Protein AF-0000000069589428 (afdb_homodimer)

Nearest PDB structures (foldseek):
  1oiz-assembly2_B  TM=8.205E-01  e=1.313E-15  Homo sapiens
  1r5l-assembly1_A  TM=7.969E-01  e=1.313E-15  Homo sapiens
  5mug-assembly1_A  TM=8.039E-01  e=2.266E-14  Homo sapiens
  6zpd-assembly1_A  TM=8.035E-01  e=5.269E-14  Homo sapiens
  3w67-assembly1_B  TM=7.743E-01  e=3.278E-14  Mus musculus

Radius of gyration: 30.2 Å; Cα contacts (8 Å, |Δi|>4): 946; chains: 2; bounding box: 52×87×64 Å

InterPro domains:
  IPR001251 CRAL-TRIO lipid binding domain [PF00650] (117-257)
  IPR001251 CRAL-TRIO lipid binding domain [PS50191] (99-263)
  IPR001251 CRAL-TRIO lipid binding domain [SM00516] (102-260)
  IPR001251 CRAL-TRIO lipid binding domain [cd00170] (104-258)
  IPR011074 CRAL/TRIO, N-terminal domain [SM01100] (57-82)
  IPR036273 CRAL/TRIO, N-terminal domain superfamily [SSF46938] (23-84)
  IPR036865 CRAL-TRIO lipid binding domain superfamily [G3DSA:3.40.525.10] (104-251)
  IPR036865 CRAL-TRIO lipid binding domain superfamily [SSF52087] (102-266)

Structure (mmCIF, N/CA/C/O backbone):
data_AF-0000000069589428-model_v1
#
loop_
_entity.id
_entity.type
_entity.pdbx_description
1 polymer Clavesin-1
#
loop_
_atom_site.group_PDB
_atom_site.id
_atom_site.type_symbol
_atom_site.label_atom_id
_atom_site.label_alt_id
_atom_site.label_comp_id
_atom_site.label_asym_id
_atom_site.label_entity_id
_atom_site.label_seq_id
_atom_site.pdbx_PDB_ins_code
_atom_site.Cartn_x
_atom_site.Cartn_y
_atom_site.Cartn_z
_atom_site.occupancy
_atom_site.B_iso_or_equiv
_atom_site.auth_seq_id
_atom_site.auth_comp_id
_atom_site.auth_asym_id
_atom_site.auth_atom_id
_atom_site.pdbx_PDB_model_num
ATOM 1 N N . MET A 1 1 ? -28.391 35.312 7.645 1 21.5 1 MET A N 1
ATOM 2 C CA . MET A 1 1 ? -27.281 36 8.312 1 21.5 1 MET A CA 1
ATOM 3 C C . MET A 1 1 ? -25.969 35.25 8.086 1 21.5 1 MET A C 1
ATOM 5 O O . MET A 1 1 ? -25.781 34.125 8.578 1 21.5 1 MET A O 1
ATOM 9 N N . ASN A 1 2 ? -25.344 35.219 6.906 1 23.61 2 ASN A N 1
ATOM 10 C CA . ASN A 1 2 ? -24.234 34.688 6.109 1 23.61 2 ASN A CA 1
ATOM 11 C C . ASN A 1 2 ? -22.891 35 6.758 1 23.61 2 ASN A C 1
ATOM 13 O O . ASN A 1 2 ? -22.359 36.094 6.629 1 23.61 2 ASN A O 1
ATOM 17 N N . HIS A 1 3 ? -22.719 34.531 8.039 1 28.75 3 HIS A N 1
ATOM 18 C CA . HIS A 1 3 ? -21.547 34.812 8.867 1 28.75 3 HIS A CA 1
ATOM 19 C C . HIS A 1 3 ? -20.266 34.5 8.109 1 28.75 3 HIS A C 1
ATOM 21 O O . HIS A 1 3 ? -20.062 33.375 7.629 1 28.75 3 HIS A O 1
ATOM 27 N N . SER A 1 4 ? -19.766 35.406 7.422 1 29.2 4 SER A N 1
ATOM 28 C CA . SER A 1 4 ? -18.484 35.375 6.707 1 29.2 4 SER A CA 1
ATOM 29 C C . SER A 1 4 ? -17.422 34.625 7.512 1 29.2 4 SER A C 1
ATOM 31 O O . SER A 1 4 ? -17.469 34.625 8.742 1 29.2 4 SER A O 1
ATOM 33 N N . LEU A 1 5 ? -16.812 33.688 6.941 1 34.03 5 LEU A N 1
ATOM 34 C CA . LEU A 1 5 ? -15.727 32.938 7.566 1 34.03 5 LEU A CA 1
ATOM 35 C C . LEU A 1 5 ? -14.797 33.844 8.352 1 34.03 5 LEU A C 1
ATOM 37 O O . LEU A 1 5 ? -14.023 33.375 9.195 1 34.03 5 LEU A O 1
ATOM 41 N N . ALA A 1 6 ? -14.547 35.125 7.93 1 36.09 6 ALA A N 1
ATOM 42 C CA . ALA A 1 6 ? -13.742 36.094 8.641 1 36.09 6 ALA A CA 1
ATOM 43 C C . ALA A 1 6 ? -14.242 36.281 10.07 1 36.09 6 ALA A C 1
ATOM 45 O O . ALA A 1 6 ? -13.445 36.438 11 1 36.09 6 ALA A O 1
ATOM 46 N N . ASP A 1 7 ? -15.492 36.656 10.203 1 34.94 7 ASP A N 1
ATOM 47 C CA . ASP A 1 7 ? -16.125 36.906 11.5 1 34.94 7 ASP A CA 1
ATOM 48 C C . ASP A 1 7 ? -16.219 35.625 12.305 1 34.94 7 ASP A C 1
ATOM 50 O O . ASP A 1 7 ? -16.438 35.656 13.516 1 34.94 7 ASP A O 1
ATOM 54 N N . PHE A 1 8 ? -16.562 34.562 11.477 1 33.06 8 PHE A N 1
ATOM 55 C CA . PHE A 1 8 ? -16.594 33.25 12.102 1 33.06 8 PHE A CA 1
ATOM 56 C C . PHE A 1 8 ? -15.18 32.75 12.359 1 33.06 8 PHE A C 1
ATOM 58 O O . PHE A 1 8 ? -14.961 31.531 12.531 1 33.06 8 PHE A O 1
ATOM 65 N N . LEU A 1 9 ? -14.172 33.312 11.633 1 39.53 9 LEU A N 1
ATOM 66 C CA . LEU A 1 9 ? -13.07 32.531 12.195 1 39.53 9 LEU A CA 1
ATOM 67 C C . LEU A 1 9 ? -13.32 32.219 13.664 1 39.53 9 LEU A C 1
ATOM 69 O O . LEU A 1 9 ? -13.062 33.031 14.539 1 39.53 9 LEU A O 1
ATOM 73 N N . PRO A 1 10 ? -14.383 31.703 13.883 1 42.72 10 PRO A N 1
ATOM 74 C CA . PRO A 1 10 ? -14.648 31.094 15.188 1 42.72 10 PRO A CA 1
ATOM 75 C C . PRO A 1 10 ? -13.398 30.5 15.828 1 42.72 10 PRO A C 1
ATOM 77 O O . PRO A 1 10 ? -13.492 29.828 16.859 1 42.72 10 PRO A O 1
ATOM 80 N N . PHE A 1 11 ? -12.445 30.141 14.977 1 46.22 11 PHE A N 1
ATOM 81 C CA . PHE A 1 11 ? -11.43 29.422 15.742 1 46.22 11 PHE A CA 1
ATOM 82 C C . PHE A 1 11 ? -10.992 30.234 16.953 1 46.22 11 PHE A C 1
ATOM 84 O O . PHE A 1 11 ? -9.891 30.031 17.484 1 46.22 11 PHE A O 1
ATOM 91 N N . ASP A 1 12 ? -11.461 31.469 16.922 1 50.97 12 ASP A N 1
ATOM 92 C CA . ASP A 1 12 ? -11.234 32.094 18.219 1 50.97 12 ASP A CA 1
ATOM 93 C C . ASP A 1 12 ? -11.656 31.188 19.359 1 50.97 12 ASP A C 1
ATOM 95 O O . ASP A 1 12 ? -12.703 31.391 19.969 1 50.97 12 ASP A O 1
ATOM 99 N N . ALA A 1 13 ? -11.336 29.969 19.031 1 53.78 13 ALA A N 1
ATOM 100 C CA . ALA A 1 13 ? -11.5 29.094 20.188 1 53.78 13 ALA A CA 1
ATOM 101 C C . ALA A 1 13 ? -11.039 29.766 21.469 1 53.78 13 ALA A C 1
ATOM 103 O O . ALA A 1 13 ? -10.125 30.594 21.453 1 53.78 13 ALA A O 1
ATOM 104 N N . THR A 1 14 ? -12.039 30.188 22.234 1 51.62 14 THR A N 1
ATOM 105 C CA . THR A 1 14 ? -11.789 30.859 23.5 1 51.62 14 THR A CA 1
ATOM 106 C C . THR A 1 14 ? -10.992 29.953 24.438 1 51.62 14 THR A C 1
ATOM 108 O O . THR A 1 14 ? -11.133 28.734 24.406 1 51.62 14 THR A O 1
ATOM 111 N N . SER A 1 15 ? -9.742 30.484 24.656 1 49.91 15 SER A N 1
ATOM 112 C CA . SER A 1 15 ? -9.047 29.797 25.734 1 49.91 15 SER A CA 1
ATOM 113 C C . SER A 1 15 ? -9.898 29.766 27 1 49.91 15 SER A C 1
ATOM 115 O O . SER A 1 15 ? -10.555 30.766 27.344 1 49.91 15 SER A O 1
ATOM 117 N N . ILE A 1 16 ? -10.328 28.719 27.391 1 42.62 16 ILE A N 1
ATOM 118 C CA . ILE A 1 16 ? -10.953 28.75 28.703 1 42.62 16 ILE A CA 1
ATOM 119 C C . ILE A 1 16 ? -10.07 29.5 29.688 1 42.62 16 ILE A C 1
ATOM 121 O O . ILE A 1 16 ? -10.562 30.219 30.562 1 42.62 16 ILE A O 1
ATOM 125 N N . ASP A 1 17 ? -8.727 29.094 29.984 1 46.75 17 ASP A N 1
ATOM 126 C CA . ASP A 1 17 ? -7.824 29.719 30.938 1 46.75 17 ASP A CA 1
ATOM 127 C C . ASP A 1 17 ? -6.613 30.328 30.234 1 46.75 17 ASP A C 1
ATOM 129 O O . ASP A 1 17 ? -6.02 29.703 29.359 1 46.75 17 ASP A O 1
ATOM 133 N N . ASN A 1 18 ? -6.371 31.734 29.922 1 55.69 18 ASN A N 1
ATOM 134 C CA . ASN A 1 18 ? -5.438 32.562 29.188 1 55.69 18 ASN A CA 1
ATOM 135 C C . ASN A 1 18 ? -4 32.375 29.656 1 55.69 18 ASN A C 1
ATOM 137 O O . ASN A 1 18 ? -3.084 33.031 29.188 1 55.69 18 ASN A O 1
ATOM 141 N N . PRO A 1 19 ? -3.627 31.922 30.859 1 59.72 19 PRO A N 1
ATOM 142 C CA . PRO A 1 19 ? -2.213 31.906 31.234 1 59.72 19 PRO A CA 1
ATOM 143 C C . PRO A 1 19 ? -1.349 31.109 30.266 1 59.72 19 PRO A C 1
ATOM 145 O O . PRO A 1 19 ? -0.15 31.375 30.125 1 59.72 19 PRO A O 1
ATOM 148 N N . SER A 1 20 ? -1.823 30.406 29.266 1 76.06 20 SER A N 1
ATOM 149 C CA . SER A 1 20 ? -1.05 29.438 28.5 1 76.06 20 SER A CA 1
ATOM 150 C C . SER A 1 20 ? -0.445 30.078 27.25 1 76.06 20 SER A C 1
ATOM 152 O O . SER A 1 20 ? 0.557 29.578 26.719 1 76.06 20 SER A O 1
ATOM 154 N N . VAL A 1 21 ? -0.85 31.25 26.906 1 83 21 VAL A N 1
ATOM 155 C CA . VAL A 1 21 ? -0.284 31.891 25.734 1 83 21 VAL A CA 1
ATOM 156 C C . VAL A 1 21 ? 1.119 32.406 26.047 1 83 21 VAL A C 1
ATOM 158 O O . VAL A 1 21 ? 2.031 32.281 25.219 1 83 21 VAL A O 1
ATOM 161 N N . ILE A 1 22 ? 1.233 32.844 27.234 1 86.62 22 ILE A N 1
ATOM 162 C CA . ILE A 1 22 ? 2.531 33.375 27.672 1 86.62 22 ILE A CA 1
ATOM 163 C C . ILE A 1 22 ? 3.541 32.219 27.734 1 86.62 22 ILE A C 1
ATOM 165 O O . ILE A 1 22 ? 4.684 32.375 27.297 1 86.62 22 ILE A O 1
ATOM 169 N N . ALA A 1 23 ? 3.072 31.156 28.297 1 90.88 23 ALA A N 1
ATOM 170 C CA . ALA A 1 23 ? 3.945 29.984 28.391 1 90.88 23 ALA A CA 1
ATOM 171 C C . ALA A 1 23 ? 4.355 29.5 27 1 90.88 23 ALA A C 1
ATOM 173 O O . ALA A 1 23 ? 5.5 29.094 26.797 1 90.88 23 ALA A O 1
ATOM 174 N N . ASN A 1 24 ? 3.471 29.562 26.062 1 93.69 24 ASN A N 1
ATOM 175 C CA . ASN A 1 24 ? 3.764 29.141 24.703 1 93.69 24 ASN A CA 1
ATOM 176 C C . ASN A 1 24 ? 4.742 30.078 24.016 1 93.69 24 ASN A C 1
ATOM 178 O O . ASN A 1 24 ? 5.621 29.656 23.266 1 93.69 24 ASN A O 1
ATOM 182 N N . LYS A 1 25 ? 4.562 31.328 24.266 1 93.12 25 LYS A N 1
ATOM 183 C CA . LYS A 1 25 ? 5.5 32.312 23.719 1 93.12 25 LYS A CA 1
ATOM 184 C C . LYS A 1 25 ? 6.91 32.094 24.25 1 93.12 25 LYS A C 1
ATOM 186 O O . LYS A 1 25 ? 7.887 32.188 23.516 1 93.12 25 LYS A O 1
ATOM 191 N N . ARG A 1 26 ? 6.949 31.75 25.547 1 94.19 26 ARG A N 1
ATOM 192 C CA . ARG A 1 26 ? 8.25 31.453 26.141 1 94.19 26 ARG A CA 1
ATOM 193 C C . ARG A 1 26 ? 8.867 30.219 25.516 1 94.19 26 ARG A C 1
ATOM 195 O O . ARG A 1 26 ? 10.078 30.172 25.266 1 94.19 26 ARG A O 1
ATOM 202 N N . GLU A 1 27 ? 8.031 29.266 25.312 1 95.56 27 GLU A N 1
ATOM 203 C CA . GLU A 1 27 ? 8.508 28.016 24.734 1 95.56 27 GLU A CA 1
ATOM 204 C C . GLU A 1 27 ? 9.133 28.25 23.359 1 95.56 27 GLU A C 1
ATOM 206 O O . GLU A 1 27 ? 10.102 27.578 22.984 1 95.56 27 GLU A O 1
ATOM 211 N N . ILE A 1 28 ? 8.664 29.266 22.609 1 97.06 28 ILE A N 1
ATOM 212 C CA . ILE A 1 28 ? 9.164 29.453 21.25 1 97.06 28 ILE A CA 1
ATOM 213 C C . ILE A 1 28 ? 10.109 30.656 21.219 1 97.06 28 ILE A C 1
ATOM 215 O O . ILE A 1 28 ? 10.523 31.109 20.141 1 97.06 28 ILE A O 1
ATOM 219 N N . ASN A 1 29 ? 10.352 31.266 22.391 1 97.44 29 ASN A N 1
ATOM 220 C CA . ASN A 1 29 ? 11.305 32.344 22.547 1 97.44 29 ASN A CA 1
ATOM 221 C C . ASN A 1 29 ? 10.828 33.625 21.859 1 97.44 29 ASN A C 1
ATOM 223 O O . ASN A 1 29 ? 11.625 34.344 21.25 1 97.44 29 ASN A O 1
ATOM 227 N N . GLU A 1 30 ? 9.508 33.844 21.875 1 95.94 30 GLU A N 1
ATOM 228 C CA . GLU A 1 30 ? 9 35.062 21.25 1 95.94 30 GLU A CA 1
ATOM 229 C C . GLU A 1 30 ? 8.906 36.219 22.266 1 95.94 30 GLU A C 1
ATOM 231 O O . GLU A 1 30 ? 8.219 36.094 23.281 1 95.94 30 GLU A O 1
ATOM 236 N N . SER A 1 31 ? 9.68 37.188 22.031 1 95 31 SER A N 1
ATOM 237 C CA . SER A 1 31 ? 9.648 38.5 22.672 1 95 31 SER A CA 1
ATOM 238 C C . SER A 1 31 ? 9.633 39.625 21.656 1 95 31 SER A C 1
ATOM 240 O O . SER A 1 31 ? 9.82 39.375 20.453 1 95 31 SER A O 1
ATOM 242 N N . GLU A 1 32 ? 9.258 40.812 22.094 1 93.75 32 GLU A N 1
ATOM 243 C CA . GLU A 1 32 ? 9.305 41.938 21.172 1 93.75 32 GLU A CA 1
ATOM 244 C C . GLU A 1 32 ? 10.695 42.094 20.562 1 93.75 32 GLU A C 1
ATOM 246 O O . GLU A 1 32 ? 10.82 42.406 19.375 1 93.75 32 GLU A O 1
ATOM 251 N N . GLU A 1 33 ? 11.656 41.844 21.344 1 96.5 33 GLU A N 1
ATOM 252 C CA . GLU A 1 33 ? 13.031 41.969 20.891 1 96.5 33 GLU A CA 1
ATOM 253 C C . GLU A 1 33 ? 13.375 40.875 19.875 1 96.5 33 GLU A C 1
ATOM 255 O O . GLU A 1 33 ? 13.914 41.156 18.797 1 96.5 33 GLU A O 1
ATOM 260 N N . SER A 1 34 ? 13.078 39.656 20.234 1 97.06 34 SER A N 1
ATOM 261 C CA . SER A 1 34 ? 13.391 38.562 19.328 1 97.06 34 SER A CA 1
ATOM 262 C C . SER A 1 34 ? 12.586 38.656 18.031 1 97.06 34 SER A C 1
ATOM 264 O O . SER A 1 34 ? 13.086 38.375 16.953 1 97.06 34 SER A O 1
ATOM 266 N N . ARG A 1 35 ? 11.359 39.062 18.125 1 96.94 35 ARG A N 1
ATOM 267 C CA . ARG A 1 35 ? 10.508 39.25 16.953 1 96.94 35 ARG A CA 1
ATOM 268 C C . ARG A 1 35 ? 11.109 40.219 15.969 1 96.94 35 ARG A C 1
ATOM 270 O O . ARG A 1 35 ? 11.242 39.938 14.781 1 96.94 35 ARG A O 1
ATOM 277 N N . THR A 1 36 ? 11.484 41.375 16.422 1 97.38 36 THR A N 1
ATOM 278 C CA . THR A 1 36 ? 12.047 42.406 15.578 1 97.38 36 THR A CA 1
ATOM 279 C C . THR A 1 36 ? 13.383 41.969 14.977 1 97.38 36 THR A C 1
ATOM 281 O O . THR A 1 36 ? 13.578 42.062 13.766 1 97.38 36 THR A O 1
ATOM 284 N N . ARG A 1 37 ? 14.203 41.469 15.805 1 98.12 37 ARG A N 1
ATOM 285 C CA . ARG A 1 37 ? 15.547 41.062 15.383 1 98.12 37 ARG A CA 1
ATOM 286 C C . ARG A 1 37 ? 15.477 39.906 14.383 1 98.12 37 ARG A C 1
ATOM 288 O O . ARG A 1 37 ? 16.094 39.969 13.32 1 98.12 37 ARG A O 1
ATOM 295 N N . CYS A 1 38 ? 14.758 38.875 14.773 1 98.62 38 CYS A N 1
ATOM 296 C CA . CYS A 1 38 ? 14.727 37.656 13.953 1 98.62 38 CYS A CA 1
ATOM 297 C C . CYS A 1 38 ? 13.992 37.906 12.648 1 98.62 38 CYS A C 1
ATOM 299 O O . CYS A 1 38 ? 14.344 37.344 11.609 1 98.62 38 CYS A O 1
ATOM 301 N N . LEU A 1 39 ? 12.977 38.75 12.641 1 98.31 39 LEU A N 1
ATOM 302 C CA . LEU A 1 39 ? 12.289 39.125 11.414 1 98.31 39 LEU A CA 1
ATOM 303 C C . LEU A 1 39 ? 13.234 39.812 10.438 1 98.31 39 LEU A C 1
ATOM 305 O O . LEU A 1 39 ? 13.203 39.531 9.234 1 98.31 39 LEU A O 1
ATOM 309 N N . GLU A 1 40 ? 13.969 40.719 10.953 1 98.25 40 GLU A N 1
ATOM 310 C CA . GLU A 1 40 ? 14.922 41.438 10.125 1 98.25 40 GLU A CA 1
ATOM 311 C C . GLU A 1 40 ? 15.953 40.5 9.516 1 98.25 40 GLU A C 1
ATOM 313 O O . GLU A 1 40 ? 16.281 40.594 8.328 1 98.25 40 GLU A O 1
ATOM 318 N N . ILE A 1 41 ? 16.438 39.656 10.344 1 98.56 41 ILE A N 1
ATOM 319 C CA . ILE A 1 41 ? 17.438 38.719 9.883 1 98.56 41 ILE A CA 1
ATOM 320 C C . ILE A 1 41 ? 16.844 37.812 8.812 1 98.56 41 ILE A C 1
ATOM 322 O O . ILE A 1 41 ? 17.422 37.625 7.742 1 98.56 41 ILE A O 1
ATOM 326 N N . LEU A 1 42 ? 15.656 37.219 9.094 1 98.5 42 LEU A N 1
ATOM 327 C CA . LEU A 1 42 ? 15.031 36.281 8.156 1 98.5 42 LEU A CA 1
ATOM 328 C C . LEU A 1 42 ? 14.688 36.969 6.844 1 98.5 42 LEU A C 1
ATOM 330 O O . LEU A 1 42 ? 14.828 36.375 5.77 1 98.5 42 LEU A O 1
ATOM 334 N N . ARG A 1 43 ? 14.203 38.188 6.945 1 97.81 43 ARG A N 1
ATOM 335 C CA . ARG A 1 43 ? 13.898 38.969 5.746 1 97.81 43 ARG A CA 1
ATOM 336 C C . ARG A 1 43 ? 15.141 39.156 4.883 1 97.81 43 ARG A C 1
ATOM 338 O O . ARG A 1 43 ? 15.102 38.906 3.674 1 97.81 43 ARG A O 1
ATOM 345 N N . ARG A 1 44 ? 16.203 39.562 5.484 1 97.69 44 ARG A N 1
ATOM 346 C CA . ARG A 1 44 ? 17.453 39.781 4.777 1 97.69 44 ARG A CA 1
ATOM 347 C C . ARG A 1 44 ? 17.984 38.5 4.152 1 97.69 44 ARG A C 1
ATOM 349 O O . ARG A 1 44 ? 18.375 38.469 2.98 1 97.69 44 ARG A O 1
ATOM 356 N N . GLU A 1 45 ? 17.984 37.5 4.969 1 97.94 45 GLU A N 1
ATOM 357 C CA . GLU A 1 45 ? 18.484 36.219 4.477 1 97.94 45 GLU A CA 1
ATOM 358 C C . GLU A 1 45 ? 17.609 35.656 3.35 1 97.94 45 GLU A C 1
ATOM 360 O O . GLU A 1 45 ? 18.109 35.062 2.398 1 97.94 45 GLU A O 1
ATOM 365 N N . SER A 1 46 ? 16.312 35.844 3.488 1 97.31 46 SER A N 1
ATOM 366 C CA . SER A 1 46 ? 15.383 35.406 2.449 1 97.31 46 SER A CA 1
ATOM 367 C C . SER A 1 46 ? 15.617 36.156 1.146 1 97.31 46 SER A C 1
ATOM 369 O O . SER A 1 46 ? 15.57 35.562 0.063 1 97.31 46 SER A O 1
ATOM 371 N N . GLU A 1 47 ? 15.82 37.406 1.22 1 95.56 47 GLU A N 1
ATOM 372 C CA . GLU A 1 47 ? 16.062 38.281 0.059 1 95.56 47 GLU A CA 1
ATOM 373 C C . GLU A 1 47 ? 17.328 37.844 -0.682 1 95.56 47 GLU A C 1
ATOM 375 O O . GLU A 1 47 ? 17.438 38.031 -1.896 1 95.56 47 GLU A O 1
ATOM 380 N N . ASN A 1 48 ? 18.219 37.281 0.017 1 95.12 48 ASN A N 1
ATOM 381 C CA . ASN A 1 48 ? 19.516 36.969 -0.546 1 95.12 48 ASN A CA 1
ATOM 382 C C . ASN A 1 48 ? 19.547 35.531 -1.088 1 95.12 48 ASN A C 1
ATOM 384 O O . ASN A 1 48 ? 20.578 35.062 -1.572 1 95.12 48 ASN A O 1
ATOM 388 N N . LEU A 1 49 ? 18.453 34.812 -0.922 1 94.56 49 LEU A N 1
ATOM 389 C CA . LEU A 1 49 ? 18.406 33.469 -1.471 1 94.56 49 LEU A CA 1
ATOM 390 C C . LEU A 1 49 ? 18.516 33.5 -2.992 1 94.56 49 LEU A C 1
ATOM 392 O O . LEU A 1 49 ? 17.734 34.188 -3.662 1 94.56 49 LEU A O 1
ATOM 396 N N . GLU A 1 50 ? 19.406 32.781 -3.473 1 93.19 50 GLU A N 1
ATOM 397 C CA . GLU A 1 50 ? 19.594 32.719 -4.918 1 93.19 50 GLU A CA 1
ATOM 398 C C . GLU A 1 50 ? 18.516 31.891 -5.59 1 93.19 50 GLU A C 1
ATOM 400 O O . GLU A 1 50 ? 18.25 30.766 -5.16 1 93.19 50 GLU A O 1
ATOM 405 N N . GLY A 1 51 ? 17.984 32.469 -6.633 1 94.94 51 GLY A N 1
ATOM 406 C CA . GLY A 1 51 ? 17.047 31.734 -7.465 1 94.94 51 GLY A CA 1
ATOM 407 C C . GLY A 1 51 ? 15.664 31.625 -6.852 1 94.94 51 GLY A C 1
ATOM 408 O O . GLY A 1 51 ? 14.82 30.875 -7.344 1 94.94 51 GLY A O 1
ATOM 409 N N . ILE A 1 52 ? 15.445 32.281 -5.727 1 95.62 52 ILE A N 1
ATOM 410 C CA . ILE A 1 52 ? 14.148 32.219 -5.066 1 95.62 52 ILE A CA 1
ATOM 411 C C . ILE A 1 52 ? 13.57 33.625 -4.941 1 95.62 52 ILE A C 1
ATOM 413 O O . ILE A 1 52 ? 14.281 34.562 -4.566 1 95.62 52 ILE A O 1
ATOM 417 N N . GLU A 1 53 ? 12.383 33.812 -5.363 1 95 53 GLU A N 1
ATOM 418 C CA . GLU A 1 53 ? 11.594 35.031 -5.09 1 95 53 GLU A CA 1
ATOM 419 C C . GLU A 1 53 ? 10.711 34.844 -3.857 1 95 53 GLU A C 1
ATOM 421 O O . GLU A 1 53 ? 9.594 34.312 -3.955 1 95 53 GLU A O 1
ATOM 426 N N . PRO A 1 54 ? 11.148 35.312 -2.77 1 95.88 54 PRO A N 1
ATOM 427 C CA . PRO A 1 54 ? 10.469 35 -1.511 1 95.88 54 PRO A CA 1
ATOM 428 C C . PRO A 1 54 ? 9.344 35.969 -1.188 1 95.88 54 PRO A C 1
ATOM 430 O O . PRO A 1 54 ? 9.32 37.094 -1.717 1 95.88 54 PRO A O 1
ATOM 433 N N . CYS A 1 55 ? 8.422 35.531 -0.457 1 95.5 55 CYS A N 1
ATOM 434 C CA . CYS A 1 55 ? 7.484 36.438 0.213 1 95.5 55 CYS A CA 1
ATOM 435 C C . CYS A 1 55 ? 8.125 37.094 1.438 1 95.5 55 CYS A C 1
ATOM 437 O O . CYS A 1 55 ? 8.602 36.375 2.334 1 95.5 55 CYS A O 1
ATOM 439 N N . LEU A 1 56 ? 8.078 38.375 1.449 1 96.44 56 LEU A N 1
ATOM 440 C CA . LEU A 1 56 ? 8.797 39.062 2.521 1 96.44 56 LEU A CA 1
ATOM 441 C C . LEU A 1 56 ? 7.82 39.719 3.504 1 96.44 56 LEU A C 1
ATOM 443 O O . LEU A 1 56 ? 8.234 40.438 4.414 1 96.44 56 LEU A O 1
ATOM 447 N N . ASP A 1 57 ? 6.559 39.375 3.367 1 95.44 57 ASP A N 1
ATOM 448 C CA . ASP A 1 57 ? 5.551 39.875 4.293 1 95.44 57 ASP A CA 1
ATOM 449 C C . ASP A 1 57 ? 5.832 39.406 5.719 1 95.44 57 ASP A C 1
ATOM 451 O O . ASP A 1 57 ? 6.152 38.25 5.945 1 95.44 57 ASP A O 1
ATOM 455 N N . GLU A 1 58 ? 5.617 40.312 6.617 1 95.81 58 GLU A N 1
ATOM 456 C CA . GLU A 1 58 ? 5.887 40.031 8.023 1 95.81 58 GLU A CA 1
ATOM 457 C C . GLU A 1 58 ? 5.012 38.875 8.523 1 95.81 58 GLU A C 1
ATOM 459 O O . GLU A 1 58 ? 5.496 37.969 9.203 1 95.81 58 GLU A O 1
ATOM 464 N N . SER A 1 59 ? 3.748 38.969 8.188 1 94.12 59 SER A N 1
ATOM 465 C CA . SER A 1 59 ? 2.807 37.969 8.68 1 94.12 59 SER A CA 1
ATOM 466 C C . SER A 1 59 ? 3.168 36.562 8.172 1 94.12 59 SER A C 1
ATOM 468 O O . SER A 1 59 ? 2.961 35.594 8.867 1 94.12 59 SER A O 1
ATOM 470 N N . PHE A 1 60 ? 3.713 36.5 7.027 1 96 60 PHE A N 1
ATOM 471 C CA . PHE A 1 60 ? 4.121 35.25 6.434 1 96 60 PHE A CA 1
ATOM 472 C C . PHE A 1 60 ? 5.395 34.719 7.09 1 96 60 PHE A C 1
ATOM 474 O O . PHE A 1 60 ? 5.457 33.562 7.508 1 96 60 PHE A O 1
ATOM 481 N N . LEU A 1 61 ? 6.387 35.531 7.223 1 97.75 61 LEU A N 1
ATOM 482 C CA . LEU A 1 61 ? 7.688 35.156 7.754 1 97.75 61 LEU A CA 1
ATOM 483 C C . LEU A 1 61 ? 7.57 34.75 9.219 1 97.75 61 LEU A C 1
ATOM 485 O O . LEU A 1 61 ? 8.289 33.844 9.688 1 97.75 61 LEU A O 1
ATOM 489 N N . LEU A 1 62 ? 6.664 35.375 9.914 1 97.25 62 LEU A N 1
ATOM 490 C CA . LEU A 1 62 ? 6.492 35.094 11.336 1 97.25 62 LEU A CA 1
ATOM 491 C C . LEU A 1 62 ? 6.055 33.656 11.562 1 97.25 62 LEU A C 1
ATOM 493 O O . LEU A 1 62 ? 6.426 33.062 12.57 1 97.25 62 LEU A O 1
ATOM 497 N N . ARG A 1 63 ? 5.289 33.094 10.656 1 97.19 63 ARG A N 1
ATOM 498 C CA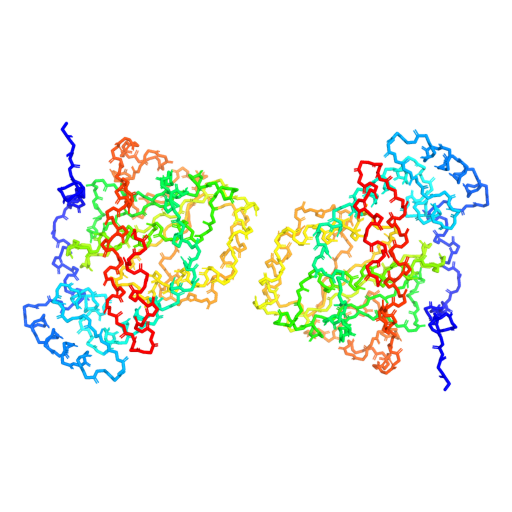 . ARG A 1 63 ? 4.855 31.719 10.789 1 97.19 63 ARG A CA 1
ATOM 499 C C . ARG A 1 63 ? 6.051 30.781 10.875 1 97.19 63 ARG A C 1
ATOM 501 O O . ARG A 1 63 ? 6.066 29.859 11.688 1 97.19 63 ARG A O 1
ATOM 508 N N . PHE A 1 64 ? 7.027 31.047 10.102 1 98.44 64 PHE A N 1
ATOM 509 C CA . PHE A 1 64 ? 8.203 30.188 10.031 1 98.44 64 PHE A CA 1
ATOM 510 C C . PHE A 1 64 ? 9.102 30.406 11.242 1 98.44 64 PHE A C 1
ATOM 512 O O . PHE A 1 64 ? 9.719 29.453 11.742 1 98.44 64 PHE A O 1
ATOM 519 N N . LEU A 1 65 ? 9.148 31.641 11.68 1 98.56 65 LEU A N 1
ATOM 520 C CA . LEU A 1 65 ? 9.922 31.922 12.883 1 98.56 65 LEU A CA 1
ATOM 521 C C . LEU A 1 65 ? 9.305 31.219 14.094 1 98.56 65 LEU A C 1
ATOM 523 O O . LEU A 1 65 ? 10.016 30.625 14.898 1 98.56 65 LEU A O 1
ATOM 527 N N . ARG A 1 66 ? 8.062 31.219 14.172 1 97.69 66 ARG A N 1
ATOM 528 C CA . ARG A 1 66 ? 7.375 30.672 15.336 1 97.69 66 ARG A CA 1
ATOM 529 C C . ARG A 1 66 ? 7.516 29.141 15.375 1 97.69 66 ARG A C 1
ATOM 531 O O . ARG A 1 66 ? 7.832 28.578 16.422 1 97.69 66 ARG A O 1
ATOM 538 N N . VAL A 1 67 ? 7.34 28.469 14.258 1 98.12 67 VAL A N 1
ATOM 539 C CA . VAL A 1 67 ? 7.445 27.016 14.258 1 98.12 67 VAL A CA 1
ATOM 540 C C . VAL A 1 67 ? 8.891 26.609 14.539 1 98.12 67 VAL A C 1
ATOM 542 O O . VAL A 1 67 ? 9.133 25.516 15.055 1 98.12 67 VAL A O 1
ATOM 545 N N . SER A 1 68 ? 9.82 27.531 14.305 1 98.31 68 SER A N 1
ATOM 546 C CA . SER A 1 68 ? 11.234 27.234 14.508 1 98.31 68 SER A CA 1
ATOM 547 C C . SER A 1 68 ? 11.734 27.797 15.836 1 98.31 68 SER A C 1
ATOM 549 O O . SER A 1 68 ? 12.938 27.891 16.062 1 98.31 68 SER A O 1
ATOM 551 N N . LYS A 1 69 ? 10.859 28.312 16.656 1 98.06 69 LYS A N 1
ATOM 552 C CA . LYS A 1 69 ? 11.164 28.859 17.969 1 98.06 69 LYS A CA 1
ATOM 553 C C . LYS A 1 69 ? 12.141 30.016 17.891 1 98.06 69 LYS A C 1
ATOM 555 O O . LYS A 1 69 ? 13.078 30.109 18.688 1 98.06 69 LYS A O 1
ATOM 560 N N . PHE A 1 70 ? 12.016 30.703 16.797 1 98.44 70 PHE A N 1
ATOM 561 C CA . PHE A 1 70 ? 12.75 31.938 16.5 1 98.44 70 PHE A CA 1
ATOM 562 C C . PHE A 1 70 ? 14.234 31.641 16.297 1 98.44 70 PHE A C 1
ATOM 564 O O . PHE A 1 70 ? 15.078 32.5 16.594 1 98.44 70 PHE A O 1
ATOM 571 N N . ASP A 1 71 ? 14.516 30.453 15.914 1 98.44 71 ASP A N 1
ATOM 572 C CA . ASP A 1 71 ? 15.797 30.109 15.289 1 98.44 71 ASP A CA 1
ATOM 573 C C . ASP A 1 71 ? 15.789 30.469 13.805 1 98.44 71 ASP A C 1
ATOM 575 O O . ASP A 1 71 ? 15.195 29.75 12.992 1 98.44 71 ASP A O 1
ATOM 579 N N . THR A 1 72 ? 16.516 31.5 13.398 1 98.38 72 THR A N 1
ATOM 580 C CA . THR A 1 72 ? 16.406 32.062 12.062 1 98.38 72 THR A CA 1
ATOM 581 C C . THR A 1 72 ? 16.969 31.109 11.016 1 98.38 72 THR A C 1
ATOM 583 O O . THR A 1 72 ? 16.484 31.062 9.883 1 98.38 72 THR A O 1
ATOM 586 N N . SER A 1 73 ? 17.984 30.297 11.445 1 98.31 73 SER A N 1
ATOM 587 C CA . SER A 1 73 ? 18.547 29.328 10.508 1 98.31 73 SER A CA 1
ATOM 588 C C . SER A 1 73 ? 17.562 28.219 10.18 1 98.31 73 SER A C 1
ATOM 590 O O . SER A 1 73 ? 17.391 27.859 9.016 1 98.31 73 SER A O 1
ATOM 592 N N . LYS A 1 74 ? 16.906 27.734 11.195 1 98.25 74 LYS A N 1
ATOM 593 C CA . LYS A 1 74 ? 15.906 26.688 11 1 98.25 74 LYS A CA 1
ATOM 594 C C . LYS A 1 74 ? 14.703 27.234 10.227 1 98.25 74 LYS A C 1
ATOM 596 O O . LYS A 1 74 ? 14.125 26.516 9.398 1 98.25 74 LYS A O 1
ATOM 601 N N . ALA A 1 75 ? 14.352 28.438 10.539 1 98.56 75 ALA A N 1
ATOM 602 C CA . ALA A 1 75 ? 13.234 29.062 9.836 1 98.56 75 ALA A CA 1
ATOM 603 C C . ALA A 1 75 ? 13.523 29.203 8.344 1 98.56 75 ALA A C 1
ATOM 605 O O . ALA A 1 75 ? 12.664 28.922 7.512 1 98.56 75 ALA A O 1
ATOM 606 N N . LEU A 1 76 ? 14.766 29.641 8.078 1 98.44 76 LEU A N 1
ATOM 607 C CA . LEU A 1 76 ? 15.148 29.797 6.68 1 98.44 76 LEU A CA 1
ATOM 608 C C . LEU A 1 76 ? 15.141 28.453 5.953 1 98.44 76 LEU A C 1
ATOM 610 O O . LEU A 1 76 ? 14.695 28.375 4.809 1 98.44 76 LEU A O 1
ATOM 614 N N . GLU A 1 77 ? 15.633 27.469 6.598 1 97.94 77 GLU A N 1
ATOM 615 C CA . GLU A 1 77 ? 15.648 26.141 6.004 1 97.94 77 GLU A CA 1
ATOM 616 C C . GLU A 1 77 ? 14.234 25.641 5.711 1 97.94 77 GLU A C 1
ATOM 618 O O . GLU A 1 77 ? 13.984 25.062 4.656 1 97.94 77 GLU A O 1
ATOM 623 N N . ARG A 1 78 ? 13.352 25.828 6.625 1 97.75 78 ARG A N 1
ATOM 624 C CA . ARG A 1 78 ? 11.969 25.406 6.426 1 97.75 78 ARG A CA 1
ATOM 625 C C . ARG A 1 78 ? 11.312 26.219 5.312 1 97.75 78 ARG A C 1
ATOM 627 O O . ARG A 1 78 ? 10.492 25.688 4.562 1 97.75 78 ARG A O 1
ATOM 634 N N . LEU A 1 79 ? 11.633 27.453 5.281 1 97.44 79 LEU A N 1
ATOM 635 C CA . LEU A 1 79 ? 11.109 28.297 4.223 1 97.44 79 LEU A CA 1
ATOM 636 C C . LEU A 1 79 ? 11.523 27.781 2.852 1 97.44 79 LEU A C 1
ATOM 638 O O . LEU A 1 79 ? 10.719 27.766 1.921 1 97.44 79 LEU A O 1
ATOM 642 N N . LYS A 1 80 ? 12.727 27.406 2.746 1 96.88 80 LYS A N 1
ATOM 643 C CA . LYS A 1 80 ? 13.219 26.844 1.493 1 96.88 80 LYS A CA 1
ATOM 644 C C . LYS A 1 80 ? 12.469 25.562 1.137 1 96.88 80 LYS A C 1
ATOM 646 O O . LYS A 1 80 ? 12.102 25.359 -0.022 1 96.88 80 LYS A O 1
ATOM 651 N N . LYS A 1 81 ? 12.266 24.734 2.133 1 96.56 81 LYS A N 1
ATOM 652 C CA . LYS A 1 81 ? 11.508 23.5 1.922 1 96.56 81 LYS A CA 1
ATOM 653 C C . LYS A 1 81 ? 10.078 23.812 1.486 1 96.56 81 LYS A C 1
ATOM 655 O O . LYS A 1 81 ? 9.516 23.094 0.654 1 96.56 81 LYS A O 1
ATOM 660 N N . TYR A 1 82 ? 9.539 24.828 2.072 1 96.25 82 TYR A N 1
ATOM 661 C CA . TYR A 1 82 ? 8.188 25.25 1.738 1 96.25 82 TYR A CA 1
ATOM 662 C C . TYR A 1 82 ? 8.078 25.609 0.262 1 96.25 82 TYR A C 1
ATOM 664 O O . TYR A 1 82 ? 7.152 25.172 -0.424 1 96.25 82 TYR A O 1
ATOM 672 N N . TYR A 1 83 ? 8.977 26.375 -0.246 1 94.44 83 TYR A N 1
ATOM 673 C CA . TYR A 1 83 ? 8.953 26.766 -1.65 1 94.44 83 TYR A CA 1
ATOM 674 C C . TYR A 1 83 ? 9.211 25.562 -2.557 1 94.44 83 TYR A C 1
ATOM 676 O O . TYR A 1 83 ? 8.609 25.453 -3.631 1 94.44 83 TYR A O 1
ATOM 684 N N . LYS A 1 84 ? 10.062 24.703 -2.117 1 93.25 84 LYS A N 1
ATOM 685 C CA . LYS A 1 84 ? 10.305 23.5 -2.895 1 93.25 84 LYS A CA 1
ATOM 686 C C . LYS A 1 84 ? 9.055 22.625 -2.967 1 93.25 84 LYS A C 1
ATOM 688 O O . LYS A 1 84 ? 8.734 22.078 -4.023 1 93.25 84 LYS A O 1
ATOM 693 N N . GLN A 1 85 ? 8.43 22.484 -1.845 1 91.12 85 GLN A N 1
ATOM 694 C CA . GLN A 1 85 ? 7.199 21.703 -1.787 1 91.12 85 GLN A CA 1
ATOM 695 C C . GLN A 1 85 ? 6.109 22.328 -2.658 1 91.12 85 GLN A C 1
ATOM 697 O O . GLN A 1 85 ? 5.301 21.609 -3.256 1 91.12 85 GLN A O 1
ATOM 702 N N . SER A 1 86 ? 6.047 23.562 -2.666 1 86.94 86 SER A N 1
ATOM 703 C CA . SER A 1 86 ? 5.082 24.25 -3.516 1 86.94 86 SER A CA 1
ATOM 704 C C . SER A 1 86 ? 5.266 23.875 -4.98 1 86.94 86 SER A C 1
ATOM 706 O O . SER A 1 86 ? 4.285 23.75 -5.723 1 86.94 86 SER A O 1
ATOM 708 N N . ASP A 1 87 ? 6.438 23.594 -5.34 1 85.38 87 ASP A N 1
ATOM 709 C CA . ASP A 1 87 ? 6.727 23.156 -6.703 1 85.38 87 ASP A CA 1
ATOM 710 C C . ASP A 1 87 ? 6.246 21.719 -6.934 1 85.38 87 ASP A C 1
ATOM 712 O O . ASP A 1 87 ? 5.785 21.375 -8.023 1 85.38 87 ASP A O 1
ATOM 716 N N . VAL A 1 88 ? 6.379 20.953 -5.953 1 84.25 88 VAL A N 1
ATOM 717 C CA . VAL A 1 88 ? 5.906 19.578 -6.031 1 84.25 88 VAL A CA 1
ATOM 718 C C . VAL A 1 88 ? 4.387 19.562 -6.172 1 84.25 88 VAL A C 1
ATOM 720 O O . VAL A 1 88 ? 3.836 18.734 -6.906 1 84.25 88 VAL A O 1
ATOM 723 N N . PHE A 1 89 ? 3.754 20.531 -5.512 1 83.38 89 PHE A N 1
ATOM 724 C CA . PHE A 1 89 ? 2.299 20.625 -5.551 1 83.38 89 PHE A CA 1
ATOM 725 C C . PHE A 1 89 ? 1.814 20.969 -6.953 1 83.38 89 PHE A C 1
ATOM 727 O O . PHE A 1 89 ? 0.709 20.594 -7.344 1 83.38 89 PHE A O 1
ATOM 734 N N . LEU A 1 90 ? 2.668 21.609 -7.711 1 78.19 90 LEU A N 1
ATOM 735 C CA . LEU A 1 90 ? 2.326 21.969 -9.086 1 78.19 90 LEU A CA 1
ATOM 736 C C . LEU A 1 90 ? 2.053 20.703 -9.914 1 78.19 90 LEU A C 1
ATOM 738 O O . LEU A 1 90 ? 1.103 20.672 -10.695 1 78.19 90 LEU A O 1
ATOM 742 N N . ASP A 1 91 ? 2.812 19.719 -9.656 1 77.81 91 ASP A N 1
ATOM 743 C CA . ASP A 1 91 ? 2.668 18.469 -10.398 1 77.81 91 ASP A CA 1
ATOM 744 C C . ASP A 1 91 ? 1.639 17.562 -9.734 1 77.81 91 ASP A C 1
ATOM 746 O O . ASP A 1 91 ? 0.783 16.984 -10.414 1 77.81 91 ASP A O 1
ATOM 750 N N . ALA A 1 92 ? 1.737 17.5 -8.461 1 76.06 92 ALA A N 1
ATOM 751 C CA . ALA A 1 92 ? 0.927 16.547 -7.711 1 76.06 92 ALA A CA 1
ATOM 752 C C . ALA A 1 92 ? -0.557 16.891 -7.809 1 76.06 92 ALA A C 1
ATOM 754 O O . ALA A 1 92 ? -1.406 15.992 -7.832 1 76.06 92 ALA A O 1
ATOM 755 N N . PHE A 1 93 ? -0.791 18.219 -7.863 1 73.38 93 PHE A N 1
ATOM 756 C CA . PHE A 1 93 ? -2.184 18.641 -7.801 1 73.38 93 PHE A CA 1
ATOM 757 C C . PHE A 1 93 ? -2.646 19.172 -9.156 1 73.38 93 PHE A C 1
ATOM 759 O O . PHE A 1 93 ? -3.658 19.875 -9.234 1 73.38 93 PHE A O 1
ATOM 766 N N . ARG A 1 94 ? -1.778 18.906 -10.117 1 68.75 94 ARG A N 1
ATOM 767 C CA . ARG A 1 94 ? -2.104 19.391 -11.461 1 68.75 94 ARG A CA 1
ATOM 768 C C . ARG A 1 94 ? -3.527 19.016 -11.844 1 68.75 94 ARG A C 1
ATOM 770 O O . ARG A 1 94 ? -4.238 19.797 -12.477 1 68.75 94 ARG A O 1
ATOM 777 N N . ASN A 1 95 ? -3.826 17.844 -11.422 1 60.31 95 ASN A N 1
ATOM 778 C CA . ASN A 1 95 ? -5.156 17.359 -11.797 1 60.31 95 ASN A CA 1
ATOM 779 C C . ASN A 1 95 ? -6.164 17.578 -10.672 1 60.31 95 ASN A C 1
ATOM 781 O O . ASN A 1 95 ? -7.309 17.141 -10.766 1 60.31 95 ASN A O 1
ATOM 785 N N . CYS A 1 96 ? -5.648 18 -9.5 1 56.31 96 CYS A N 1
ATOM 786 C CA . CYS A 1 96 ? -6.527 18.266 -8.367 1 56.31 96 CYS A CA 1
ATOM 787 C C . CYS A 1 96 ? -7.145 19.656 -8.469 1 56.31 96 CYS A C 1
ATOM 789 O O . CYS A 1 96 ? -8.227 19.906 -7.938 1 56.31 96 CYS A O 1
ATOM 791 N N . THR A 1 97 ? -6.098 20.609 -8.758 1 49.69 97 THR A N 1
ATOM 792 C CA . THR A 1 97 ? -6.547 21.984 -8.695 1 49.69 97 THR A CA 1
ATOM 793 C C . THR A 1 97 ? -7.867 22.156 -9.445 1 49.69 97 THR A C 1
ATOM 795 O O . THR A 1 97 ? -8.602 23.125 -9.203 1 49.69 97 THR A O 1
ATOM 798 N N . LEU A 1 98 ? -7.777 21.641 -10.633 1 44.72 98 LEU A N 1
ATOM 799 C CA . LEU A 1 98 ? -8.883 22.297 -11.312 1 44.72 98 LEU A CA 1
ATOM 800 C C . LEU A 1 98 ? -10.172 22.172 -10.508 1 44.72 98 LEU A C 1
ATOM 802 O O . LEU A 1 98 ? -10.203 21.484 -9.484 1 44.72 98 LEU A O 1
ATOM 806 N N . PRO A 1 99 ? -11.25 21.984 -11.133 1 48.16 99 PRO A N 1
ATOM 807 C CA . PRO A 1 99 ? -12.531 22.281 -10.477 1 48.16 99 PRO A CA 1
ATOM 808 C C . PRO A 1 99 ? -12.742 21.453 -9.211 1 48.16 99 PRO A C 1
ATOM 810 O O . PRO A 1 99 ? -12.664 20.219 -9.242 1 48.16 99 PRO A O 1
ATOM 813 N N . LEU A 1 100 ? -11.992 21.828 -7.918 1 57.44 100 LEU A N 1
ATOM 814 C CA . LEU A 1 100 ? -12.414 21.438 -6.578 1 57.44 100 LEU A CA 1
ATOM 815 C C . LEU A 1 100 ? -13.859 20.969 -6.578 1 57.44 100 LEU A C 1
ATOM 817 O O . LEU A 1 100 ? -14.461 20.781 -5.516 1 57.44 100 LEU A O 1
ATOM 821 N N . GLN A 1 101 ? -14.133 20.75 -7.66 1 60.47 101 GLN A N 1
ATOM 822 C CA . GLN A 1 101 ? -15.547 20.406 -7.711 1 60.47 101 GLN A CA 1
ATOM 823 C C . GLN A 1 101 ? -15.812 19.062 -7.039 1 60.47 101 GLN A C 1
ATOM 825 O O . GLN A 1 101 ? -16.766 18.922 -6.277 1 60.47 101 GLN A O 1
ATOM 830 N N . LYS A 1 102 ? -14.836 18.203 -7.262 1 65.88 102 LYS A N 1
ATOM 831 C CA . LYS A 1 102 ? -15.109 16.891 -6.691 1 65.88 102 LYS A CA 1
ATOM 832 C C . LYS A 1 102 ? -14.922 16.891 -5.176 1 65.88 102 LYS A C 1
ATOM 834 O O . LYS A 1 102 ? -15.539 16.094 -4.465 1 65.88 102 LYS A O 1
ATOM 839 N N . ALA A 1 103 ? -14.109 17.875 -4.816 1 73.56 103 ALA A N 1
ATOM 840 C CA . ALA A 1 103 ? -13.82 17.922 -3.385 1 73.56 103 ALA A CA 1
ATOM 841 C C . ALA A 1 103 ? -14.711 18.938 -2.68 1 73.56 103 ALA A C 1
ATOM 843 O O . ALA A 1 103 ? -14.617 19.125 -1.463 1 73.56 103 ALA A O 1
ATOM 844 N N . GLN A 1 104 ? -15.539 19.484 -3.352 1 75.88 104 GLN A N 1
ATOM 845 C CA . GLN A 1 104 ? -16.375 20.531 -2.789 1 75.88 104 GLN A CA 1
ATOM 846 C C . GLN A 1 104 ? -17.266 20 -1.678 1 75.88 104 GLN A C 1
ATOM 848 O O . GLN A 1 104 ? -17.531 20.688 -0.692 1 75.88 104 GLN A O 1
ATOM 853 N N . ASN A 1 105 ? -17.531 18.75 -1.834 1 80.31 105 ASN A N 1
ATOM 854 C CA . ASN A 1 105 ? -18.469 18.203 -0.854 1 80.31 105 ASN A CA 1
ATOM 855 C C . ASN A 1 105 ? -17.734 17.375 0.208 1 80.31 105 ASN A C 1
ATOM 857 O O . ASN A 1 105 ? -18.375 16.719 1.035 1 80.31 105 ASN A O 1
ATOM 861 N N . LEU A 1 106 ? -16.5 17.484 0.156 1 88.25 106 LEU A N 1
ATOM 862 C CA . LEU A 1 106 ? -15.727 16.75 1.155 1 88.25 106 LEU A CA 1
ATOM 863 C C . LEU A 1 106 ? -15.672 17.531 2.469 1 88.25 106 LEU A C 1
ATOM 865 O O . LEU A 1 106 ? -14.992 18.547 2.561 1 88.25 106 LEU A O 1
ATOM 869 N N . ASN A 1 107 ? -16.438 17.078 3.531 1 90.44 107 ASN A N 1
ATOM 870 C CA . ASN A 1 107 ? -16.453 17.688 4.855 1 90.44 107 ASN A CA 1
ATOM 871 C C . ASN A 1 107 ? -15.906 16.734 5.918 1 90.44 107 ASN A C 1
ATOM 873 O O . ASN A 1 107 ? -16.641 16.281 6.797 1 90.44 107 ASN A O 1
ATOM 877 N N . HIS A 1 108 ? -14.609 16.578 5.887 1 95.06 108 HIS A N 1
ATOM 878 C CA . HIS A 1 108 ? -13.977 15.562 6.734 1 95.06 108 HIS A CA 1
ATOM 879 C C . HIS A 1 108 ? -13.031 16.203 7.746 1 95.06 108 HIS A C 1
ATOM 881 O O . HIS A 1 108 ? -12.477 15.516 8.609 1 95.06 108 HIS A O 1
ATOM 887 N N . PHE A 1 109 ? -12.82 17.484 7.715 1 95.62 109 PHE A N 1
ATOM 888 C CA . PHE A 1 109 ? -11.812 18.203 8.5 1 95.62 109 PHE A CA 1
ATOM 889 C C . PHE A 1 109 ? -12.469 19.281 9.359 1 95.62 109 PHE A C 1
ATOM 891 O O . PHE A 1 109 ? -13.016 20.25 8.844 1 95.62 109 PHE A O 1
ATOM 898 N N . TRP A 1 110 ? -12.367 19.078 10.766 1 95.12 110 TRP A N 1
ATOM 899 C CA . TRP A 1 110 ? -13.172 19.875 11.68 1 95.12 110 TRP A CA 1
ATOM 900 C C . TRP A 1 110 ? -12.32 20.391 12.836 1 95.12 110 TRP A C 1
ATOM 902 O O . TRP A 1 110 ? -11.211 19.906 13.062 1 95.12 110 TRP A O 1
ATOM 912 N N . THR A 1 111 ? -12.852 21.328 13.461 1 94.88 111 THR A N 1
ATOM 913 C CA . THR A 1 111 ? -12.359 21.781 14.758 1 94.88 111 THR A CA 1
ATOM 914 C C . THR A 1 111 ? -13.516 22.047 15.711 1 94.88 111 THR A C 1
ATOM 916 O O . THR A 1 111 ? -14.68 21.984 15.32 1 94.88 111 THR A O 1
ATOM 919 N N . THR A 1 112 ? -13.188 22.188 17.016 1 92.69 112 THR A N 1
ATOM 920 C CA . THR A 1 112 ? -14.172 22.547 18.031 1 92.69 112 THR A CA 1
ATOM 921 C C . THR A 1 112 ? -14.117 24.031 18.344 1 92.69 112 THR A C 1
ATOM 923 O O . THR A 1 112 ? -13.148 24.719 18 1 92.69 112 THR A O 1
ATOM 926 N N . PRO A 1 113 ? -15.172 24.578 18.938 1 89.94 113 PRO A N 1
ATOM 927 C CA . PRO A 1 113 ? -15.141 26 19.297 1 89.94 113 PRO A CA 1
ATOM 928 C C . PRO A 1 113 ? -14.234 26.281 20.5 1 89.94 113 PRO A C 1
ATOM 930 O O . PRO A 1 113 ? -14.117 27.438 20.922 1 89.94 113 PRO A O 1
ATOM 933 N N . TYR A 1 114 ? -13.586 25.234 20.969 1 88.06 114 TYR A N 1
ATOM 934 C CA . TYR A 1 114 ? -12.789 25.375 22.172 1 88.06 114 TYR A CA 1
ATOM 935 C C . TYR A 1 114 ? -11.344 24.953 21.922 1 88.06 114 TYR A C 1
ATOM 937 O O . TYR A 1 114 ? -11.062 24.156 21.031 1 88.06 114 TYR A O 1
ATOM 945 N N . ARG A 1 115 ? -10.453 25.531 22.734 1 90.62 115 ARG A N 1
ATOM 946 C CA . ARG A 1 115 ? -9.047 25.156 22.703 1 90.62 115 ARG A CA 1
ATOM 947 C C . ARG A 1 115 ? -8.711 24.188 23.828 1 90.62 115 ARG A C 1
ATOM 949 O O . ARG A 1 115 ? -9.453 24.078 24.812 1 90.62 115 ARG A O 1
ATOM 956 N N . LEU A 1 116 ? -7.598 23.547 23.656 1 91.56 116 LEU A N 1
ATOM 957 C CA . LEU A 1 116 ? -7.09 22.672 24.703 1 91.56 116 LEU A CA 1
ATOM 958 C C . LEU A 1 116 ? -6.48 23.484 25.844 1 91.56 116 LEU A C 1
ATOM 960 O O . LEU A 1 116 ? -6.375 24.703 25.75 1 91.56 116 LEU A O 1
ATOM 964 N N . LYS A 1 117 ? -6.055 22.734 26.906 1 85.5 117 LYS A N 1
ATOM 965 C CA . LYS A 1 117 ? -5.484 23.359 28.078 1 85.5 117 LYS A CA 1
ATOM 966 C C . LYS A 1 117 ? -4.223 24.141 27.734 1 85.5 117 LYS A C 1
ATOM 968 O O . LYS A 1 117 ? -3.961 25.203 28.312 1 85.5 117 LYS A O 1
ATOM 973 N N . ASN A 1 118 ? -3.479 23.719 26.812 1 88.31 118 ASN A N 1
ATOM 974 C CA . ASN A 1 118 ? -2.262 24.406 26.391 1 88.31 118 ASN A CA 1
ATOM 975 C C . ASN A 1 118 ? -2.549 25.438 25.312 1 88.31 118 ASN A C 1
ATOM 977 O O . ASN A 1 118 ? -1.624 25.953 24.688 1 88.31 118 ASN A O 1
ATOM 981 N N . ASN A 1 119 ? -3.832 25.656 24.953 1 89.12 119 ASN A N 1
ATOM 982 C CA . ASN A 1 119 ? -4.375 26.641 24.031 1 89.12 119 ASN A CA 1
ATOM 983 C C . ASN A 1 119 ? -4.129 26.234 22.578 1 89.12 119 ASN A C 1
ATOM 985 O O . ASN A 1 119 ? -4.312 27.031 21.656 1 89.12 119 ASN A O 1
ATOM 989 N N . SER A 1 120 ? -3.699 25.016 22.406 1 92.62 120 SER A N 1
ATOM 990 C CA . SER A 1 120 ? -3.613 24.531 21.031 1 92.62 120 SER A CA 1
ATOM 991 C C . SER A 1 120 ? -5 24.281 20.453 1 92.62 120 SER A C 1
ATOM 993 O O . SER A 1 120 ? -5.973 24.125 21.188 1 92.62 120 SER A O 1
ATOM 995 N N . LEU A 1 121 ? -5.012 24.406 19.172 1 93.88 121 LEU A N 1
ATOM 996 C CA . LEU A 1 121 ? -6.262 24.156 18.469 1 93.88 121 LEU A CA 1
ATOM 997 C C . LEU A 1 121 ? -6.445 22.656 18.203 1 93.88 121 LEU A C 1
ATOM 999 O O . LEU A 1 121 ? -5.508 21.969 17.797 1 93.88 121 LEU A O 1
ATOM 1003 N N . LEU A 1 122 ? -7.648 22.172 18.516 1 96.12 122 LEU A N 1
ATOM 1004 C CA . LEU A 1 122 ? -7.965 20.781 18.203 1 96.12 122 LEU A CA 1
ATOM 1005 C C . LEU A 1 122 ? -8.461 20.625 16.781 1 96.12 122 LEU A C 1
ATOM 1007 O O . LEU A 1 122 ? -9.445 21.266 16.391 1 96.12 122 LEU A O 1
ATOM 1011 N N . LEU A 1 123 ? -7.77 19.875 15.969 1 96.62 123 LEU A N 1
ATOM 1012 C CA . LEU A 1 123 ? -8.172 19.562 14.602 1 96.62 123 LEU A CA 1
ATOM 1013 C C . LEU A 1 123 ? -8.562 18.094 14.469 1 96.62 123 LEU A C 1
ATOM 1015 O O . LEU A 1 123 ? -7.852 17.219 14.961 1 96.62 123 LEU A O 1
ATOM 1019 N N . ILE A 1 124 ? -9.695 17.844 13.82 1 97.62 124 ILE A N 1
ATOM 1020 C CA . ILE A 1 124 ? -10.234 16.5 13.727 1 97.62 124 ILE A CA 1
ATOM 1021 C C . ILE A 1 124 ? -10.453 16.125 12.258 1 97.62 124 ILE A C 1
ATOM 1023 O O . ILE A 1 124 ? -11.211 16.797 11.555 1 97.62 124 ILE A O 1
ATOM 1027 N N . ALA A 1 125 ? -9.805 15.172 11.82 1 97.5 125 ALA A N 1
ATOM 1028 C CA . ALA A 1 125 ? -10.039 14.609 10.492 1 97.5 125 ALA A CA 1
ATOM 1029 C C . ALA A 1 125 ? -10.734 13.25 10.594 1 97.5 125 ALA A C 1
ATOM 1031 O O . ALA A 1 125 ? -10.25 12.352 11.281 1 97.5 125 ALA A O 1
ATOM 1032 N N . ILE A 1 126 ? -11.844 13.078 9.906 1 96.81 126 ILE A N 1
ATOM 1033 C CA . ILE A 1 126 ? -12.656 11.867 10.008 1 96.81 126 ILE A CA 1
ATOM 1034 C C . ILE A 1 126 ? -12.672 11.141 8.672 1 96.81 126 ILE A C 1
ATOM 1036 O O . ILE A 1 126 ? -13.281 11.609 7.707 1 96.81 126 ILE A O 1
ATOM 1040 N N . ASN A 1 127 ? -12.148 9.953 8.617 1 96.62 127 ASN A N 1
ATOM 1041 C CA . ASN A 1 127 ? -11.977 9.203 7.379 1 96.62 127 ASN A CA 1
ATOM 1042 C C . ASN A 1 127 ? -13.32 8.742 6.816 1 96.62 127 ASN A C 1
ATOM 1044 O O . ASN A 1 127 ? -13.508 8.688 5.598 1 96.62 127 ASN A O 1
ATOM 1048 N N . ARG A 1 128 ? -14.266 8.422 7.676 1 95.44 128 ARG A N 1
ATOM 1049 C CA . ARG A 1 128 ? -15.555 7.891 7.238 1 95.44 128 ARG A CA 1
ATOM 1050 C C . ARG A 1 128 ? -16.281 8.891 6.34 1 95.44 128 ARG A C 1
ATOM 1052 O O . ARG A 1 128 ? -17.188 8.516 5.59 1 95.44 128 ARG A O 1
ATOM 1059 N N . LYS A 1 129 ? -15.859 10.125 6.465 1 93.69 129 LYS A N 1
ATOM 1060 C CA . LYS A 1 129 ? -16.5 11.18 5.68 1 93.69 129 LYS A CA 1
ATOM 1061 C C . LYS A 1 129 ? -15.906 11.25 4.273 1 93.69 129 LYS A C 1
ATOM 1063 O O . LYS A 1 129 ? -16.375 12.016 3.434 1 93.69 129 LYS A O 1
ATOM 1068 N N . VAL A 1 130 ? -14.938 10.43 3.998 1 93.62 130 VAL A N 1
ATOM 1069 C CA . VAL A 1 130 ? -14.273 10.43 2.699 1 93.62 130 VAL A CA 1
ATOM 1070 C C . VAL A 1 130 ? -14.602 9.141 1.952 1 93.62 130 VAL A C 1
ATOM 1072 O O . VAL A 1 130 ? -14.383 8.047 2.471 1 93.62 130 VAL A O 1
ATOM 1075 N N . ASN A 1 131 ? -15.133 9.297 0.781 1 91.81 131 ASN A N 1
ATOM 1076 C CA . ASN A 1 131 ? -15.383 8.164 -0.108 1 91.81 131 ASN A CA 1
ATOM 1077 C C . ASN A 1 131 ? -14.336 8.086 -1.222 1 91.81 131 ASN A C 1
ATOM 1079 O O . ASN A 1 131 ? -14.477 8.75 -2.252 1 91.81 131 ASN A O 1
ATOM 1083 N N . TYR A 1 132 ? -13.422 7.246 -1.082 1 90.19 132 TYR A N 1
ATOM 1084 C CA . TYR A 1 132 ? -12.281 7.191 -1.997 1 90.19 132 TYR A CA 1
ATOM 1085 C C . TYR A 1 132 ? -12.68 6.547 -3.318 1 90.19 132 TYR A C 1
ATOM 1087 O O . TYR A 1 132 ? -11.852 6.418 -4.227 1 90.19 132 TYR A O 1
ATOM 1095 N N . ARG A 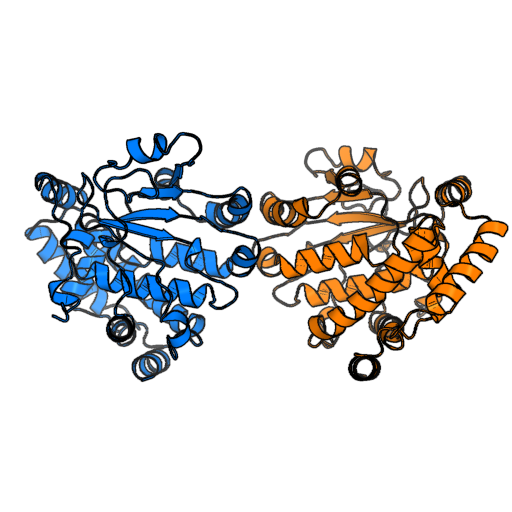1 133 ? -13.852 6.117 -3.473 1 85.94 133 ARG A N 1
ATOM 1096 C CA . ARG A 1 133 ? -14.367 5.738 -4.785 1 85.94 133 ARG A CA 1
ATOM 1097 C C . ARG A 1 133 ? -14.719 6.973 -5.613 1 85.94 133 ARG A C 1
ATOM 1099 O O . ARG A 1 133 ? -14.867 6.883 -6.832 1 85.94 133 ARG A O 1
ATOM 1106 N N . LYS A 1 134 ? -14.875 8.086 -4.918 1 85.44 134 LYS A N 1
ATOM 1107 C CA . LYS A 1 134 ? -15.312 9.312 -5.586 1 85.44 134 LYS A CA 1
ATOM 1108 C C . LYS A 1 134 ? -14.227 10.375 -5.551 1 85.44 134 LYS A C 1
ATOM 1110 O O . LYS A 1 134 ? -14.195 11.273 -6.398 1 85.44 134 LYS A O 1
ATOM 1115 N N . VAL A 1 135 ? -13.383 10.32 -4.512 1 88.19 135 VAL A N 1
ATOM 1116 C CA . VAL A 1 135 ? -12.336 11.328 -4.359 1 88.19 135 VAL A CA 1
ATOM 1117 C C . VAL A 1 135 ? -10.984 10.648 -4.191 1 88.19 135 VAL A C 1
ATOM 1119 O O . VAL A 1 135 ? -10.898 9.547 -3.652 1 88.19 135 VAL A O 1
ATOM 1122 N N . THR A 1 136 ? -9.922 11.234 -4.645 1 87.56 136 THR A N 1
ATOM 1123 C CA . THR A 1 136 ? -8.57 10.719 -4.488 1 87.56 136 THR A CA 1
ATOM 1124 C C . THR A 1 136 ? -7.93 11.242 -3.205 1 87.56 136 THR A C 1
ATOM 1126 O O . THR A 1 136 ? -8.422 12.195 -2.607 1 87.56 136 THR A O 1
ATOM 1129 N N . PHE A 1 137 ? -6.871 10.625 -2.789 1 90.12 137 PHE A N 1
ATOM 1130 C CA . PHE A 1 137 ? -6.113 11.109 -1.641 1 90.12 137 PHE A CA 1
ATOM 1131 C C . PHE A 1 137 ? -5.59 12.516 -1.891 1 90.12 137 PHE A C 1
ATOM 1133 O O . PHE A 1 137 ? -5.555 13.344 -0.976 1 90.12 137 PHE A O 1
ATOM 1140 N N . ALA A 1 138 ? -5.18 12.75 -3.131 1 87.44 138 ALA A N 1
ATOM 1141 C CA . ALA A 1 138 ? -4.66 14.062 -3.5 1 87.44 138 ALA A CA 1
ATOM 1142 C C . ALA A 1 138 ? -5.699 15.156 -3.258 1 87.44 138 ALA A C 1
ATOM 1144 O O . ALA A 1 138 ? -5.375 16.234 -2.748 1 87.44 138 ALA A O 1
ATOM 1145 N N . GLU A 1 139 ? -6.863 14.867 -3.604 1 87.25 139 GLU A N 1
ATOM 1146 C CA . GLU A 1 139 ? -7.938 15.844 -3.428 1 87.25 139 GLU A CA 1
ATOM 1147 C C . GLU A 1 139 ? -8.227 16.078 -1.948 1 87.25 139 GLU A C 1
ATOM 1149 O O . GLU A 1 139 ? -8.43 17.219 -1.525 1 87.25 139 GLU A O 1
ATOM 1154 N N . ARG A 1 140 ? -8.32 15.023 -1.188 1 90.75 140 ARG A N 1
ATOM 1155 C CA . ARG A 1 140 ? -8.484 15.148 0.256 1 90.75 140 ARG A CA 1
ATOM 1156 C C . ARG A 1 140 ? -7.352 15.969 0.866 1 90.75 140 ARG A C 1
ATOM 1158 O O . ARG A 1 140 ? -7.594 16.891 1.646 1 90.75 140 ARG A O 1
ATOM 1165 N N . PHE A 1 141 ? -6.172 15.594 0.479 1 91.69 141 PHE A N 1
ATOM 1166 C CA . PHE A 1 141 ? -4.969 16.25 0.975 1 91.69 141 PHE A CA 1
ATOM 1167 C C . PHE A 1 141 ? -4.992 17.734 0.65 1 91.69 141 PHE A C 1
ATOM 1169 O O . PHE A 1 141 ? -4.699 18.578 1.509 1 91.69 141 PHE A O 1
ATOM 1176 N N . TYR A 1 142 ? -5.367 18.094 -0.457 1 88.69 142 TYR A N 1
ATOM 1177 C CA . TYR A 1 142 ? -5.426 19.484 -0.89 1 88.69 142 TYR A CA 1
ATOM 1178 C C . TYR A 1 142 ? -6.395 20.281 -0.028 1 88.69 142 TYR A C 1
ATOM 1180 O O . TYR A 1 142 ? -6.102 21.422 0.355 1 88.69 142 TYR A O 1
ATOM 1188 N N . THR A 1 143 ? -7.512 19.688 0.257 1 89.44 143 THR A N 1
ATOM 1189 C CA . THR A 1 143 ? -8.492 20.375 1.084 1 89.44 143 THR A CA 1
ATOM 1190 C C . THR A 1 143 ? -7.938 20.641 2.48 1 89.44 143 THR A C 1
ATOM 1192 O O . THR A 1 143 ? -8.242 21.656 3.094 1 89.44 143 THR A O 1
ATOM 1195 N N . GLU A 1 144 ? -7.188 19.75 2.947 1 91.81 144 GLU A N 1
ATOM 1196 C CA . GLU A 1 144 ? -6.574 19.938 4.258 1 91.81 144 GLU A CA 1
ATOM 1197 C C . GLU A 1 144 ? -5.5 21.016 4.219 1 91.81 144 GLU A C 1
ATOM 1199 O O . GLU A 1 144 ? -5.363 21.797 5.16 1 91.81 144 GLU A O 1
ATOM 1204 N N . ILE A 1 145 ? -4.789 21.062 3.135 1 90.75 145 ILE A N 1
ATOM 1205 C CA . ILE A 1 145 ? -3.738 22.062 2.979 1 90.75 145 ILE A CA 1
ATOM 1206 C C . ILE A 1 145 ? -4.355 23.453 2.969 1 90.75 145 ILE A C 1
ATOM 1208 O O . ILE A 1 145 ? -3.867 24.359 3.65 1 90.75 145 ILE A O 1
ATOM 1212 N N . ILE A 1 146 ? -5.379 23.641 2.217 1 88.81 146 ILE A N 1
ATOM 1213 C CA . ILE A 1 146 ? -5.977 24.969 2.141 1 88.81 146 ILE A CA 1
ATOM 1214 C C . ILE A 1 146 ? -6.621 25.328 3.479 1 88.81 146 ILE A C 1
ATOM 1216 O O . ILE A 1 146 ? -6.613 26.484 3.893 1 88.81 146 ILE A O 1
ATOM 1220 N N . GLY A 1 147 ? -7.152 24.328 4.152 1 90.19 147 GLY A N 1
ATOM 1221 C CA . GLY A 1 147 ? -7.668 24.547 5.496 1 90.19 147 GLY A CA 1
ATOM 1222 C C . GLY A 1 147 ? -6.598 24.984 6.477 1 90.19 147 GLY A C 1
ATOM 1223 O O . GLY A 1 147 ? -6.785 25.969 7.207 1 90.19 147 GLY A O 1
ATOM 1224 N N . VAL A 1 148 ? -5.52 24.297 6.457 1 91.44 148 VAL A N 1
ATOM 1225 C CA . VAL A 1 148 ? -4.414 24.609 7.355 1 91.44 148 VAL A CA 1
ATOM 1226 C C . VAL A 1 148 ? -3.875 26 7.055 1 91.44 148 VAL A C 1
ATOM 1228 O O . VAL A 1 148 ? -3.539 26.766 7.969 1 91.44 148 VAL A O 1
ATOM 1231 N N . ASN A 1 149 ? -3.781 26.328 5.82 1 90.5 149 ASN A N 1
ATOM 1232 C CA . ASN A 1 149 ? -3.342 27.672 5.441 1 90.5 149 ASN A CA 1
ATOM 1233 C C . ASN A 1 149 ? -4.238 28.75 6.043 1 90.5 149 ASN A C 1
ATOM 1235 O O . ASN A 1 149 ? -3.748 29.766 6.516 1 90.5 149 ASN A O 1
ATOM 1239 N N . GLU A 1 150 ? -5.508 28.5 5.996 1 90.06 150 GLU A N 1
ATOM 1240 C CA . GLU A 1 150 ? -6.457 29.453 6.574 1 90.06 150 GLU A CA 1
ATOM 1241 C C . GLU A 1 150 ? -6.312 29.531 8.094 1 90.06 150 GLU A C 1
ATOM 1243 O O . GLU A 1 150 ? -6.32 30.609 8.672 1 90.06 150 GLU A O 1
ATOM 1248 N N . ILE A 1 151 ? -6.16 28.422 8.672 1 91.31 151 ILE A N 1
ATOM 1249 C CA . ILE A 1 151 ? -6.07 28.312 10.125 1 91.31 151 ILE A CA 1
ATOM 1250 C C . ILE A 1 151 ? -4.809 29.016 10.617 1 91.31 151 ILE A C 1
ATOM 1252 O O . ILE A 1 151 ? -4.812 29.641 11.688 1 91.31 151 ILE A O 1
ATOM 1256 N N . LEU A 1 152 ? -3.822 29.078 9.844 1 92.44 152 LEU A N 1
ATOM 1257 C CA . LEU A 1 152 ? -2.533 29.656 10.203 1 92.44 152 LEU A CA 1
ATOM 1258 C C . LEU A 1 152 ? -2.58 31.172 10.117 1 92.44 152 LEU A C 1
ATOM 1260 O O . LEU A 1 152 ? -1.652 31.859 10.562 1 92.44 152 LEU A O 1
ATOM 1264 N N . GLU A 1 153 ? -3.641 31.734 9.633 1 89.56 153 GLU A N 1
ATOM 1265 C CA . GLU A 1 153 ? -3.779 33.188 9.625 1 89.56 153 GLU A CA 1
ATOM 1266 C C . GLU A 1 153 ? -3.932 33.75 11.047 1 89.56 153 GLU A C 1
ATOM 1268 O O . GLU A 1 153 ? -3.57 34.875 11.312 1 89.56 153 GLU A O 1
ATOM 1273 N N . ASN A 1 154 ? -4.438 32.875 11.883 1 89.44 154 ASN A N 1
ATOM 1274 C CA . ASN A 1 154 ? -4.59 33.25 13.281 1 89.44 154 ASN A CA 1
ATOM 1275 C C . ASN A 1 154 ? -3.275 33.094 14.047 1 89.44 154 ASN A C 1
ATOM 1277 O O . ASN A 1 154 ? -2.723 32 14.141 1 89.44 154 ASN A O 1
ATOM 1281 N N . GLN A 1 155 ? -2.832 34.125 14.664 1 90.5 155 GLN A N 1
ATOM 1282 C CA . GLN A 1 155 ? -1.529 34.156 15.32 1 90.5 155 GLN A CA 1
ATOM 1283 C C . GLN A 1 155 ? -1.507 33.219 16.531 1 90.5 155 GLN A C 1
ATOM 1285 O O . GLN A 1 155 ? -0.476 32.625 16.844 1 90.5 155 GLN A O 1
ATOM 1290 N N . LEU A 1 156 ? -2.631 33.156 17.188 1 89.62 156 LEU A N 1
ATOM 1291 C CA . LEU A 1 156 ? -2.686 32.281 18.344 1 89.62 156 LEU A CA 1
ATOM 1292 C C . LEU A 1 156 ? -2.43 30.828 17.953 1 89.62 156 LEU A C 1
ATOM 1294 O O . LEU A 1 156 ? -1.803 30.078 18.703 1 89.62 156 LEU A O 1
ATOM 1298 N N . ASN A 1 157 ? -2.938 30.422 16.781 1 92.88 157 ASN A N 1
ATOM 1299 C CA . ASN A 1 157 ? -2.703 29.078 16.281 1 92.88 157 ASN A CA 1
ATOM 1300 C C . ASN A 1 157 ? -1.231 28.844 15.953 1 92.88 157 ASN A C 1
ATOM 1302 O O . ASN A 1 157 ? -0.714 27.75 16.141 1 92.88 157 ASN A O 1
ATOM 1306 N N . GLN A 1 158 ? -0.602 29.875 15.492 1 94.31 158 GLN A N 1
ATOM 1307 C CA . GLN A 1 158 ? 0.824 29.781 15.203 1 94.31 158 GLN A CA 1
ATOM 1308 C C . GLN A 1 158 ? 1.637 29.578 16.469 1 94.31 158 GLN A C 1
ATOM 1310 O O . GLN A 1 158 ? 2.588 28.797 16.484 1 94.31 158 GLN A O 1
ATOM 1315 N N . ILE A 1 159 ? 1.227 30.266 17.453 1 93.56 159 ILE A N 1
ATOM 1316 C CA . ILE A 1 159 ? 1.983 30.328 18.688 1 93.56 159 ILE A CA 1
ATOM 1317 C C . ILE A 1 159 ? 1.731 29.062 19.5 1 93.56 159 ILE A C 1
ATOM 1319 O O . ILE A 1 159 ? 2.668 28.453 20.047 1 93.56 159 ILE A O 1
ATOM 1323 N N . CYS A 1 160 ? 0.501 28.625 19.562 1 93.12 160 CYS A N 1
ATOM 1324 C CA . CYS A 1 160 ? 0.128 27.578 20.5 1 93.12 160 CYS A CA 1
ATOM 1325 C C . CYS A 1 160 ? 0.117 26.203 19.828 1 93.12 160 CYS A C 1
ATOM 1327 O O . CYS A 1 160 ? 0.168 25.172 20.5 1 93.12 160 CYS A O 1
ATOM 1329 N N . GLY A 1 161 ? -0.053 26.141 18.531 1 94.88 161 GLY A N 1
ATOM 1330 C CA . GLY A 1 161 ? 0.082 24.891 17.797 1 94.88 161 GLY A CA 1
ATOM 1331 C C . GLY A 1 161 ? -1.228 24.141 17.641 1 94.88 161 GLY A C 1
ATOM 1332 O O . GLY A 1 161 ? -2.303 24.719 17.828 1 94.88 161 GLY A O 1
ATOM 1333 N N . PHE A 1 162 ? -1.077 22.875 17.219 1 95.44 162 PHE A N 1
ATOM 1334 C CA . PHE A 1 162 ? -2.225 22.062 16.844 1 95.44 162 PHE A CA 1
ATOM 1335 C C . PHE A 1 162 ? -2.141 20.688 17.5 1 95.44 162 PHE A C 1
ATOM 1337 O O . PHE A 1 162 ? -1.059 20.094 17.594 1 95.44 162 PHE A O 1
ATOM 1344 N N . THR A 1 163 ? -3.232 20.25 17.984 1 96.88 163 THR A N 1
ATOM 1345 C CA . THR A 1 163 ? -3.441 18.859 18.375 1 96.88 163 THR A CA 1
ATOM 1346 C C . THR A 1 163 ? -4.426 18.172 17.422 1 96.88 163 THR A C 1
ATOM 1348 O O . THR A 1 163 ? -5.5 18.719 17.156 1 96.88 163 THR A O 1
ATOM 1351 N N . PHE A 1 164 ? -4.035 17.016 16.953 1 97.94 164 PHE A N 1
ATOM 1352 C CA . PHE A 1 164 ? -4.844 16.344 15.945 1 97.94 164 PHE A CA 1
ATOM 1353 C C . PHE A 1 164 ? -5.535 15.117 16.531 1 97.94 164 PHE A C 1
ATOM 1355 O O . PHE A 1 164 ? -4.941 14.383 17.328 1 97.94 164 PHE A O 1
ATOM 1362 N N . ILE A 1 165 ? -6.73 14.938 16.125 1 98.44 165 ILE A N 1
ATOM 1363 C CA . ILE A 1 165 ? -7.375 13.633 16.156 1 98.44 165 ILE A CA 1
ATOM 1364 C C . ILE A 1 165 ? -7.559 13.109 14.734 1 98.44 165 ILE A C 1
ATOM 1366 O O . ILE A 1 165 ? -8.258 13.719 13.922 1 98.44 165 ILE A O 1
ATOM 1370 N N . LEU A 1 166 ? -6.934 12.078 14.469 1 98.25 166 LEU A N 1
ATOM 1371 C CA . LEU A 1 166 ? -7.156 11.359 13.219 1 98.25 166 LEU A CA 1
ATOM 1372 C C . LEU A 1 166 ? -8.039 10.133 13.453 1 98.25 166 LEU A C 1
ATOM 1374 O O . LEU A 1 166 ? -7.621 9.172 14.094 1 98.25 166 LEU A O 1
ATOM 1378 N N . ASP A 1 167 ? -9.219 10.258 12.953 1 98.19 167 ASP A N 1
ATOM 1379 C CA . ASP A 1 167 ? -10.234 9.227 13.148 1 98.19 167 ASP A CA 1
ATOM 1380 C C . ASP A 1 167 ? -10.328 8.305 11.938 1 98.19 167 ASP A C 1
ATOM 1382 O O . ASP A 1 167 ? -10.812 8.711 10.883 1 98.19 167 ASP A O 1
ATOM 1386 N N . PHE A 1 168 ? -10.016 7.066 12.109 1 97.69 168 PHE A N 1
ATOM 1387 C CA . PHE A 1 168 ? -9.969 6.137 10.984 1 97.69 168 PHE A CA 1
ATOM 1388 C C . PHE A 1 168 ? -11.195 5.238 10.977 1 97.69 168 PHE A C 1
ATOM 1390 O O . PHE A 1 168 ? -11.148 4.113 10.469 1 97.69 168 PHE A O 1
ATOM 1397 N N . ASP A 1 169 ? -12.195 5.809 11.523 1 95.19 169 ASP A N 1
ATOM 1398 C CA . ASP A 1 169 ? -13.469 5.113 11.383 1 95.19 169 ASP A CA 1
ATOM 1399 C C . ASP A 1 169 ? -13.805 4.871 9.914 1 95.19 169 ASP A C 1
ATOM 1401 O O . ASP A 1 169 ? -13.711 5.785 9.086 1 95.19 169 ASP A O 1
ATOM 1405 N N . GLY A 1 170 ? -14.102 3.621 9.594 1 93.19 170 GLY A N 1
ATOM 1406 C CA . GLY A 1 170 ? -14.508 3.287 8.242 1 93.19 170 GLY A CA 1
ATOM 1407 C C . GLY A 1 170 ? -13.336 2.994 7.32 1 93.19 170 GLY A C 1
ATOM 1408 O O . GLY A 1 170 ? -13.523 2.725 6.133 1 93.19 170 GLY A O 1
ATOM 1409 N N . PHE A 1 171 ? -12.148 3.012 7.801 1 95.44 171 PHE A N 1
ATOM 1410 C CA . PHE A 1 171 ? -10.969 2.742 6.98 1 95.44 171 PHE A CA 1
ATOM 1411 C C . PHE A 1 171 ? -10.977 1.303 6.48 1 95.44 171 PHE A C 1
ATOM 1413 O O . PHE A 1 171 ? -11.094 0.365 7.27 1 95.44 171 PHE A O 1
ATOM 1420 N N . ASP A 1 172 ? -10.891 1.167 5.18 1 92.06 172 ASP A N 1
ATOM 1421 C CA . ASP A 1 172 ? -10.945 -0.172 4.602 1 92.06 172 ASP A CA 1
ATOM 1422 C C . ASP A 1 172 ? -9.945 -0.323 3.461 1 92.06 172 ASP A C 1
ATOM 1424 O O . ASP A 1 172 ? -9.062 0.526 3.283 1 92.06 172 ASP A O 1
ATOM 1428 N N . ILE A 1 173 ? -10 -1.334 2.764 1 87.06 173 ILE A N 1
ATOM 1429 C CA . ILE A 1 173 ? -9 -1.696 1.761 1 87.06 173 ILE A CA 1
ATOM 1430 C C . ILE A 1 173 ? -9.062 -0.708 0.598 1 87.06 173 ILE A C 1
ATOM 1432 O O . ILE A 1 173 ? -8.039 -0.417 -0.027 1 87.06 173 ILE A O 1
ATOM 1436 N N . PHE A 1 174 ? -10.25 -0.245 0.293 1 85.94 174 PHE A N 1
ATOM 1437 C CA . PHE A 1 174 ? -10.352 0.742 -0.774 1 85.94 174 PHE A CA 1
ATOM 1438 C C . PHE A 1 174 ? -9.609 2.021 -0.406 1 85.94 174 PHE A C 1
ATOM 1440 O O . PHE A 1 174 ? -8.984 2.65 -1.263 1 85.94 174 PHE A O 1
ATOM 1447 N N . ASP A 1 175 ? -9.648 2.355 0.902 1 92.94 175 ASP A N 1
ATOM 1448 C CA . ASP A 1 175 ? -8.852 3.482 1.383 1 92.94 175 ASP A CA 1
ATOM 1449 C C . ASP A 1 175 ? -7.359 3.234 1.171 1 92.94 175 ASP A C 1
ATOM 1451 O O . ASP A 1 175 ? -6.633 4.125 0.723 1 92.94 175 ASP A O 1
ATOM 1455 N N . LEU A 1 176 ? -7.023 2.047 1.443 1 91.75 176 LEU A N 1
ATOM 1456 C CA . LEU A 1 176 ? -5.613 1.685 1.374 1 91.75 176 LEU A CA 1
ATOM 1457 C C . LEU A 1 176 ? -5.09 1.812 -0.052 1 91.75 176 LEU A C 1
ATOM 1459 O O . LEU A 1 176 ? -3.908 2.102 -0.26 1 91.75 176 LEU A O 1
ATOM 1463 N N . THR A 1 177 ? -5.926 1.636 -1.054 1 89.69 177 THR A N 1
ATOM 1464 C CA . THR A 1 177 ? -5.516 1.788 -2.445 1 89.69 177 THR A CA 1
ATOM 1465 C C . THR A 1 177 ? -5.074 3.221 -2.727 1 89.69 177 THR A C 1
ATOM 1467 O O . THR A 1 177 ? -4.195 3.455 -3.561 1 89.69 177 THR A O 1
ATOM 1470 N N . GLU A 1 178 ? -5.648 4.133 -2.023 1 90.69 178 GLU A N 1
ATOM 1471 C CA . GLU A 1 178 ? -5.344 5.547 -2.213 1 90.69 178 GLU A CA 1
ATOM 1472 C C . GLU A 1 178 ? -4.137 5.969 -1.379 1 90.69 178 GLU A C 1
ATOM 1474 O O . GLU A 1 178 ? -3.412 6.895 -1.748 1 90.69 178 GLU A O 1
ATOM 1479 N N . PHE A 1 179 ? -3.855 5.254 -0.314 1 93.69 179 PHE A N 1
ATOM 1480 C CA . PHE A 1 179 ? -2.781 5.598 0.611 1 93.69 179 PHE A CA 1
ATOM 1481 C C . PHE A 1 179 ? -1.468 4.957 0.177 1 93.69 179 PHE A C 1
ATOM 1483 O O . PHE A 1 179 ? -0.889 4.152 0.912 1 93.69 179 PHE A O 1
ATOM 1490 N N . THR A 1 180 ? -0.958 5.391 -0.948 1 90.5 180 THR A N 1
ATOM 1491 C CA . THR A 1 180 ? 0.297 4.852 -1.456 1 90.5 180 THR A CA 1
ATOM 1492 C C . THR A 1 180 ? 1.482 5.406 -0.674 1 90.5 180 THR A C 1
ATOM 1494 O O . THR A 1 180 ? 1.394 6.488 -0.09 1 90.5 180 THR A O 1
ATOM 1497 N N . PRO A 1 181 ? 2.59 4.695 -0.757 1 92 181 PRO A N 1
ATOM 1498 C CA . PRO A 1 181 ? 3.77 5.203 -0.05 1 92 181 PRO A CA 1
ATOM 1499 C C . PRO A 1 181 ? 4.176 6.602 -0.508 1 92 181 PRO A C 1
ATOM 1501 O O . PRO A 1 181 ? 4.547 7.441 0.316 1 92 181 PRO A O 1
ATOM 1504 N N . GLY A 1 182 ? 4.094 6.848 -1.774 1 90.75 182 GLY A N 1
ATOM 1505 C CA . GLY A 1 182 ? 4.43 8.164 -2.293 1 90.75 182 GLY A CA 1
ATOM 1506 C C . GLY A 1 182 ? 3.551 9.266 -1.734 1 90.75 182 GLY A C 1
ATOM 1507 O O . GLY A 1 182 ? 4.055 10.297 -1.281 1 90.75 182 GLY A O 1
ATOM 1508 N N . TRP A 1 183 ? 2.318 9.016 -1.704 1 91.69 183 TRP A N 1
ATOM 1509 C CA . TRP A 1 183 ? 1.383 10.016 -1.192 1 91.69 183 TRP A CA 1
ATOM 1510 C C . TRP A 1 183 ? 1.528 10.172 0.318 1 91.69 183 TRP A C 1
ATOM 1512 O O . TRP A 1 183 ? 1.461 11.281 0.841 1 91.69 183 TRP A O 1
ATOM 1522 N N . LEU A 1 184 ? 1.684 9.055 1.02 1 94.69 184 LEU A N 1
ATOM 1523 C CA . LEU A 1 184 ? 1.839 9.117 2.469 1 94.69 184 LEU A CA 1
ATOM 1524 C C . LEU A 1 184 ? 3.096 9.891 2.85 1 94.69 184 LEU A C 1
ATOM 1526 O O . LEU A 1 184 ? 3.076 10.695 3.787 1 94.69 184 LEU A O 1
ATOM 1530 N N . ARG A 1 185 ? 4.113 9.688 2.094 1 93.44 185 ARG A N 1
ATOM 1531 C CA . ARG A 1 185 ? 5.355 10.406 2.348 1 93.44 185 ARG A CA 1
ATOM 1532 C C . ARG A 1 185 ? 5.184 11.898 2.102 1 93.44 185 ARG A C 1
ATOM 1534 O O . ARG A 1 185 ? 5.637 12.727 2.902 1 93.44 185 ARG A O 1
ATOM 1541 N N . LEU A 1 186 ? 4.621 12.227 0.999 1 93.12 186 LEU A N 1
ATOM 1542 C CA . LEU A 1 186 ? 4.391 13.633 0.675 1 93.12 186 LEU A CA 1
ATOM 1543 C C . LEU A 1 186 ? 3.531 14.305 1.74 1 93.12 186 LEU A C 1
ATOM 1545 O O . LEU A 1 186 ? 3.818 15.43 2.16 1 93.12 186 LEU A O 1
ATOM 1549 N N . TYR A 1 187 ? 2.512 13.641 2.162 1 94.81 187 TYR A N 1
ATOM 1550 C CA . TYR A 1 187 ? 1.61 14.148 3.189 1 94.81 187 TYR A CA 1
ATOM 1551 C C . TYR A 1 187 ? 2.355 14.406 4.492 1 94.81 187 TYR A C 1
ATOM 1553 O O . TYR A 1 187 ? 2.266 15.492 5.066 1 94.81 187 TYR A O 1
ATOM 1561 N N . LEU A 1 188 ? 3.061 13.375 4.934 1 94.88 188 LEU A N 1
ATOM 1562 C CA . LEU A 1 188 ? 3.793 13.453 6.191 1 94.88 188 LEU A CA 1
ATOM 1563 C C . LEU A 1 188 ? 4.824 14.578 6.156 1 94.88 188 LEU A C 1
ATOM 1565 O O . LEU A 1 188 ? 4.891 15.398 7.074 1 94.88 188 LEU A O 1
ATOM 1569 N N . ASP A 1 189 ? 5.57 14.656 5.105 1 94.88 189 ASP A N 1
ATOM 1570 C CA . ASP A 1 189 ? 6.605 15.672 4.98 1 94.88 189 ASP A CA 1
ATOM 1571 C C . ASP A 1 189 ? 6 17.078 4.957 1 94.88 189 ASP A C 1
ATOM 1573 O O . ASP A 1 189 ? 6.531 18 5.574 1 94.88 189 ASP A O 1
ATOM 1577 N N . SER A 1 190 ? 4.941 17.234 4.289 1 94.75 190 SER A N 1
ATOM 1578 C CA . SER A 1 190 ? 4.273 18.531 4.191 1 94.75 190 SER A CA 1
ATOM 1579 C C . SER A 1 190 ? 3.795 19 5.559 1 94.75 190 SER A C 1
ATOM 1581 O O . SER A 1 190 ? 4.09 20.125 5.961 1 94.75 190 SER A O 1
ATOM 1583 N N . MET A 1 191 ? 3.154 18.094 6.262 1 94.12 191 MET A N 1
ATOM 1584 C CA . MET A 1 191 ? 2.498 18.484 7.508 1 94.12 191 MET A CA 1
ATOM 1585 C C . MET A 1 191 ? 3.514 18.625 8.633 1 94.12 191 MET A C 1
ATOM 1587 O O . MET A 1 191 ? 3.395 19.531 9.469 1 94.12 191 MET A O 1
ATOM 1591 N N . LEU A 1 192 ? 4.543 17.797 8.578 1 94.81 192 LEU A N 1
ATOM 1592 C CA . LEU A 1 192 ? 5.441 17.734 9.727 1 94.81 192 LEU A CA 1
ATOM 1593 C C . LEU A 1 192 ? 6.664 18.625 9.508 1 94.81 192 LEU A C 1
ATOM 1595 O O . LEU A 1 192 ? 7.191 19.203 10.461 1 94.81 192 LEU A O 1
ATOM 1599 N N . ASN A 1 193 ? 7.055 18.781 8.203 1 94.56 193 ASN A N 1
ATOM 1600 C CA . ASN A 1 193 ? 8.375 19.359 7.996 1 94.56 193 ASN A CA 1
ATOM 1601 C C . ASN A 1 193 ? 8.312 20.609 7.129 1 94.56 193 ASN A C 1
ATOM 1603 O O . ASN A 1 193 ? 9.266 21.391 7.09 1 94.56 193 ASN A O 1
ATOM 1607 N N . VAL A 1 194 ? 7.23 20.844 6.543 1 95.88 194 VAL A N 1
ATOM 1608 C CA . VAL A 1 194 ? 7.219 21.922 5.555 1 95.88 194 VAL A CA 1
ATOM 1609 C C . VAL A 1 194 ? 6.277 23.031 6.008 1 95.88 194 VAL A C 1
ATOM 1611 O O . VAL A 1 194 ? 6.707 24.172 6.207 1 95.88 194 VAL A O 1
ATOM 1614 N N . PHE A 1 195 ? 5.047 22.688 6.281 1 95.75 195 PHE A N 1
ATOM 1615 C CA . PHE A 1 195 ? 4.102 23.719 6.715 1 95.75 195 PHE A CA 1
ATOM 1616 C C . PHE A 1 195 ? 4.48 24.266 8.086 1 95.75 195 PHE A C 1
ATOM 1618 O O . PHE A 1 195 ? 4.922 23.516 8.961 1 95.75 195 PHE A O 1
ATOM 1625 N N . PRO A 1 196 ? 4.363 25.531 8.211 1 97.19 196 PRO A N 1
ATOM 1626 C CA . PRO A 1 196 ? 4.762 26.141 9.477 1 97.19 196 PRO A CA 1
ATOM 1627 C C . PRO A 1 196 ? 3.736 25.922 10.586 1 97.19 196 PRO A C 1
ATOM 1629 O O . PRO A 1 196 ? 3.193 26.891 11.133 1 97.19 196 PRO A O 1
ATOM 1632 N N . CYS A 1 197 ? 3.531 24.656 10.906 1 95.12 197 CYS A N 1
ATOM 1633 C CA . CYS A 1 197 ? 2.586 24.219 11.93 1 95.12 197 CYS A CA 1
ATOM 1634 C C . CYS A 1 197 ? 3.312 23.547 13.094 1 95.12 197 CYS A C 1
ATOM 1636 O O . CYS A 1 197 ? 4.113 22.641 12.891 1 95.12 197 CYS A O 1
ATOM 1638 N N . ARG A 1 198 ? 3.029 24.078 14.258 1 95.12 198 ARG A N 1
ATOM 1639 C CA . ARG A 1 198 ? 3.516 23.406 15.453 1 95.12 198 ARG A CA 1
ATOM 1640 C C . ARG A 1 198 ? 2.57 22.281 15.875 1 95.12 198 ARG A C 1
ATOM 1642 O O . ARG A 1 198 ? 1.472 22.547 16.375 1 95.12 198 ARG A O 1
ATOM 1649 N N . ILE A 1 199 ? 3.006 21.078 15.664 1 96.06 199 ILE A N 1
ATOM 1650 C CA . ILE A 1 199 ? 2.176 19.938 16.031 1 96.06 199 ILE A CA 1
ATOM 1651 C C . ILE A 1 199 ? 2.482 19.516 17.453 1 96.06 199 ILE A C 1
ATOM 1653 O O . ILE A 1 199 ? 3.627 19.188 17.781 1 96.06 199 ILE A O 1
ATOM 1657 N N . ARG A 1 200 ? 1.497 19.531 18.25 1 95.69 200 ARG A N 1
ATOM 1658 C CA . ARG A 1 200 ? 1.661 19.141 19.656 1 95.69 200 ARG A CA 1
ATOM 1659 C C . ARG A 1 200 ? 1.499 17.641 19.828 1 95.69 200 ARG A C 1
ATOM 1661 O O . ARG A 1 200 ? 2.465 16.938 20.141 1 95.69 200 ARG A O 1
ATOM 1668 N N . ASP A 1 201 ? 0.27 17.125 19.625 1 97.62 201 ASP A N 1
ATOM 1669 C CA . ASP A 1 201 ? -0.022 15.695 19.75 1 97.62 201 ASP A CA 1
ATOM 1670 C C . ASP A 1 201 ? -0.903 15.227 18.594 1 97.62 201 ASP A C 1
ATOM 1672 O O . ASP A 1 201 ? -1.677 16 18.031 1 97.62 201 ASP A O 1
ATOM 1676 N N . VAL A 1 202 ? -0.682 14.023 18.266 1 98.19 202 VAL A N 1
ATOM 1677 C CA . VAL A 1 202 ? -1.535 13.359 17.281 1 98.19 202 VAL A CA 1
ATOM 1678 C C . VAL A 1 202 ? -2.203 12.141 17.922 1 98.19 202 VAL A C 1
ATOM 1680 O O . VAL A 1 202 ? -1.522 11.203 18.344 1 98.19 202 VAL A O 1
ATOM 1683 N N . HIS A 1 203 ? -3.473 12.156 18 1 98.69 203 HIS A N 1
ATOM 1684 C CA . HIS A 1 203 ? -4.254 11.062 18.562 1 98.69 203 HIS A CA 1
ATOM 1685 C C . HIS A 1 203 ? -4.949 10.266 17.469 1 98.69 203 HIS A C 1
ATOM 1687 O O . HIS A 1 203 ? -5.801 10.797 16.75 1 98.69 203 HIS A O 1
ATOM 1693 N N . ILE A 1 204 ? -4.582 9.047 17.328 1 98.62 204 ILE A N 1
ATOM 1694 C CA . ILE A 1 204 ? -5.203 8.133 16.375 1 98.62 204 ILE A CA 1
ATOM 1695 C C . ILE A 1 204 ? -6.344 7.375 17.047 1 98.62 204 ILE A C 1
ATOM 1697 O O . ILE A 1 204 ? -6.145 6.723 18.078 1 98.62 204 ILE A O 1
ATOM 1701 N N . VAL A 1 205 ? -7.52 7.496 16.453 1 98.44 205 VAL A N 1
ATOM 1702 C CA . VAL A 1 205 ? -8.672 6.832 17.047 1 98.44 205 VAL A CA 1
ATOM 1703 C C . VAL A 1 205 ? -9.359 5.953 16.016 1 98.44 205 VAL A C 1
ATOM 1705 O O . VAL A 1 205 ? -9.305 6.23 14.812 1 98.44 205 VAL A O 1
ATOM 1708 N N . ASN A 1 206 ? -9.992 4.832 16.406 1 97.06 206 ASN A N 1
ATOM 1709 C CA . ASN A 1 206 ? -10.773 3.906 15.594 1 97.06 206 ASN A CA 1
ATOM 1710 C C . ASN A 1 206 ? -9.93 3.301 14.469 1 97.06 206 ASN A C 1
ATOM 1712 O O . ASN A 1 206 ? -10.422 3.117 13.352 1 97.06 206 ASN A O 1
ATOM 1716 N N . ALA A 1 207 ? -8.656 3.119 14.742 1 95.88 207 ALA A N 1
ATOM 1717 C CA . ALA A 1 207 ? -7.785 2.512 13.742 1 95.88 207 ALA A CA 1
ATOM 1718 C C . ALA A 1 207 ? -7.984 0.999 13.688 1 95.88 207 ALA A C 1
ATOM 1720 O O . ALA A 1 207 ? -7.676 0.292 14.648 1 95.88 207 ALA A O 1
ATOM 1721 N N . PRO A 1 208 ? -8.555 0.522 12.594 1 93.94 208 PRO A N 1
ATOM 1722 C CA . PRO A 1 208 ? -8.648 -0.935 12.477 1 93.94 208 PRO A CA 1
ATOM 1723 C C . PRO A 1 208 ? -7.285 -1.594 12.258 1 93.94 208 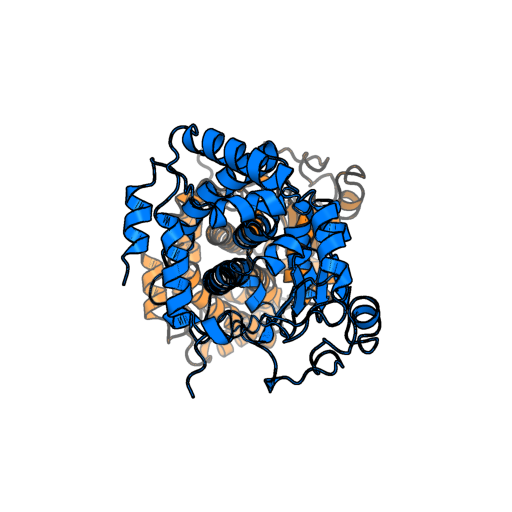PRO A C 1
ATOM 1725 O O . PRO A 1 208 ? -6.281 -0.9 12.07 1 93.94 208 PRO A O 1
ATOM 1728 N N . SER A 1 209 ? -7.273 -2.893 12.352 1 89.94 209 SER A N 1
ATOM 1729 C CA . SER A 1 209 ? -6.012 -3.607 12.195 1 89.94 209 SER A CA 1
ATOM 1730 C C . SER A 1 209 ? -5.34 -3.266 10.867 1 89.94 209 SER A C 1
ATOM 1732 O O . SER A 1 209 ? -4.109 -3.207 10.789 1 89.94 209 SER A O 1
ATOM 1734 N N . LEU A 1 210 ? -6.137 -3.051 9.883 1 91.88 210 LEU A N 1
ATOM 1735 C CA . LEU A 1 210 ? -5.645 -2.717 8.547 1 91.88 210 LEU A CA 1
ATOM 1736 C C . LEU A 1 210 ? -4.816 -1.436 8.578 1 91.88 210 LEU A C 1
ATOM 1738 O O . LEU A 1 210 ? -3.965 -1.221 7.715 1 91.88 210 LEU A O 1
ATOM 1742 N N . PHE A 1 211 ? -5.031 -0.61 9.562 1 94.81 211 PHE A N 1
ATOM 1743 C CA . PHE A 1 211 ? -4.293 0.64 9.688 1 94.81 211 PHE A CA 1
ATOM 1744 C C . PHE A 1 211 ? -2.812 0.371 9.93 1 94.81 211 PHE A C 1
ATOM 1746 O O . PHE A 1 211 ? -1.968 1.229 9.672 1 94.81 211 PHE A O 1
ATOM 1753 N N . SER A 1 212 ? -2.502 -0.73 10.406 1 92.44 212 SER A N 1
ATOM 1754 C CA . SER A 1 212 ? -1.107 -1.074 10.664 1 92.44 212 SER A CA 1
ATOM 1755 C C . SER A 1 212 ? -0.273 -0.984 9.391 1 92.44 212 SER A C 1
ATOM 1757 O O . SER A 1 212 ? 0.918 -0.674 9.445 1 92.44 212 SER A O 1
ATOM 1759 N N . VAL A 1 213 ? -0.842 -1.241 8.258 1 93.44 213 VAL A N 1
ATOM 1760 C CA . VAL A 1 213 ? -0.168 -1.116 6.969 1 93.44 213 VAL A CA 1
ATOM 1761 C C . VAL A 1 213 ? 0.301 0.323 6.77 1 93.44 213 VAL A C 1
ATOM 1763 O O . VAL A 1 213 ? 1.472 0.565 6.461 1 93.44 213 VAL A O 1
ATOM 1766 N N . VAL A 1 214 ? -0.591 1.243 7.027 1 95.69 214 VAL A N 1
ATOM 1767 C CA . VAL A 1 214 ? -0.292 2.664 6.879 1 95.69 214 VAL A CA 1
ATOM 1768 C C . VAL A 1 214 ? 0.819 3.062 7.844 1 95.69 214 VAL A C 1
ATOM 1770 O O . VAL A 1 214 ? 1.788 3.717 7.453 1 95.69 214 VAL A O 1
ATOM 1773 N N . TYR A 1 215 ? 0.629 2.635 9.039 1 94.88 215 TYR A N 1
ATOM 1774 C CA . TYR A 1 215 ? 1.574 3.021 10.078 1 94.88 215 TYR A CA 1
ATOM 1775 C C . TYR A 1 215 ? 2.959 2.447 9.805 1 94.88 215 TYR A C 1
ATOM 1777 O O . TYR A 1 215 ? 3.971 3.117 10.023 1 94.88 215 TYR A O 1
ATOM 1785 N N . THR A 1 216 ? 2.992 1.235 9.312 1 92.81 216 THR A N 1
ATOM 1786 C CA . THR A 1 216 ? 4.27 0.625 8.977 1 92.81 216 THR A CA 1
ATOM 1787 C C . THR A 1 216 ? 4.961 1.402 7.855 1 92.81 216 THR A C 1
ATOM 1789 O O . THR A 1 216 ? 6.188 1.527 7.844 1 92.81 216 THR A O 1
ATOM 1792 N N . ILE A 1 217 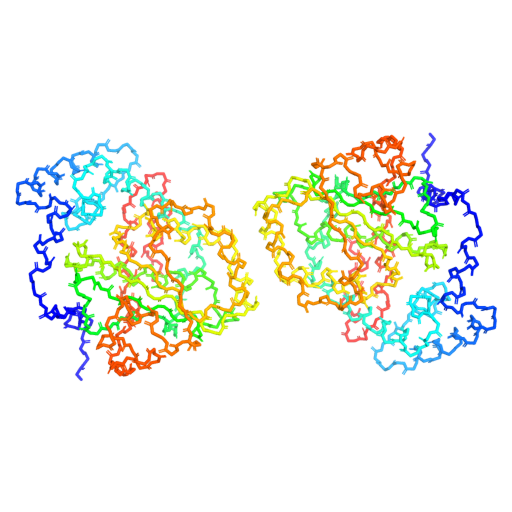? 4.234 1.852 6.941 1 93.75 217 ILE A N 1
ATOM 1793 C CA . ILE A 1 217 ? 4.781 2.605 5.816 1 93.75 217 ILE A CA 1
ATOM 1794 C C . ILE A 1 217 ? 5.332 3.941 6.312 1 93.75 217 ILE A C 1
ATOM 1796 O O . ILE A 1 217 ? 6.418 4.363 5.906 1 93.75 217 ILE A O 1
ATOM 1800 N N . VAL A 1 218 ? 4.699 4.594 7.25 1 95.69 218 VAL A N 1
ATOM 1801 C CA . VAL A 1 218 ? 5.051 5.969 7.586 1 95.69 218 VAL A CA 1
ATOM 1802 C C . VAL A 1 218 ? 6.082 5.98 8.711 1 95.69 218 VAL A C 1
ATOM 1804 O O . VAL A 1 218 ? 6.84 6.945 8.859 1 95.69 218 VAL A O 1
ATOM 1807 N N . TYR A 1 219 ? 6.207 4.926 9.438 1 93.06 219 TYR A N 1
ATOM 1808 C CA . TYR A 1 219 ? 6.953 4.859 10.695 1 93.06 219 TYR A CA 1
ATOM 1809 C C . TYR A 1 219 ? 8.422 5.203 10.469 1 93.06 219 TYR A C 1
ATOM 1811 O O . TYR A 1 219 ? 9.008 5.977 11.234 1 93.06 219 TYR A O 1
ATOM 1819 N N . PRO A 1 220 ? 9.047 4.75 9.414 1 90.81 220 PRO A N 1
ATOM 1820 C CA . PRO A 1 220 ? 10.477 5.02 9.195 1 90.81 220 PRO A CA 1
ATOM 1821 C C . PRO A 1 220 ? 10.766 6.5 8.961 1 90.81 220 PRO A C 1
ATOM 1823 O O . PRO A 1 220 ? 11.898 6.945 9.156 1 90.81 220 PRO A O 1
ATOM 1826 N N . PHE A 1 221 ? 9.75 7.188 8.656 1 92.81 221 PHE A N 1
ATOM 1827 C CA . PHE A 1 221 ? 9.969 8.586 8.312 1 92.81 221 PHE A CA 1
ATOM 1828 C C . PHE A 1 221 ? 9.648 9.492 9.5 1 92.81 221 PHE A C 1
ATOM 1830 O O . PHE A 1 221 ? 9.812 10.711 9.422 1 92.81 221 PHE A O 1
ATOM 1837 N N . LEU A 1 222 ? 9.195 8.945 10.547 1 95.06 222 LEU A N 1
ATOM 1838 C CA . LEU A 1 222 ? 8.875 9.711 11.75 1 95.06 222 LEU A CA 1
ATOM 1839 C C . LEU A 1 222 ? 10.094 9.836 12.656 1 95.06 222 LEU A C 1
ATOM 1841 O O . LEU A 1 222 ? 10.727 8.828 12.992 1 95.06 222 LEU A O 1
ATOM 1845 N N . SER A 1 223 ? 10.422 11.062 13.039 1 94.25 223 SER A N 1
ATOM 1846 C CA . SER A 1 223 ? 11.461 11.258 14.047 1 94.25 223 SER A CA 1
ATOM 1847 C C . SER A 1 223 ? 11.008 10.742 15.406 1 94.25 223 SER A C 1
ATOM 1849 O O . SER A 1 223 ? 9.82 10.547 15.641 1 94.25 223 SER A O 1
ATOM 1851 N N . LYS A 1 224 ? 11.969 10.531 16.281 1 94.75 224 LYS A N 1
ATOM 1852 C CA . LYS A 1 224 ? 11.625 10.117 17.641 1 94.75 224 LYS A CA 1
ATOM 1853 C C . LYS A 1 224 ? 10.695 11.125 18.312 1 94.75 224 LYS A C 1
ATOM 1855 O O . LYS A 1 224 ? 9.734 10.742 18.969 1 94.75 224 LYS A O 1
ATOM 1860 N N . LYS A 1 225 ? 11 12.391 18.109 1 93.88 225 LYS A N 1
ATOM 1861 C CA . LYS A 1 225 ? 10.195 13.453 18.703 1 93.88 225 LYS A CA 1
ATOM 1862 C C . LYS A 1 225 ? 8.727 13.328 18.281 1 93.88 225 LYS A C 1
ATOM 1864 O O . LYS A 1 225 ? 7.828 13.43 19.109 1 93.88 225 LYS A O 1
ATOM 1869 N N . ILE A 1 226 ? 8.5 13.062 17 1 95.06 226 ILE A N 1
ATOM 1870 C CA . ILE A 1 226 ? 7.137 12.969 16.484 1 95.06 226 ILE A CA 1
ATOM 1871 C C . ILE A 1 226 ? 6.496 11.664 16.969 1 95.06 226 ILE A C 1
ATOM 1873 O O . ILE A 1 226 ? 5.332 11.648 17.359 1 95.06 226 ILE A O 1
ATOM 1877 N N . ARG A 1 227 ? 7.234 10.547 16.938 1 96.38 227 ARG A N 1
ATOM 1878 C CA . ARG A 1 227 ? 6.715 9.273 17.406 1 96.38 227 ARG A CA 1
ATOM 1879 C C . ARG A 1 227 ? 6.211 9.383 18.844 1 96.38 227 ARG A C 1
ATOM 1881 O O . ARG A 1 227 ? 5.172 8.812 19.188 1 96.38 227 ARG A O 1
ATOM 1888 N N . ASP A 1 228 ? 6.891 10.172 19.625 1 96.62 228 ASP A N 1
ATOM 1889 C CA . ASP A 1 228 ? 6.543 10.336 21.031 1 96.62 228 ASP A CA 1
ATOM 1890 C C . ASP A 1 228 ? 5.246 11.125 21.188 1 96.62 228 ASP A C 1
ATOM 1892 O O . ASP A 1 228 ? 4.648 11.141 22.266 1 96.62 228 ASP A O 1
ATOM 1896 N N . ARG A 1 229 ? 4.777 11.711 20.094 1 96.81 229 ARG A N 1
ATOM 1897 C CA . ARG A 1 229 ? 3.6 12.57 20.156 1 96.81 229 ARG A CA 1
ATOM 1898 C C . ARG A 1 229 ? 2.389 11.883 19.531 1 96.81 229 ARG A C 1
ATOM 1900 O O . ARG A 1 229 ? 1.322 12.484 19.406 1 96.81 229 ARG A O 1
ATOM 1907 N N . ILE A 1 230 ? 2.602 10.648 19.094 1 97.88 230 ILE A N 1
ATOM 1908 C CA . ILE A 1 230 ? 1.5 9.891 18.516 1 97.88 230 ILE A CA 1
ATOM 1909 C C . ILE A 1 230 ? 0.916 8.945 19.562 1 97.88 230 ILE A C 1
ATOM 1911 O O . ILE A 1 230 ? 1.642 8.148 20.172 1 97.88 230 ILE A O 1
ATOM 1915 N N . PHE A 1 231 ? -0.359 9.047 19.797 1 98.19 231 PHE A N 1
ATOM 1916 C CA . PHE A 1 231 ? -1.066 8.227 20.766 1 98.19 231 PHE A CA 1
ATOM 1917 C C . PHE A 1 231 ? -2.225 7.48 20.109 1 98.19 231 PHE A C 1
ATOM 1919 O O . PHE A 1 231 ? -2.938 8.039 19.281 1 98.19 231 PHE A O 1
ATOM 1926 N N . PHE A 1 232 ? -2.383 6.25 20.484 1 97.69 232 PHE A N 1
ATOM 1927 C CA . PHE A 1 232 ? -3.477 5.434 19.984 1 97.69 232 PHE A CA 1
ATOM 1928 C C . PHE A 1 232 ? -4.555 5.242 21.047 1 97.69 232 PHE A C 1
ATOM 1930 O O . PHE A 1 232 ? -4.242 5.035 22.219 1 97.69 232 PHE A O 1
ATOM 1937 N N . HIS A 1 233 ? -5.762 5.41 20.547 1 97.81 233 HIS A N 1
ATOM 1938 C CA . HIS A 1 233 ? -6.895 5.238 21.453 1 97.81 233 HIS A CA 1
ATOM 1939 C C . HIS A 1 233 ? -7.941 4.309 20.844 1 97.81 233 HIS A C 1
ATOM 1941 O O . HIS A 1 233 ? -8.102 4.254 19.625 1 97.81 233 HIS A O 1
ATOM 1947 N N . SER A 1 234 ? -8.617 3.574 21.703 1 91 234 SER A N 1
ATOM 1948 C CA . SER A 1 234 ? -9.648 2.639 21.266 1 91 234 SER A CA 1
ATOM 1949 C C . SER A 1 234 ? -10.984 2.951 21.922 1 91 234 SER A C 1
ATOM 1951 O O . SER A 1 234 ? -11.031 3.346 23.094 1 91 234 SER A O 1
ATOM 1953 N N . LYS A 1 235 ? -12.016 2.727 21.188 1 93.94 235 LYS A N 1
ATOM 1954 C CA . LYS A 1 235 ? -13.375 2.854 21.719 1 93.94 235 LYS A CA 1
ATOM 1955 C C . LYS A 1 235 ? -13.656 1.778 22.766 1 93.94 235 LYS A C 1
ATOM 1957 O O . LYS A 1 235 ? -14.523 1.952 23.625 1 93.94 235 LYS A O 1
ATOM 1962 N N . ARG A 1 236 ? -12.93 0.773 22.781 1 92.25 236 ARG A N 1
ATOM 1963 C CA . ARG A 1 236 ? -13.148 -0.396 23.625 1 92.25 236 ARG A CA 1
ATOM 1964 C C . ARG A 1 236 ? -13.055 -0.033 25.094 1 92.25 236 ARG A C 1
ATOM 1966 O O . ARG A 1 236 ? -13.695 -0.667 25.938 1 92.25 236 ARG A O 1
ATOM 1973 N N . ASP A 1 237 ? -12.32 0.963 25.547 1 94.38 237 ASP A N 1
ATOM 1974 C CA . ASP A 1 237 ? -12.203 1.379 26.938 1 94.38 237 ASP A CA 1
ATOM 1975 C C . ASP A 1 237 ? -13.094 2.582 27.234 1 94.38 237 ASP A C 1
ATOM 1977 O O . ASP A 1 237 ? -12.805 3.367 28.141 1 94.38 237 ASP A O 1
ATOM 1981 N N . ASP A 1 238 ? -14.07 2.766 26.344 1 95.75 238 ASP A N 1
ATOM 1982 C CA . ASP A 1 238 ? -15.016 3.873 26.453 1 95.75 238 ASP A CA 1
ATOM 1983 C C . ASP A 1 238 ? -14.297 5.219 26.375 1 95.75 238 ASP A C 1
ATOM 1985 O O . ASP A 1 238 ? -14.617 6.145 27.125 1 95.75 238 ASP A O 1
ATOM 1989 N N . TRP A 1 239 ? -13.211 5.32 25.656 1 97.56 239 TRP A N 1
ATOM 1990 C CA . TRP A 1 239 ? -12.43 6.512 25.344 1 97.56 239 TRP A CA 1
ATOM 1991 C C . TRP A 1 239 ? -11.695 7.027 26.578 1 97.56 239 TRP A C 1
ATOM 1993 O O . TRP A 1 239 ? -11.258 8.18 26.609 1 97.56 239 TRP A O 1
ATOM 2003 N N . LYS A 1 240 ? -11.508 6.258 27.562 1 97.38 240 LYS A N 1
ATOM 2004 C CA . LYS A 1 240 ? -10.828 6.695 28.781 1 97.38 240 LYS A CA 1
ATOM 2005 C C . LYS A 1 240 ? -9.414 7.18 28.469 1 97.38 240 LYS A C 1
ATOM 2007 O O . LYS A 1 240 ? -8.984 8.227 28.969 1 97.38 240 LYS A O 1
ATOM 2012 N N . SER A 1 241 ? -8.703 6.422 27.609 1 97.62 241 SER A N 1
ATOM 2013 C CA . SER A 1 241 ? -7.344 6.809 27.266 1 97.62 241 SER A CA 1
ATOM 2014 C C . SER A 1 241 ? -7.316 8.156 26.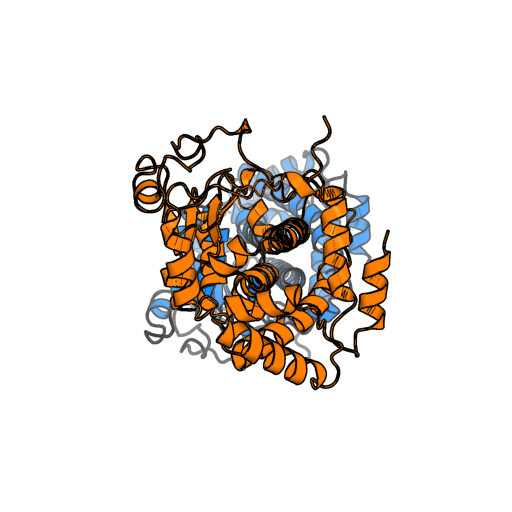547 1 97.62 241 SER A C 1
ATOM 2016 O O . SER A 1 241 ? -6.426 8.969 26.781 1 97.62 241 SER A O 1
ATOM 2018 N N . LEU A 1 242 ? -8.258 8.445 25.672 1 98.31 242 LEU A N 1
ATOM 2019 C CA . LEU A 1 242 ? -8.352 9.727 24.969 1 98.31 242 LEU A CA 1
ATOM 2020 C C . LEU A 1 242 ? -8.688 10.852 25.953 1 98.31 242 LEU A C 1
ATOM 2022 O O . LEU A 1 242 ? -8.094 11.93 25.891 1 98.31 242 LEU A O 1
ATOM 2026 N N . HIS A 1 243 ? -9.555 10.555 26.922 1 97.62 243 HIS A N 1
ATOM 2027 C CA . HIS A 1 243 ? -10 11.539 27.906 1 97.62 243 HIS A CA 1
ATOM 2028 C C . HIS A 1 243 ? -8.883 11.906 28.859 1 97.62 243 HIS A C 1
ATOM 2030 O O . HIS A 1 243 ? -8.891 12.992 29.453 1 97.62 243 HIS A O 1
ATOM 2036 N N . ASN A 1 244 ? -7.93 11.008 29.031 1 96.69 244 ASN A N 1
ATOM 2037 C CA . ASN A 1 244 ? -6.762 11.32 29.844 1 96.69 244 ASN A CA 1
ATOM 2038 C C . ASN A 1 244 ? -5.863 12.352 29.156 1 96.69 244 ASN A C 1
ATOM 2040 O O . ASN A 1 244 ? -5.125 13.078 29.828 1 96.69 244 ASN A O 1
ATOM 2044 N N . SER A 1 245 ? -5.98 12.453 27.859 1 96.06 245 SER A N 1
ATOM 2045 C CA . SER A 1 245 ? -5.125 13.352 27.094 1 96.06 245 SER A CA 1
ATOM 2046 C C . SER A 1 245 ? -5.855 14.648 26.75 1 96.06 245 SER A C 1
ATOM 2048 O O . SER A 1 245 ? -5.242 15.719 26.703 1 96.06 245 SER A O 1
ATOM 2050 N N . ILE A 1 246 ? -7.109 14.523 26.453 1 96.75 246 ILE A N 1
ATOM 2051 C CA . ILE A 1 246 ? -7.953 15.656 26.078 1 96.75 246 ILE A CA 1
ATOM 2052 C C . ILE A 1 246 ? -9.227 15.648 26.922 1 96.75 246 ILE A C 1
ATOM 2054 O O . ILE A 1 246 ? -9.922 14.633 27 1 96.75 246 ILE A O 1
ATOM 2058 N N . SER A 1 247 ? -9.547 16.781 27.453 1 94.81 247 SER A N 1
ATOM 2059 C CA . SER A 1 247 ? -10.742 16.891 28.281 1 94.81 247 SER A CA 1
ATOM 2060 C C . SER A 1 247 ? -12 16.562 27.484 1 94.81 247 SER A C 1
ATOM 2062 O O . SER A 1 247 ? -12.172 17.047 26.375 1 94.81 247 SER A O 1
ATOM 2064 N N . ALA A 1 248 ? -12.938 15.836 28.141 1 95.44 248 ALA A N 1
ATOM 2065 C CA . ALA A 1 248 ? -14.211 15.492 27.5 1 95.44 248 ALA A CA 1
ATOM 2066 C C . ALA A 1 248 ? -15.031 16.75 27.203 1 95.44 248 ALA A C 1
ATOM 2068 O O . ALA A 1 248 ? -15.867 16.75 26.297 1 95.44 248 ALA A O 1
ATOM 2069 N N . ASP A 1 249 ? -14.719 17.797 27.844 1 92.12 249 ASP A N 1
ATOM 2070 C CA . ASP A 1 249 ? -15.477 19.047 27.719 1 92.12 249 ASP A CA 1
ATOM 2071 C C . ASP A 1 249 ? -15.305 19.641 26.328 1 92.12 249 ASP A C 1
ATOM 2073 O O . ASP A 1 249 ? -16.172 20.391 25.859 1 92.12 249 ASP A O 1
ATOM 2077 N N . ILE A 1 250 ? -14.219 19.312 25.672 1 92.31 250 ILE A N 1
ATOM 2078 C CA . ILE A 1 250 ? -13.977 19.953 24.391 1 92.31 250 ILE A CA 1
ATOM 2079 C C . ILE A 1 250 ? -14 18.922 23.281 1 92.31 250 ILE A C 1
ATOM 2081 O O . ILE A 1 250 ? -13.703 19.234 22.125 1 92.31 250 ILE A O 1
ATOM 2085 N N . LEU A 1 251 ? -14.32 17.672 23.641 1 96.38 251 LEU A N 1
ATOM 2086 C CA . LEU A 1 251 ? -14.383 16.609 22.656 1 96.38 251 LEU A CA 1
ATOM 2087 C C . LEU A 1 251 ? -15.797 16.453 22.109 1 96.38 251 LEU A C 1
ATOM 2089 O O . LEU A 1 251 ? -16.781 16.672 22.812 1 96.38 251 LEU A O 1
ATOM 2093 N N . PRO A 1 252 ? -15.906 16.125 20.859 1 96.88 252 PRO A N 1
ATOM 2094 C CA . PRO A 1 252 ? -17.219 15.844 20.281 1 96.88 252 PRO A CA 1
ATOM 2095 C C . PRO A 1 252 ? -17.922 14.664 20.953 1 96.88 252 PRO A C 1
ATOM 2097 O O . PRO A 1 252 ? -17.266 13.805 21.531 1 96.88 252 PRO A O 1
ATOM 2100 N N . GLU A 1 253 ? -19.203 14.539 20.734 1 96.94 253 GLU A N 1
ATOM 2101 C CA . GLU A 1 253 ? -20.031 13.5 21.328 1 96.94 253 GLU A CA 1
ATOM 2102 C C . GLU A 1 253 ? -19.641 12.117 20.828 1 96.94 253 GLU A C 1
ATOM 2104 O O . GLU A 1 253 ? -19.75 11.133 21.562 1 96.94 253 GLU A O 1
ATOM 2109 N N . GLN A 1 254 ? -19.125 12.023 19.672 1 96.06 254 GLN A N 1
ATOM 2110 C CA . GLN A 1 254 ? -18.766 10.727 19.109 1 96.06 254 GLN A CA 1
ATOM 2111 C C . GLN A 1 254 ? -17.609 10.086 19.875 1 96.06 254 GLN A C 1
ATOM 2113 O O . GLN A 1 254 ? -17.375 8.883 19.766 1 96.06 254 GLN A O 1
ATOM 2118 N N . TYR A 1 255 ? -16.938 10.891 20.672 1 98 255 TYR A N 1
ATOM 2119 C CA . TYR A 1 255 ? -15.883 10.383 21.547 1 98 255 TYR A CA 1
ATOM 2120 C C . TYR A 1 255 ? -16.297 10.469 23 1 98 255 TYR A C 1
ATOM 2122 O O . TYR A 1 255 ? -15.438 10.609 23.891 1 98 255 TYR A O 1
ATOM 2130 N N . ASN A 1 256 ? -17.578 10.5 23.219 1 97.62 256 ASN A N 1
ATOM 2131 C CA . ASN A 1 256 ? -18.156 10.656 24.547 1 97.62 256 ASN A CA 1
ATOM 2132 C C . ASN A 1 256 ? -17.797 12 25.172 1 97.62 256 ASN A C 1
ATOM 2134 O O . ASN A 1 256 ? -17.562 12.094 26.375 1 97.62 256 ASN A O 1
ATOM 2138 N N . GLY A 1 257 ? -17.625 12.984 24.328 1 97.5 257 GLY A N 1
ATOM 2139 C CA . GLY A 1 257 ? -17.406 14.352 24.781 1 97.5 257 GLY A CA 1
ATOM 2140 C C . GLY A 1 257 ? -18.688 15.148 24.906 1 97.5 257 GLY A C 1
ATOM 2141 O O . GLY A 1 257 ? -19.781 14.594 24.781 1 97.5 257 GLY A O 1
ATOM 2142 N N . LYS A 1 258 ? -18.516 16.406 25.172 1 95.75 258 LYS A N 1
ATOM 2143 C CA . LYS A 1 258 ? -19.688 17.234 25.453 1 95.75 258 LYS A CA 1
ATOM 2144 C C . LYS A 1 258 ? -20 18.156 24.281 1 95.75 258 LYS A C 1
ATOM 2146 O O . LYS A 1 258 ? -21.078 18.781 24.234 1 95.75 258 LYS A O 1
ATOM 2151 N N . VAL A 1 259 ? -19.141 18.281 23.312 1 94.81 259 VAL A N 1
ATOM 2152 C CA . VAL A 1 259 ? -19.391 19.172 22.172 1 94.81 259 VAL A CA 1
ATOM 2153 C C . VAL A 1 259 ? -20.344 18.5 21.188 1 94.81 259 VAL A C 1
ATOM 2155 O O . VAL A 1 259 ? -20.094 17.391 20.719 1 94.81 259 VAL A O 1
ATOM 2158 N N . LYS A 1 260 ? -21.391 19.188 20.844 1 95.12 260 LYS A N 1
ATOM 2159 C CA . LYS A 1 260 ? -22.375 18.672 19.906 1 95.12 260 LYS A CA 1
ATOM 2160 C C . LYS A 1 260 ? -21.859 18.703 18.469 1 95.12 260 LYS A C 1
ATOM 2162 O O . LYS A 1 260 ? -21.047 19.562 18.109 1 95.12 260 LYS A O 1
ATOM 2167 N N . GLN A 1 261 ? -22.359 17.797 17.672 1 93.12 261 GLN A N 1
ATOM 2168 C CA . GLN A 1 261 ? -21.922 17.703 16.281 1 93.12 261 GLN A CA 1
ATOM 2169 C C . GLN A 1 261 ? -22.219 19 15.523 1 93.12 261 GLN A C 1
ATOM 2171 O O . GLN A 1 261 ? -21.422 19.422 14.688 1 93.12 261 GLN A O 1
ATOM 2176 N N . GLU A 1 262 ? -23.312 19.578 15.805 1 92.44 262 GLU A N 1
ATOM 2177 C CA . GLU A 1 262 ? -23.75 20.781 15.102 1 92.44 262 GLU A CA 1
ATOM 2178 C C . GLU A 1 262 ? -22.859 21.969 15.453 1 92.44 262 GLU A C 1
ATOM 2180 O O . GLU A 1 262 ? -22.859 22.984 14.742 1 92.44 262 GLU A O 1
ATOM 2185 N N . ASP A 1 263 ? -22.094 21.844 16.547 1 92.06 263 ASP A N 1
ATOM 2186 C CA . ASP A 1 263 ? -21.234 22.938 16.984 1 92.06 263 ASP A CA 1
ATOM 2187 C C . ASP A 1 263 ? -19.844 22.844 16.375 1 92.06 263 ASP A C 1
ATOM 2189 O O . ASP A 1 263 ? -19.047 23.781 16.469 1 92.06 263 ASP A O 1
ATOM 2193 N N . LEU A 1 264 ? -19.531 21.75 15.758 1 92.69 264 LEU A N 1
ATOM 2194 C CA . LEU A 1 264 ? -18.234 21.594 15.117 1 92.69 264 LEU A CA 1
ATOM 2195 C C . LEU A 1 264 ? -18.094 22.562 13.945 1 92.69 264 LEU A C 1
ATOM 2197 O O . LEU A 1 264 ? -19.078 22.906 13.289 1 92.69 264 LEU A O 1
ATOM 2201 N N . ILE A 1 265 ? -16.891 22.984 13.789 1 91.06 265 ILE A N 1
ATOM 2202 C CA . ILE A 1 265 ? -16.578 23.938 12.742 1 91.06 265 ILE A CA 1
ATOM 2203 C C . ILE A 1 265 ? -15.836 23.25 11.602 1 91.06 265 ILE A C 1
ATOM 2205 O O . ILE A 1 265 ? -14.805 22.609 11.828 1 91.06 265 ILE A O 1
ATOM 2209 N N . ASN A 1 266 ? -16.375 23.391 10.414 1 91.62 266 ASN A N 1
ATOM 2210 C CA . ASN A 1 266 ? -15.711 22.828 9.242 1 91.62 266 ASN A CA 1
ATOM 2211 C C . ASN A 1 266 ? -14.516 23.672 8.82 1 91.62 266 ASN A C 1
ATOM 2213 O O . ASN A 1 266 ? -14.664 24.859 8.508 1 91.62 266 ASN A O 1
ATOM 2217 N N . CYS A 1 267 ? -13.305 23.078 8.75 1 91.44 267 CYS A N 1
ATOM 2218 C CA . CYS A 1 267 ? -12.062 23.812 8.484 1 91.44 267 CYS A CA 1
ATOM 2219 C C . CYS A 1 267 ? -11.914 24.109 7 1 91.44 267 CYS A C 1
ATOM 2221 O O . CYS A 1 267 ? -11.031 24.875 6.605 1 91.44 267 CYS A O 1
ATOM 2223 N N . SER A 1 268 ? -12.805 23.516 6.184 1 84.5 268 SER A N 1
ATOM 2224 C CA . SER A 1 268 ? -12.75 23.766 4.746 1 84.5 268 SER A CA 1
ATOM 2225 C C . SER A 1 268 ? -14.133 24.125 4.203 1 84.5 268 SER A C 1
ATOM 2227 O O . SER A 1 268 ? -14.516 23.672 3.121 1 84.5 268 SER A O 1
ATOM 2229 N N . GLN A 1 269 ? -14.852 24.875 4.887 1 80.81 269 GLN A N 1
ATOM 2230 C CA . GLN A 1 269 ? -16.219 25.203 4.484 1 80.81 269 GLN A CA 1
ATOM 2231 C C . GLN A 1 269 ? -16.219 26.078 3.236 1 80.81 269 GLN A C 1
ATOM 2233 O O . GLN A 1 269 ? -16.984 25.844 2.299 1 80.81 269 GLN A O 1
ATOM 2238 N N . ASN A 1 270 ? -15.398 27.125 3.23 1 83.31 270 ASN A N 1
ATOM 2239 C CA . ASN A 1 270 ? -15.297 28.031 2.09 1 83.31 270 ASN A CA 1
ATOM 2240 C C . ASN A 1 270 ? -14.109 27.672 1.195 1 83.31 270 ASN A C 1
ATOM 2242 O O . ASN A 1 270 ? -13.227 28.5 0.978 1 83.31 270 ASN A O 1
ATOM 2246 N N . LYS A 1 271 ? -14.219 26.578 0.516 1 85.56 271 LYS A N 1
ATOM 2247 C CA . LYS A 1 271 ? -13.086 25.984 -0.194 1 85.56 271 LYS A CA 1
ATOM 2248 C C . LYS A 1 271 ? -12.648 26.875 -1.356 1 85.56 271 LYS A C 1
ATOM 2250 O O . LYS A 1 271 ? -11.445 27.031 -1.607 1 85.56 271 LYS A O 1
ATOM 2255 N N . GLU A 1 272 ? -13.594 27.469 -2 1 83.19 272 GLU A N 1
ATOM 2256 C CA . GLU A 1 272 ? -13.258 28.297 -3.156 1 83.19 272 GLU A CA 1
ATOM 2257 C C . GLU A 1 272 ? -12.422 29.5 -2.748 1 83.19 272 GLU A C 1
ATOM 2259 O O . GLU A 1 272 ? -11.391 29.797 -3.367 1 83.19 272 GLU A O 1
ATOM 2264 N N . GLU A 1 273 ? -12.883 30.125 -1.731 1 85.25 273 GLU A N 1
ATOM 2265 C CA . GLU A 1 273 ? -12.141 31.297 -1.254 1 85.25 273 GLU A CA 1
ATOM 2266 C C . GLU A 1 273 ? -10.789 30.891 -0.679 1 85.25 273 GLU A C 1
ATOM 2268 O O . GLU A 1 273 ? -9.789 31.578 -0.887 1 85.25 273 GLU A O 1
ATOM 2273 N N . MET A 1 274 ? -10.789 29.828 0.014 1 87.56 274 MET A N 1
ATOM 2274 C CA . MET A 1 274 ? -9.547 29.344 0.616 1 87.56 274 MET A CA 1
ATOM 2275 C C . MET A 1 274 ? -8.547 28.938 -0.458 1 87.56 274 MET A C 1
ATOM 2277 O O . MET A 1 274 ? -7.344 29.156 -0.308 1 87.56 274 MET A O 1
ATOM 2281 N N . ASP A 1 275 ? -9.055 28.344 -1.486 1 85.31 275 ASP A N 1
ATOM 2282 C CA . ASP A 1 275 ? -8.211 27.953 -2.605 1 85.31 275 ASP A CA 1
ATOM 2283 C C . ASP A 1 275 ? -7.562 29.172 -3.266 1 85.31 275 ASP A C 1
ATOM 2285 O O . ASP A 1 275 ? -6.363 29.172 -3.547 1 85.31 275 ASP A O 1
ATOM 2289 N N . LYS A 1 276 ? -8.344 30.188 -3.467 1 83.69 276 LYS A N 1
ATOM 2290 C CA . LYS A 1 276 ? -7.82 31.422 -4.066 1 83.69 276 LYS A CA 1
ATOM 2291 C C . LYS A 1 276 ? -6.703 32 -3.219 1 83.69 276 LYS A C 1
ATOM 2293 O O . LYS A 1 276 ? -5.672 32.438 -3.748 1 83.69 276 LYS A O 1
ATOM 2298 N N . LYS A 1 277 ? -7 32.031 -1.949 1 85.06 277 LYS A N 1
ATOM 2299 C CA . LYS A 1 277 ? -6.004 32.562 -1.031 1 85.06 277 LYS A CA 1
ATOM 2300 C C . LYS A 1 277 ? -4.734 31.719 -1.024 1 85.06 277 LYS A C 1
ATOM 2302 O O . LYS A 1 277 ? -3.625 32.25 -1.028 1 85.06 277 LYS A O 1
ATOM 2307 N N . PHE A 1 278 ? -4.906 30.438 -1.029 1 86.5 278 PHE A N 1
ATOM 2308 C CA . PHE A 1 278 ? -3.764 29.531 -0.982 1 86.5 278 PHE A CA 1
ATOM 2309 C C . PHE A 1 278 ? -2.912 29.672 -2.238 1 86.5 278 PHE A C 1
ATOM 2311 O O . PHE A 1 278 ? -1.684 29.609 -2.172 1 86.5 278 PHE A O 1
ATOM 2318 N N . ARG A 1 279 ? -3.471 29.906 -3.279 1 83.94 279 ARG A N 1
ATOM 2319 C CA . ARG A 1 279 ? -2.77 29.953 -4.559 1 83.94 279 A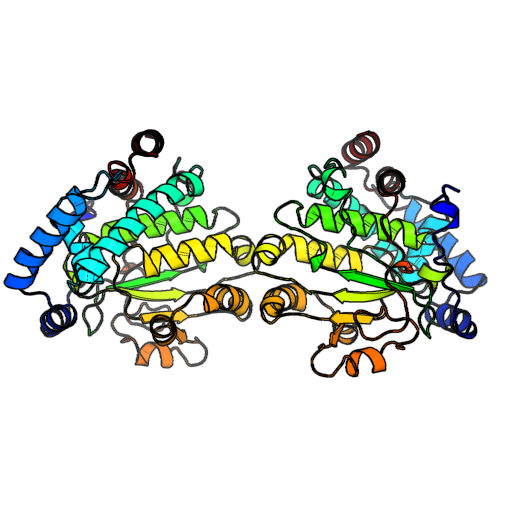RG A CA 1
ATOM 2320 C C . ARG A 1 279 ? -1.857 31.172 -4.641 1 83.94 279 ARG A C 1
ATOM 2322 O O . ARG A 1 279 ? -0.97 31.234 -5.492 1 83.94 279 ARG A O 1
ATOM 2329 N N . ASP A 1 280 ? -2.07 32.062 -3.795 1 84.38 280 ASP A N 1
ATOM 2330 C CA . ASP A 1 280 ? -1.179 33.219 -3.744 1 84.38 280 ASP A CA 1
ATOM 2331 C C . ASP A 1 280 ? 0.258 32.812 -3.451 1 84.38 280 ASP A C 1
ATOM 2333 O O . ASP A 1 280 ? 1.203 33.531 -3.768 1 84.38 280 ASP A O 1
ATOM 2337 N N . ILE A 1 281 ? 0.352 31.641 -2.924 1 83.88 281 ILE A N 1
ATOM 2338 C CA . ILE A 1 281 ? 1.686 31.188 -2.553 1 83.88 281 ILE A CA 1
ATOM 2339 C C . ILE A 1 281 ? 2.523 30.953 -3.811 1 83.88 281 ILE A C 1
ATOM 2341 O O . ILE A 1 281 ? 3.754 31.016 -3.762 1 83.88 281 ILE A O 1
ATOM 2345 N N . PHE A 1 282 ? 1.846 30.75 -4.867 1 84.06 282 PHE A N 1
ATOM 2346 C CA . PHE A 1 282 ? 2.549 30.422 -6.098 1 84.06 282 PHE A CA 1
ATOM 2347 C C . PHE A 1 282 ? 3.145 31.656 -6.742 1 84.06 282 PHE A C 1
ATOM 2349 O O . PHE A 1 282 ? 3.895 31.562 -7.715 1 84.06 282 PHE A O 1
ATOM 2356 N N . LEU A 1 283 ? 2.854 32.781 -6.176 1 87.5 283 LEU A N 1
ATOM 2357 C CA . LEU A 1 283 ? 3.506 34.031 -6.609 1 87.5 283 LEU A CA 1
ATOM 2358 C C . LEU A 1 283 ? 4.973 34.031 -6.184 1 87.5 283 LEU A C 1
ATOM 2360 O O . LEU A 1 283 ? 5.773 34.781 -6.73 1 87.5 283 LEU A O 1
ATOM 2364 N N . PHE A 1 284 ? 5.242 33.188 -5.301 1 92.31 284 PHE A N 1
ATOM 2365 C CA . PHE A 1 284 ? 6.586 33.156 -4.73 1 92.31 284 PHE A CA 1
ATOM 2366 C C . PHE A 1 284 ? 7.223 31.781 -4.938 1 92.31 284 PHE A C 1
ATOM 2368 O O . PHE A 1 284 ? 6.527 30.797 -5.207 1 92.31 284 PHE A O 1
ATOM 2375 N N . GLY A 1 285 ? 8.602 31.734 -4.867 1 93 285 GLY A N 1
ATOM 2376 C CA . GLY A 1 285 ? 9.273 30.453 -4.992 1 93 285 GLY A CA 1
ATOM 2377 C C . GLY A 1 285 ? 10.469 30.5 -5.934 1 93 285 GLY A C 1
ATOM 2378 O O . GLY A 1 285 ? 11.047 31.562 -6.16 1 93 285 GLY A O 1
ATOM 2379 N N . TYR A 1 286 ? 10.797 29.375 -6.367 1 92.88 286 TYR A N 1
ATOM 2380 C CA . TYR A 1 286 ? 11.984 29.25 -7.207 1 92.88 286 TYR A CA 1
ATOM 2381 C C . TYR A 1 286 ? 11.742 29.859 -8.586 1 92.88 286 TYR A C 1
ATOM 2383 O O . TYR A 1 286 ? 10.68 29.672 -9.18 1 92.88 286 TYR A O 1
ATOM 2391 N N . SER A 1 287 ? 12.797 30.516 -9.047 1 91.62 287 SER A N 1
ATOM 2392 C CA . SER A 1 287 ? 12.695 31.219 -10.328 1 91.62 287 SER A CA 1
ATOM 2393 C C . SER A 1 287 ? 12.562 30.234 -11.484 1 91.62 287 SER A C 1
ATOM 2395 O O . SER A 1 287 ? 11.898 30.531 -12.484 1 91.62 287 SER A O 1
ATOM 2397 N N . GLU A 1 288 ? 13.117 29.078 -11.305 1 90.12 288 GLU A N 1
ATOM 2398 C CA . GLU A 1 288 ? 13.117 28.094 -12.375 1 90.12 288 GLU A CA 1
ATOM 2399 C C . GLU A 1 288 ? 11.703 27.609 -12.688 1 90.12 288 GLU A C 1
ATOM 2401 O O . GLU A 1 288 ? 11.414 27.203 -13.82 1 90.12 288 GLU A O 1
ATOM 2406 N N . THR A 1 289 ? 10.852 27.703 -11.719 1 87.69 289 THR A N 1
ATOM 2407 C CA . THR A 1 289 ? 9.5 27.203 -11.93 1 87.69 289 THR A CA 1
ATOM 2408 C C . THR A 1 289 ? 8.492 28.344 -11.984 1 87.69 289 THR A C 1
ATOM 2410 O O . THR A 1 289 ? 7.285 28.125 -11.883 1 87.69 289 THR A O 1
ATOM 2413 N N . LYS A 1 290 ? 8.961 29.531 -12.156 1 88.56 290 LYS A N 1
ATOM 2414 C CA . LYS A 1 290 ? 8.133 30.719 -12.086 1 88.56 290 LYS A CA 1
ATOM 2415 C C . LYS A 1 290 ? 7 30.672 -13.102 1 88.56 290 LYS A C 1
ATOM 2417 O O . LYS A 1 290 ? 5.844 30.938 -12.766 1 88.56 290 LYS A O 1
ATOM 2422 N N . GLN A 1 291 ? 7.23 30.297 -14.258 1 84.94 291 GLN A N 1
ATOM 2423 C CA . GLN A 1 291 ? 6.215 30.25 -15.305 1 84.94 291 GLN A CA 1
ATOM 2424 C C . GLN A 1 291 ? 5.125 29.234 -14.977 1 84.94 291 GLN A C 1
ATOM 2426 O O . GLN A 1 291 ? 3.934 29.531 -15.117 1 84.94 291 GLN A O 1
ATOM 2431 N N . ARG A 1 292 ? 5.52 28.078 -14.523 1 82.44 292 ARG A N 1
ATOM 2432 C CA . ARG A 1 292 ? 4.566 27.047 -14.164 1 82.44 292 ARG A CA 1
ATOM 2433 C C . ARG A 1 292 ? 3.711 27.469 -12.977 1 82.44 292 ARG A C 1
ATOM 2435 O O . ARG A 1 292 ? 2.502 27.219 -12.961 1 82.44 292 ARG A O 1
ATOM 2442 N N . ARG A 1 293 ? 4.301 28.109 -12.016 1 82.94 293 ARG A N 1
ATOM 2443 C CA . ARG A 1 293 ? 3.605 28.562 -10.82 1 82.94 293 ARG A CA 1
ATOM 2444 C C . ARG A 1 293 ? 2.576 29.641 -11.156 1 82.94 293 ARG A C 1
ATOM 2446 O O . ARG A 1 293 ? 1.453 29.609 -10.648 1 82.94 293 ARG A O 1
ATOM 2453 N N . GLN A 1 294 ? 2.955 30.484 -12.023 1 78.75 294 GLN A N 1
ATOM 2454 C CA . GLN A 1 294 ? 2.072 31.594 -12.359 1 78.75 294 GLN A CA 1
ATOM 2455 C C . GLN A 1 294 ? 0.875 31.125 -13.18 1 78.75 294 GLN A C 1
ATOM 2457 O O . GLN A 1 294 ? -0.204 31.719 -13.117 1 78.75 294 GLN A O 1
ATOM 2462 N N . SER A 1 295 ? 1.054 30.047 -13.844 1 74.62 295 SER A N 1
ATOM 2463 C CA . SER A 1 295 ? -0.061 29.484 -14.594 1 74.62 295 SER A CA 1
ATOM 2464 C C . SER A 1 295 ? -1.088 28.844 -13.664 1 74.62 295 SER A C 1
ATOM 2466 O O . SER A 1 295 ? -2.264 28.719 -14.016 1 74.62 295 SER A O 1
ATOM 2468 N N . MET A 1 296 ? -0.703 28.344 -12.555 1 67.56 296 MET A N 1
ATOM 2469 C CA . MET A 1 296 ? -1.59 27.703 -11.594 1 67.56 296 MET A CA 1
ATOM 2470 C C . MET A 1 296 ? -2.385 28.734 -10.805 1 67.56 296 MET A C 1
ATOM 2472 O O . MET A 1 296 ? -3.451 28.438 -10.273 1 67.56 296 MET A O 1
ATOM 2476 N N . LYS A 1 297 ? -1.889 29.922 -10.633 1 62.94 297 LYS A N 1
ATOM 2477 C CA . LYS A 1 297 ? -2.58 30.984 -9.906 1 62.94 297 LYS A CA 1
ATOM 2478 C C . LYS A 1 297 ? -3.871 31.391 -10.609 1 62.94 297 LYS A C 1
ATOM 2480 O O . LYS A 1 297 ? -4.871 31.703 -9.961 1 62.94 297 LYS A O 1
ATOM 2485 N N . VAL A 1 298 ? -3.939 31.297 -12.016 1 56.59 298 VAL A N 1
ATOM 2486 C CA . VAL A 1 298 ? -5.008 31.875 -12.82 1 56.59 298 VAL A CA 1
ATOM 2487 C C . VAL A 1 298 ? -6.035 30.797 -13.18 1 56.59 298 VAL A C 1
ATOM 2489 O O . VAL A 1 298 ? -7.055 31.094 -13.805 1 56.59 298 VAL A O 1
ATOM 2492 N N . LEU A 1 299 ? -5.875 29.594 -12.828 1 51.94 299 LEU A N 1
ATOM 2493 C CA . LEU A 1 299 ? -6.793 28.656 -13.469 1 51.94 299 LEU A CA 1
ATOM 2494 C C . LEU A 1 299 ? -8.242 29.016 -13.148 1 51.94 299 LEU A C 1
ATOM 2496 O O . LEU A 1 299 ? -9.156 28.25 -13.461 1 51.94 299 LEU A O 1
ATOM 2500 N N . CYS A 1 300 ? -8.789 30.125 -12.539 1 37.97 300 CYS A N 1
ATOM 2501 C CA . CYS A 1 300 ? -10.219 30.375 -12.688 1 37.97 300 CYS A CA 1
ATOM 2502 C C . CYS A 1 300 ? -10.539 30.859 -14.102 1 37.97 300 CYS A C 1
ATOM 2504 O O . CYS A 1 300 ? -9.773 31.625 -14.688 1 37.97 300 CYS A O 1
ATOM 2506 N N . MET B 1 1 ? 23.734 -24.094 -31.531 1 21.31 1 MET B N 1
ATOM 2507 C CA . MET B 1 1 ? 22.75 -25.156 -31.359 1 21.31 1 MET B CA 1
ATOM 2508 C C . MET B 1 1 ? 21.547 -24.656 -30.547 1 21.31 1 MET B C 1
ATOM 2510 O O . MET B 1 1 ? 21.703 -24.328 -29.359 1 21.31 1 MET B O 1
ATOM 2514 N N . ASN B 1 2 ? 20.625 -23.812 -31 1 23.86 2 ASN B N 1
ATOM 2515 C CA . ASN B 1 2 ? 19.438 -22.984 -30.75 1 23.86 2 ASN B CA 1
ATOM 2516 C C . ASN B 1 2 ? 18.297 -23.828 -30.172 1 23.86 2 ASN B C 1
ATOM 2518 O O . ASN B 1 2 ? 17.562 -24.469 -30.922 1 23.86 2 ASN B O 1
ATOM 2522 N N . HIS B 1 3 ? 18.547 -24.5 -28.984 1 28.77 3 HIS B N 1
ATOM 2523 C CA . HIS B 1 3 ? 17.656 -25.469 -28.344 1 28.77 3 HIS B CA 1
ATOM 2524 C C . HIS B 1 3 ? 16.25 -24.906 -28.156 1 28.77 3 HIS B C 1
ATOM 2526 O O . HIS B 1 3 ? 16.078 -23.828 -27.578 1 28.77 3 HIS B O 1
ATOM 2532 N N . SER B 1 4 ? 15.438 -25.094 -29.062 1 29.8 4 SER B N 1
ATOM 2533 C CA . SER B 1 4 ? 14.023 -24.75 -29.094 1 29.8 4 SER B CA 1
ATOM 2534 C C . SER B 1 4 ? 13.367 -25 -27.734 1 29.8 4 SER B C 1
ATOM 2536 O O . SER B 1 4 ? 13.727 -25.953 -27.031 1 29.8 4 SER B O 1
ATOM 2538 N N . LEU B 1 5 ? 12.859 -24.047 -27.141 1 33.41 5 LEU B N 1
ATOM 2539 C CA . LEU B 1 5 ? 12.156 -24.078 -25.859 1 33.41 5 LEU B CA 1
ATOM 2540 C C . LEU B 1 5 ? 11.203 -25.266 -25.797 1 33.41 5 LEU B C 1
ATOM 2542 O O . LEU B 1 5 ? 10.578 -25.516 -24.766 1 33.41 5 LEU B O 1
ATOM 2546 N N . ALA B 1 6 ? 10.625 -25.75 -26.891 1 35.78 6 ALA B N 1
ATOM 2547 C CA . ALA B 1 6 ? 9.82 -26.969 -26.906 1 35.78 6 ALA B CA 1
ATOM 2548 C C . ALA B 1 6 ? 10.547 -28.109 -26.188 1 35.78 6 ALA B C 1
ATOM 2550 O O . ALA B 1 6 ? 9.93 -28.891 -25.469 1 35.78 6 ALA B O 1
ATOM 2551 N N . ASP B 1 7 ? 11.75 -28.469 -26.672 1 33.19 7 ASP B N 1
ATOM 2552 C CA . ASP B 1 7 ? 12.547 -29.547 -26.094 1 33.19 7 ASP B CA 1
ATOM 2553 C C . ASP B 1 7 ? 12.992 -29.203 -24.688 1 33.19 7 ASP B C 1
ATOM 2555 O O . ASP B 1 7 ? 13.453 -30.078 -23.938 1 33.19 7 ASP B O 1
ATOM 2559 N N . PHE B 1 8 ? 13.461 -27.891 -24.578 1 32.84 8 PHE B N 1
ATOM 2560 C CA . PHE B 1 8 ? 14.148 -27.578 -23.328 1 32.84 8 PHE B CA 1
ATOM 2561 C C . PHE B 1 8 ? 13.164 -27.5 -22.172 1 32.84 8 PHE B C 1
ATOM 2563 O O . PHE B 1 8 ? 13.516 -27.062 -21.078 1 32.84 8 PHE B O 1
ATOM 2570 N N . LEU B 1 9 ? 11.898 -27 -22.359 1 41.34 9 LEU B N 1
ATOM 2571 C CA . LEU B 1 9 ? 11.633 -27.109 -20.922 1 41.34 9 LEU B CA 1
ATOM 2572 C C . LEU B 1 9 ? 12.156 -28.438 -20.375 1 41.34 9 LEU B C 1
ATOM 2574 O O . LEU B 1 9 ? 11.609 -29.5 -20.688 1 41.34 9 LEU B O 1
ATOM 2578 N N . PRO B 1 10 ? 13.336 -28.609 -20.297 1 44.03 10 PRO B N 1
ATOM 2579 C CA . PRO B 1 10 ? 13.836 -29.734 -19.5 1 44.03 10 PRO B CA 1
ATOM 2580 C C . PRO B 1 10 ? 12.844 -30.203 -18.438 1 44.03 10 PRO B C 1
ATOM 2582 O O . PRO B 1 10 ? 13.203 -30.969 -17.547 1 44.03 10 PRO B O 1
ATOM 2585 N N . PHE B 1 11 ? 11.914 -29.547 -18.125 1 46.31 11 PHE B N 1
ATOM 2586 C CA . PHE B 1 11 ? 11.25 -29.688 -16.828 1 46.31 11 PHE B CA 1
ATOM 2587 C C . PHE B 1 11 ? 10.906 -31.141 -16.547 1 46.31 11 PHE B C 1
ATOM 2589 O O . PHE B 1 11 ? 9.969 -31.438 -15.805 1 46.31 11 PHE B O 1
ATOM 2596 N N . ASP B 1 12 ? 11.25 -31.703 -17.438 1 51.41 12 ASP B N 1
ATOM 2597 C CA . ASP B 1 12 ? 11.516 -33.125 -17.203 1 51.41 12 ASP B CA 1
ATOM 2598 C C . ASP B 1 12 ? 12.445 -33.312 -16.016 1 51.41 12 ASP B C 1
ATOM 2600 O O . ASP B 1 12 ? 13.492 -33.938 -16.125 1 51.41 12 ASP B O 1
ATOM 2604 N N . ALA B 1 13 ? 12.312 -32.25 -15.336 1 54.44 13 ALA B N 1
ATOM 2605 C CA . ALA B 1 13 ? 13.023 -32.406 -14.07 1 54.44 13 ALA B CA 1
ATOM 2606 C C . ALA B 1 13 ? 12.945 -33.875 -13.586 1 54.44 13 ALA B C 1
ATOM 2608 O O . ALA B 1 13 ? 11.961 -34.562 -13.844 1 54.44 13 ALA B O 1
ATOM 2609 N N . THR B 1 14 ? 14.07 -34.469 -13.719 1 53.81 14 THR B N 1
ATOM 2610 C CA . THR B 1 14 ? 14.141 -35.875 -13.312 1 53.81 14 THR B CA 1
ATOM 2611 C C . THR B 1 14 ? 13.922 -36.031 -11.812 1 53.81 14 THR B C 1
ATOM 2613 O O . THR B 1 14 ? 14.273 -35.125 -11.039 1 53.81 14 THR B O 1
ATOM 2616 N N . SER B 1 15 ? 12.727 -36.781 -11.539 1 53 15 SER B N 1
ATOM 2617 C CA . SER B 1 15 ? 12.586 -37.156 -10.133 1 53 15 SER B CA 1
ATOM 2618 C C . SER B 1 15 ? 13.867 -37.781 -9.602 1 53 15 SER B C 1
ATOM 2620 O O . SER B 1 15 ? 14.523 -38.562 -10.289 1 53 15 SER B O 1
ATOM 2622 N N . ILE B 1 16 ? 14.484 -37.219 -8.672 1 45.84 16 ILE B N 1
ATOM 2623 C CA . ILE B 1 16 ? 15.562 -37.969 -8.062 1 45.84 16 ILE B CA 1
ATOM 2624 C C . ILE B 1 16 ? 15.055 -39.344 -7.668 1 45.84 16 ILE B C 1
ATOM 2626 O O . ILE B 1 16 ? 15.797 -40.344 -7.719 1 45.84 16 ILE B O 1
ATOM 2630 N N . ASP B 1 17 ? 13.789 -39.5 -7.016 1 49.91 17 ASP B N 1
ATOM 2631 C CA . ASP B 1 17 ? 13.195 -40.781 -6.637 1 49.91 17 ASP B CA 1
ATOM 2632 C C . ASP B 1 17 ? 11.766 -40.906 -7.156 1 49.91 17 ASP B C 1
ATOM 2634 O O . ASP B 1 17 ? 11 -39.938 -7.109 1 49.91 17 ASP B O 1
ATOM 2638 N N . ASN B 1 18 ? 11.328 -41.719 -8.219 1 59.19 18 ASN B N 1
ATOM 2639 C CA . ASN B 1 18 ? 10.172 -41.812 -9.102 1 59.19 18 ASN B CA 1
ATOM 2640 C C . ASN B 1 18 ? 8.945 -42.344 -8.359 1 59.19 18 ASN B C 1
ATOM 2642 O O . ASN B 1 18 ? 7.914 -42.625 -8.977 1 59.19 18 ASN B O 1
ATOM 2646 N N . PRO B 1 19 ? 8.945 -43.031 -7.219 1 61.94 19 PRO B N 1
ATOM 2647 C CA . PRO B 1 19 ? 7.688 -43.625 -6.75 1 61.94 19 PRO B CA 1
ATOM 2648 C C . PRO B 1 19 ? 6.617 -42.562 -6.469 1 61.94 19 PRO B C 1
ATOM 2650 O O . PRO B 1 19 ? 5.426 -42.875 -6.449 1 61.94 19 PRO B O 1
ATOM 2653 N N . SER B 1 20 ? 6.805 -41.281 -6.555 1 78.06 20 SER B N 1
ATOM 2654 C CA . SER B 1 20 ? 5.914 -40.281 -5.992 1 78.06 20 SER B CA 1
ATOM 2655 C C . SER B 1 20 ? 4.848 -39.875 -6.996 1 78.06 20 SER B C 1
ATOM 2657 O O . SER B 1 20 ? 3.816 -39.312 -6.617 1 78.06 20 SER B O 1
ATOM 2659 N N . VAL B 1 21 ? 4.945 -40.281 -8.219 1 83.38 21 VAL B N 1
ATOM 2660 C CA . VAL B 1 21 ? 3.938 -39.906 -9.211 1 83.38 21 VAL B CA 1
ATOM 2661 C C . VAL B 1 21 ? 2.654 -40.688 -8.953 1 83.38 21 VAL B C 1
ATOM 2663 O O . VAL B 1 21 ? 1.554 -40.156 -9.047 1 83.38 21 VAL B O 1
ATOM 2666 N N . ILE B 1 22 ? 2.865 -41.906 -8.586 1 87 22 ILE B N 1
ATOM 2667 C CA . ILE B 1 22 ? 1.718 -42.75 -8.305 1 87 22 ILE B CA 1
ATOM 2668 C C . ILE B 1 22 ? 0.968 -42.219 -7.086 1 87 22 ILE B C 1
ATOM 2670 O O . ILE B 1 22 ? -0.264 -42.156 -7.082 1 87 22 ILE B O 1
ATOM 2674 N N . ALA B 1 23 ? 1.75 -41.875 -6.105 1 90.88 23 ALA B N 1
ATOM 2675 C CA . ALA B 1 23 ? 1.142 -41.312 -4.898 1 90.88 23 ALA B CA 1
ATOM 2676 C C . ALA B 1 23 ? 0.379 -40.031 -5.207 1 90.88 23 ALA B C 1
ATOM 2678 O O . ALA B 1 23 ? -0.695 -39.781 -4.648 1 90.88 23 ALA B O 1
ATOM 2679 N N . ASN B 1 24 ? 0.892 -39.219 -6.074 1 93.69 24 ASN B N 1
ATOM 2680 C CA . ASN B 1 24 ? 0.236 -37.969 -6.453 1 93.69 24 ASN B CA 1
ATOM 2681 C C . ASN B 1 24 ? -1.043 -38.25 -7.246 1 93.69 24 ASN B C 1
ATOM 2683 O O . ASN B 1 24 ? -2.039 -37.531 -7.066 1 93.69 24 ASN B O 1
ATOM 2687 N N . LYS B 1 25 ? -0.981 -39.188 -8.094 1 93.5 25 LYS B N 1
ATOM 2688 C CA . LYS B 1 25 ? -2.182 -39.562 -8.836 1 93.5 25 LYS B CA 1
ATOM 2689 C C . LYS B 1 25 ? -3.289 -40.031 -7.902 1 93.5 25 LYS B C 1
ATOM 2691 O O . LYS B 1 25 ? -4.461 -39.719 -8.102 1 93.5 25 LYS B O 1
ATOM 2696 N N . ARG B 1 26 ? -2.854 -40.781 -6.902 1 94.38 26 ARG B N 1
ATOM 2697 C CA . ARG B 1 26 ? -3.822 -41.25 -5.914 1 94.38 26 ARG B CA 1
ATOM 2698 C C . ARG B 1 26 ? -4.418 -40.094 -5.145 1 94.38 26 ARG B C 1
ATOM 2700 O O . ARG B 1 26 ? -5.621 -40.062 -4.875 1 94.38 26 ARG B O 1
ATOM 2707 N N . GLU B 1 27 ? -3.562 -39.188 -4.812 1 95.75 27 GLU B N 1
ATOM 2708 C CA . GLU B 1 27 ? -4.004 -38.031 -4.059 1 95.75 27 GLU B CA 1
ATOM 2709 C C . GLU B 1 27 ? -5.074 -37.25 -4.82 1 95.75 27 GLU B C 1
ATOM 2711 O O . GLU B 1 27 ? -5.992 -36.688 -4.219 1 95.75 27 GLU B O 1
ATOM 2716 N N . ILE B 1 28 ? -5.027 -37.25 -6.168 1 97.25 28 ILE B N 1
ATOM 2717 C CA . ILE B 1 28 ? -5.965 -36.438 -6.938 1 97.25 28 ILE B CA 1
ATOM 2718 C C . ILE B 1 28 ? -7.043 -37.344 -7.547 1 97.25 28 ILE B C 1
ATOM 2720 O O . ILE B 1 28 ? -7.844 -36.875 -8.367 1 97.25 28 ILE B O 1
ATOM 2724 N N . ASN B 1 29 ? -6.988 -38.625 -7.246 1 97.69 29 ASN B N 1
ATOM 2725 C CA . ASN B 1 29 ? -7.988 -39.594 -7.66 1 97.69 29 ASN B CA 1
ATOM 2726 C C . ASN B 1 29 ? -7.965 -39.812 -9.172 1 97.69 29 ASN B C 1
ATOM 2728 O O . ASN B 1 29 ? -9.016 -39.969 -9.805 1 97.69 29 ASN B O 1
ATOM 2732 N N . GLU B 1 30 ? -6.766 -39.812 -9.766 1 96.38 30 GLU B N 1
ATOM 2733 C CA . GLU B 1 30 ? -6.68 -40.031 -11.203 1 96.38 30 GLU B CA 1
ATOM 2734 C C . GLU B 1 30 ? -6.449 -41.5 -11.5 1 96.38 30 GLU B C 1
ATOM 2736 O O . GLU B 1 30 ? -5.457 -42.094 -11.062 1 96.38 30 GLU B O 1
ATOM 2741 N N . SER B 1 31 ? -7.383 -42.094 -12.094 1 95.38 31 SER B N 1
ATOM 2742 C CA . SER B 1 31 ? -7.344 -43.406 -12.711 1 95.38 31 SER B CA 1
ATOM 2743 C C . SER B 1 31 ? -7.844 -43.375 -14.156 1 95.38 31 SER B C 1
ATOM 2745 O O . SER B 1 31 ? -8.367 -42.344 -14.602 1 95.38 31 SER B O 1
ATOM 2747 N N . GLU B 1 32 ? -7.539 -44.406 -14.914 1 94.19 32 GLU B N 1
ATOM 2748 C CA . GLU B 1 32 ? -8.062 -44.469 -16.281 1 94.19 32 GLU B CA 1
ATOM 2749 C C . GLU B 1 32 ? -9.578 -44.312 -16.297 1 94.19 32 GLU B C 1
ATOM 2751 O O . GLU B 1 32 ? -10.133 -43.656 -17.172 1 94.19 32 GLU B O 1
ATOM 2756 N N . GLU B 1 33 ? -10.18 -44.875 -15.352 1 96.69 33 GLU B N 1
ATOM 2757 C CA . GLU B 1 33 ? -11.633 -44.844 -15.25 1 96.69 33 GLU B CA 1
ATOM 2758 C C . GLU B 1 33 ? -12.117 -43.438 -14.914 1 96.69 33 GLU B C 1
ATOM 2760 O O . GLU B 1 33 ? -13.008 -42.906 -15.57 1 96.69 33 GLU B O 1
ATOM 2765 N N . SER B 1 34 ? -11.523 -42.875 -13.883 1 97.38 34 SER B N 1
ATOM 2766 C CA . SER B 1 34 ? -11.945 -41.531 -13.492 1 97.38 34 SER B CA 1
ATOM 2767 C C . SER B 1 34 ? -11.633 -40.5 -14.578 1 97.38 34 SER B C 1
ATOM 2769 O O . SER B 1 34 ? -12.406 -39.562 -14.805 1 97.38 34 SER B O 1
ATOM 2771 N N . ARG B 1 35 ? -10.523 -40.656 -15.219 1 97.19 35 ARG B N 1
ATOM 2772 C CA . ARG B 1 35 ? -10.133 -39.75 -16.297 1 97.19 35 ARG B CA 1
ATOM 2773 C C . ARG B 1 35 ? -11.172 -39.719 -17.406 1 97.19 35 ARG B C 1
ATOM 2775 O O . ARG B 1 35 ? -11.641 -38.656 -17.828 1 97.19 35 ARG B O 1
ATOM 2782 N N . THR B 1 36 ? -11.547 -40.875 -17.891 1 97.5 36 THR B N 1
ATOM 2783 C CA . THR B 1 36 ? -12.508 -41 -18.969 1 97.5 36 THR B CA 1
ATOM 2784 C C . THR B 1 36 ? -13.875 -40.469 -18.562 1 97.5 36 THR B C 1
ATOM 2786 O O . THR B 1 36 ? -14.477 -39.656 -19.266 1 97.5 36 THR B O 1
ATOM 2789 N N . ARG B 1 37 ? -14.305 -40.875 -17.422 1 98.19 37 ARG B N 1
ATOM 2790 C CA . ARG B 1 37 ? -15.633 -40.5 -16.938 1 98.19 37 ARG B CA 1
ATOM 2791 C C . ARG B 1 37 ? -15.719 -39 -16.672 1 98.19 37 ARG B C 1
ATOM 2793 O O . ARG B 1 37 ? -16.641 -38.344 -17.125 1 98.19 37 ARG B O 1
ATOM 2800 N N . CYS B 1 38 ? -14.75 -38.531 -15.914 1 98.69 38 CYS B N 1
ATOM 2801 C CA . CYS B 1 38 ? -14.805 -37.125 -15.492 1 98.69 38 CYS B CA 1
ATOM 2802 C C . CYS B 1 38 ? -14.578 -36.188 -16.672 1 98.69 38 CYS B C 1
ATOM 2804 O O . CYS B 1 38 ? -15.156 -35.094 -16.734 1 98.69 38 CYS B O 1
ATOM 2806 N N . LEU B 1 39 ? -13.773 -36.594 -17.625 1 98.38 39 LEU B N 1
ATOM 2807 C CA . LEU B 1 39 ? -13.578 -35.781 -18.844 1 98.38 39 LEU B CA 1
ATOM 2808 C C . LEU B 1 39 ? -14.883 -35.656 -19.609 1 98.38 39 LEU B C 1
ATOM 2810 O O . LEU B 1 39 ? -15.211 -34.562 -20.125 1 98.38 39 LEU B O 1
ATOM 2814 N N . GLU B 1 40 ? -15.547 -36.75 -19.75 1 98.31 40 GLU B N 1
ATOM 2815 C CA . GLU B 1 40 ? -16.828 -36.719 -20.469 1 98.31 40 GLU B CA 1
ATOM 2816 C C . GLU B 1 40 ? -17.828 -35.812 -19.766 1 98.31 40 GLU B C 1
ATOM 2818 O O . GLU B 1 40 ? -18.531 -35.062 -20.422 1 98.31 40 GLU B O 1
ATOM 2823 N N . ILE B 1 41 ? -17.891 -35.969 -18.516 1 98.56 41 ILE B N 1
ATOM 2824 C CA . ILE B 1 41 ? -18.812 -35.188 -17.734 1 98.56 41 ILE B CA 1
ATOM 2825 C C . ILE B 1 41 ? -18.469 -33.688 -17.859 1 98.56 41 ILE B C 1
ATOM 2827 O O . ILE B 1 41 ? -19.328 -32.875 -18.156 1 98.56 41 ILE B O 1
ATOM 2831 N N . LEU B 1 42 ? -17.172 -33.344 -17.641 1 98.56 42 LEU B N 1
ATOM 2832 C CA . LEU B 1 42 ? -16.75 -31.938 -17.688 1 98.56 42 LEU B CA 1
ATOM 2833 C C . LEU B 1 42 ? -16.969 -31.344 -19.078 1 98.56 42 LEU B C 1
ATOM 2835 O O . LEU B 1 42 ? -17.359 -30.188 -19.203 1 98.56 42 LEU B O 1
ATOM 2839 N N . ARG B 1 43 ? -16.672 -32.125 -20.094 1 97.94 43 ARG B N 1
ATOM 2840 C CA . ARG B 1 43 ? -16.906 -31.672 -21.453 1 97.94 43 ARG B CA 1
ATOM 2841 C C . ARG B 1 43 ? -18.375 -31.344 -21.688 1 97.94 43 ARG B C 1
ATOM 2843 O O . ARG B 1 43 ? -18.688 -30.281 -22.219 1 97.94 43 ARG B O 1
ATOM 2850 N N . ARG B 1 44 ? -19.219 -32.219 -21.297 1 97.75 44 ARG B N 1
ATOM 2851 C CA . ARG B 1 44 ? -20.656 -32.031 -21.484 1 97.75 44 ARG B CA 1
ATOM 2852 C C . ARG B 1 44 ? -21.156 -30.828 -20.703 1 97.75 44 ARG B C 1
ATOM 2854 O O . ARG B 1 44 ? -21.891 -29.984 -21.234 1 97.75 44 ARG B O 1
ATOM 2861 N N . GLU B 1 45 ? -20.75 -30.781 -19.484 1 97.94 45 GLU B N 1
ATOM 2862 C CA . GLU B 1 45 ? -21.172 -29.672 -18.641 1 97.94 45 GLU B CA 1
ATOM 2863 C C . GLU B 1 45 ? -20.641 -28.344 -19.172 1 97.94 45 GLU B C 1
ATOM 2865 O O . GLU B 1 45 ? -21.328 -27.328 -19.094 1 97.94 45 GLU B O 1
ATOM 2870 N N . SER B 1 46 ? -19.406 -28.344 -19.641 1 97.38 46 SER B N 1
ATOM 2871 C CA . SER B 1 46 ? -18.812 -27.141 -20.203 1 97.38 46 SER B CA 1
ATOM 2872 C C . SER B 1 46 ? -19.578 -26.688 -21.453 1 97.38 46 SER B C 1
ATOM 2874 O O . SER B 1 46 ? -19.797 -25.5 -21.641 1 97.38 46 SER B O 1
ATOM 2876 N N . GLU B 1 47 ? -19.938 -27.578 -22.281 1 95.62 47 GLU B N 1
ATOM 2877 C CA . GLU B 1 47 ? -20.656 -27.297 -23.516 1 95.62 47 GLU B CA 1
ATOM 2878 C C . GLU B 1 47 ? -22.031 -26.672 -23.219 1 95.62 47 GLU B C 1
ATOM 2880 O O . GLU B 1 47 ? -22.547 -25.906 -24.031 1 95.62 47 GLU B O 1
ATOM 2885 N N . ASN B 1 48 ? -22.547 -26.984 -22.094 1 95.25 48 ASN B N 1
ATOM 2886 C CA . ASN B 1 48 ? -23.891 -26.547 -21.75 1 95.25 48 ASN B CA 1
ATOM 2887 C C . ASN B 1 48 ? -23.875 -25.234 -20.984 1 95.25 48 ASN B C 1
ATOM 2889 O O . ASN B 1 48 ? -24.922 -24.734 -20.578 1 95.25 48 ASN B O 1
ATOM 2893 N N . LEU B 1 49 ? -22.703 -24.734 -20.719 1 94.69 49 LEU B N 1
ATOM 2894 C CA . LEU B 1 49 ? -22.625 -23.453 -20.031 1 94.69 49 LEU B CA 1
ATOM 2895 C C . LEU B 1 49 ? -23.219 -22.344 -20.891 1 94.69 49 LEU B C 1
ATOM 2897 O O . LEU B 1 49 ? -22.812 -22.156 -22.031 1 94.69 49 LEU B O 1
ATOM 2901 N N . GLU B 1 50 ? -24.109 -21.656 -20.328 1 93.44 50 GLU B N 1
ATOM 2902 C CA . GLU B 1 50 ? -24.75 -20.578 -21.062 1 93.44 50 GLU B CA 1
ATOM 2903 C C . GLU B 1 50 ? -23.844 -19.359 -21.172 1 93.44 50 GLU B C 1
ATOM 2905 O O . GLU B 1 50 ? -23.266 -18.922 -20.172 1 93.44 50 GLU B O 1
ATOM 2910 N N . GLY B 1 51 ? -23.75 -18.875 -22.391 1 95.06 51 GLY B N 1
ATOM 2911 C CA . GLY B 1 51 ? -23.047 -17.625 -22.609 1 95.06 51 GLY B CA 1
ATOM 2912 C C . GLY B 1 51 ? -21.531 -17.797 -22.625 1 95.06 51 GLY B C 1
ATOM 2913 O O . GLY B 1 51 ? -20.797 -16.812 -22.625 1 95.06 51 GLY B O 1
ATOM 2914 N N . ILE B 1 52 ? -21.062 -19.031 -22.547 1 95.81 52 ILE B N 1
ATOM 2915 C CA . ILE B 1 52 ? -19.625 -19.281 -22.547 1 95.81 52 ILE B CA 1
ATOM 2916 C C . ILE B 1 52 ? -19.266 -20.188 -23.719 1 95.81 52 ILE B C 1
ATOM 2918 O O . ILE B 1 52 ? -19.953 -21.188 -23.984 1 95.81 52 ILE B O 1
ATOM 2922 N N . GLU B 1 53 ? -18.328 -19.812 -24.5 1 95.06 53 GLU B N 1
ATOM 2923 C CA . GLU B 1 53 ? -17.688 -20.656 -25.5 1 95.06 53 GLU B CA 1
ATOM 2924 C C . GLU B 1 53 ? -16.438 -21.328 -24.938 1 95.06 53 GLU B C 1
ATOM 2926 O O . GLU B 1 53 ? -15.344 -20.75 -24.969 1 95.06 53 GLU B O 1
ATOM 2931 N N . PRO B 1 54 ? -16.562 -22.516 -24.531 1 95.94 54 PRO B N 1
ATOM 2932 C CA . PRO B 1 54 ? -15.469 -23.141 -23.781 1 95.94 54 PRO B CA 1
ATOM 2933 C C . PRO B 1 54 ? -14.461 -23.844 -24.703 1 95.94 54 PRO B C 1
ATOM 2935 O O . PRO B 1 54 ? -14.781 -24.156 -25.844 1 95.94 54 PRO B O 1
ATOM 2938 N N . CYS B 1 55 ? -13.297 -23.969 -24.25 1 95.62 55 CYS B N 1
ATOM 2939 C CA . CYS B 1 55 ? -12.336 -24.906 -24.844 1 95.62 55 CYS B CA 1
ATOM 2940 C C . CYS B 1 55 ? -12.633 -26.328 -24.406 1 95.62 55 CYS B C 1
ATOM 2942 O O . CYS B 1 55 ? -12.672 -26.625 -23.219 1 95.62 55 CYS B O 1
ATOM 2944 N N . LEU B 1 56 ? -12.789 -27.172 -25.406 1 96.56 56 LEU B N 1
ATOM 2945 C CA . LEU B 1 56 ? -13.211 -28.531 -25.062 1 96.56 56 LEU B CA 1
ATOM 2946 C C . LEU B 1 56 ? -12.078 -29.516 -25.297 1 96.56 56 LEU B C 1
ATOM 2948 O O . LEU B 1 56 ? -12.281 -30.734 -25.188 1 96.56 56 LEU B O 1
ATOM 2952 N N . ASP B 1 57 ? -10.891 -29.016 -25.531 1 95.44 57 ASP B N 1
ATOM 2953 C CA . ASP B 1 57 ? -9.727 -29.875 -25.703 1 95.44 57 ASP B CA 1
ATOM 2954 C C . ASP B 1 57 ? -9.453 -30.688 -24.438 1 95.44 57 ASP B C 1
ATOM 2956 O O . ASP B 1 57 ? -9.492 -30.141 -23.328 1 95.44 57 ASP B O 1
ATOM 2960 N N . GLU B 1 58 ? -9.117 -31.906 -24.656 1 95.88 58 GLU B N 1
ATOM 2961 C CA . GLU B 1 58 ? -8.859 -32.812 -23.547 1 95.88 58 GLU B CA 1
ATOM 2962 C C . GLU B 1 58 ? -7.707 -32.312 -22.688 1 95.88 58 GLU B C 1
ATOM 2964 O O . GLU B 1 58 ? -7.797 -32.312 -21.453 1 95.88 58 GLU B O 1
ATOM 2969 N N . SER B 1 59 ? -6.648 -31.922 -23.375 1 94.25 59 SER B N 1
ATOM 2970 C CA . SER B 1 59 ? -5.457 -31.5 -22.641 1 94.25 59 SER B CA 1
ATOM 2971 C C . SER B 1 59 ? -5.746 -30.281 -21.781 1 94.25 59 SER B C 1
ATOM 2973 O O . SER B 1 59 ? -5.172 -30.125 -20.703 1 94.25 59 SER B O 1
ATOM 2975 N N . PHE B 1 60 ? -6.613 -29.469 -22.203 1 96 60 PHE B N 1
ATOM 2976 C CA . PHE B 1 60 ? -6.992 -28.281 -21.469 1 96 60 PHE B CA 1
ATOM 2977 C C . PHE B 1 60 ? -7.887 -28.625 -20.281 1 96 60 PHE B C 1
ATOM 2979 O O . PHE B 1 60 ? -7.625 -28.203 -19.156 1 96 60 PHE B O 1
ATOM 2986 N N . LEU B 1 61 ? -8.891 -29.406 -20.484 1 97.81 61 LEU B N 1
ATOM 2987 C CA . LEU B 1 61 ? -9.867 -29.766 -19.469 1 97.81 61 LEU B CA 1
ATOM 2988 C C . LEU B 1 61 ? -9.227 -30.578 -18.359 1 97.81 61 LEU B C 1
ATOM 2990 O O . LEU B 1 61 ? -9.602 -30.469 -17.188 1 97.81 61 LEU B O 1
ATOM 2994 N N . LEU B 1 62 ? -8.25 -31.375 -18.734 1 97.44 62 LEU B N 1
ATOM 2995 C CA . LEU B 1 62 ? -7.582 -32.25 -17.766 1 97.44 62 LEU B CA 1
ATOM 2996 C C . LEU B 1 62 ? -6.875 -31.406 -16.688 1 97.44 62 LEU B C 1
ATOM 2998 O O . LEU B 1 62 ? -6.801 -31.828 -15.531 1 97.44 62 LEU B O 1
ATOM 3002 N N . ARG B 1 63 ? -6.371 -30.25 -17.047 1 97.38 63 ARG B N 1
ATOM 3003 C CA . ARG B 1 63 ? -5.711 -29.391 -16.062 1 97.38 63 ARG B CA 1
ATOM 3004 C C . ARG B 1 63 ? -6.656 -29.031 -14.93 1 97.38 63 ARG B C 1
ATOM 3006 O O . ARG B 1 63 ? -6.262 -29.062 -13.758 1 97.38 63 ARG B O 1
ATOM 3013 N N . PHE B 1 64 ? -7.852 -28.781 -15.242 1 98.5 64 PHE B N 1
ATOM 3014 C CA . PHE B 1 64 ? -8.836 -28.344 -14.258 1 98.5 64 PHE B CA 1
ATOM 3015 C C . PHE B 1 64 ? -9.328 -29.531 -13.438 1 98.5 64 PHE B C 1
ATOM 3017 O O . PHE B 1 64 ? -9.594 -29.406 -12.242 1 98.5 64 PHE B O 1
ATOM 3024 N N . LEU B 1 65 ? -9.414 -30.672 -14.102 1 98.69 65 LEU B N 1
ATOM 3025 C CA . LEU B 1 65 ? -9.781 -31.875 -13.359 1 98.69 65 LEU B CA 1
ATOM 3026 C C . LEU B 1 65 ? -8.711 -32.25 -12.344 1 98.69 65 LEU B C 1
ATOM 3028 O O . LEU B 1 65 ? -9.023 -32.562 -11.195 1 98.69 65 LEU B O 1
ATOM 3032 N N . ARG B 1 66 ? -7.52 -32.094 -12.703 1 97.88 66 ARG B N 1
ATOM 3033 C CA . ARG B 1 66 ? -6.418 -32.531 -11.844 1 97.88 66 ARG B CA 1
ATOM 3034 C C . ARG B 1 66 ? -6.297 -31.594 -10.633 1 97.88 66 ARG B C 1
ATOM 3036 O O . ARG B 1 66 ? -6.168 -32.062 -9.5 1 97.88 66 ARG B O 1
ATOM 3043 N N . VAL B 1 67 ? -6.395 -30.297 -10.82 1 98.19 67 VAL B N 1
ATOM 3044 C CA . VAL B 1 67 ? -6.273 -29.375 -9.695 1 98.19 67 VAL B CA 1
ATOM 3045 C C . VAL B 1 67 ? -7.465 -29.547 -8.758 1 98.19 67 VAL B C 1
ATOM 3047 O O . VAL B 1 67 ? -7.363 -29.281 -7.559 1 98.19 67 VAL B O 1
ATOM 3050 N N . SER B 1 68 ? -8.555 -30.094 -9.281 1 98.38 68 SER B N 1
ATOM 3051 C CA . SER B 1 68 ? -9.766 -30.281 -8.492 1 98.38 68 SER B CA 1
ATOM 3052 C C . SER B 1 68 ? -9.883 -31.719 -7.992 1 98.38 68 SER B C 1
ATOM 3054 O O . SER B 1 68 ? -10.953 -32.125 -7.535 1 98.38 68 SER B O 1
ATOM 3056 N N . LYS B 1 69 ? -8.875 -32.531 -8.195 1 98.12 69 LYS B N 1
ATOM 3057 C CA . LYS B 1 69 ? -8.812 -33.906 -7.727 1 98.12 69 LYS B CA 1
ATOM 3058 C C . LYS B 1 69 ? -9.938 -34.75 -8.328 1 98.12 69 LYS B C 1
ATOM 3060 O O . LYS B 1 69 ? -10.562 -35.531 -7.633 1 98.12 69 LYS B O 1
ATOM 3065 N N . PHE B 1 70 ? -10.281 -34.344 -9.523 1 98.5 70 PHE B N 1
ATOM 3066 C CA . PHE B 1 70 ? -11.25 -35.031 -10.375 1 98.5 70 PHE B CA 1
ATOM 3067 C C . PHE B 1 70 ? -12.656 -34.906 -9.789 1 98.5 70 PHE B C 1
ATOM 3069 O O . PHE B 1 70 ? -13.484 -35.812 -9.969 1 98.5 70 PHE B O 1
ATOM 3076 N N . ASP B 1 71 ? -12.859 -33.906 -9.023 1 98.44 71 ASP B N 1
ATOM 3077 C CA . ASP B 1 71 ? -14.203 -33.406 -8.711 1 98.44 71 ASP B CA 1
ATOM 3078 C C . ASP B 1 71 ? -14.742 -32.531 -9.836 1 98.44 71 ASP B C 1
ATOM 3080 O O . ASP B 1 71 ? -14.336 -31.375 -9.961 1 98.44 71 ASP B O 1
ATOM 3084 N N . THR B 1 72 ? -15.703 -33 -10.617 1 98.44 72 THR B N 1
ATOM 3085 C CA . THR B 1 72 ? -16.125 -32.344 -11.852 1 98.44 72 THR B CA 1
ATOM 3086 C C . THR B 1 72 ? -16.844 -31.047 -11.547 1 98.44 72 THR B C 1
ATOM 3088 O O . THR B 1 72 ? -16.75 -30.094 -12.32 1 98.44 72 THR B O 1
ATOM 3091 N N . SER B 1 73 ? -17.531 -31 -10.367 1 98.38 73 SER B N 1
ATOM 3092 C CA . SER B 1 73 ? -18.219 -29.766 -10 1 98.38 73 SER B CA 1
ATOM 3093 C C . SER B 1 73 ? -17.219 -28.656 -9.68 1 98.38 73 SER B C 1
ATOM 3095 O O . SER B 1 73 ? -17.391 -27.516 -10.133 1 98.38 73 SER B O 1
ATOM 3097 N N . LYS B 1 74 ? -16.219 -29 -8.922 1 98.25 74 LYS B N 1
ATOM 3098 C CA . LYS B 1 74 ? -15.172 -28.031 -8.586 1 98.25 74 LYS B CA 1
ATOM 3099 C C . LYS B 1 74 ? -14.391 -27.609 -9.828 1 98.25 74 LYS B C 1
ATOM 3101 O O . LYS B 1 74 ? -14.008 -26.438 -9.961 1 98.25 74 LYS B O 1
ATOM 3106 N N . ALA B 1 75 ? -14.141 -28.562 -10.672 1 98.56 75 ALA B N 1
ATOM 3107 C CA . ALA B 1 75 ? -13.43 -28.281 -11.906 1 98.56 75 ALA B CA 1
ATOM 3108 C C . ALA B 1 75 ? -14.211 -27.281 -12.773 1 98.56 75 ALA B C 1
ATOM 3110 O O . ALA B 1 75 ? -13.633 -26.344 -13.32 1 98.56 75 ALA B O 1
ATOM 3111 N N . LEU B 1 76 ? -15.523 -27.547 -12.852 1 98.5 76 LEU B N 1
ATOM 3112 C CA . LEU B 1 76 ? -16.359 -26.672 -13.648 1 98.5 76 LEU B CA 1
ATOM 3113 C C . LEU B 1 76 ? -16.391 -25.266 -13.062 1 98.5 76 LEU B C 1
ATOM 3115 O O . LEU B 1 76 ? -16.328 -24.281 -13.797 1 98.5 76 LEU B O 1
ATOM 3119 N N . GLU B 1 77 ? -16.469 -25.188 -11.789 1 98 77 GLU B N 1
ATOM 3120 C CA . GLU B 1 77 ? -16.469 -23.891 -11.125 1 98 77 GLU B CA 1
ATOM 3121 C C . GLU B 1 77 ? -15.18 -23.125 -11.391 1 98 77 GLU B C 1
ATOM 3123 O O . GLU B 1 77 ? -15.195 -21.922 -11.641 1 98 77 GLU B O 1
ATOM 3128 N N . ARG B 1 78 ? -14.094 -23.797 -11.281 1 97.81 78 ARG B N 1
ATOM 3129 C CA . ARG B 1 78 ? -12.797 -23.156 -11.531 1 97.81 78 ARG B CA 1
ATOM 3130 C C . ARG B 1 78 ? -12.672 -22.734 -12.992 1 97.81 78 ARG B C 1
ATOM 3132 O O . ARG B 1 78 ? -12.07 -21.703 -13.289 1 97.81 78 ARG B O 1
ATOM 3139 N N . LEU B 1 79 ? -13.172 -23.562 -13.836 1 97.44 79 LEU B N 1
ATOM 3140 C CA . LEU B 1 79 ? -13.156 -23.234 -15.258 1 97.44 79 LEU B CA 1
ATOM 3141 C C . LEU B 1 79 ? -13.922 -21.938 -15.523 1 97.44 79 LEU B C 1
ATOM 3143 O O . LEU B 1 79 ? -13.469 -21.094 -16.297 1 97.44 79 LEU B O 1
ATOM 3147 N N . LYS B 1 80 ? -15.016 -21.812 -14.906 1 96.94 80 LYS B N 1
ATOM 3148 C CA . LYS B 1 80 ? -15.797 -20.594 -15.047 1 96.94 80 LYS B CA 1
ATOM 3149 C C . LYS B 1 80 ? -15.016 -19.375 -14.531 1 96.94 80 LYS B C 1
ATOM 3151 O O . LYS B 1 80 ? -15.023 -18.312 -15.164 1 96.94 80 LYS B O 1
ATOM 3156 N N . LYS B 1 81 ? -14.375 -19.562 -13.406 1 96.62 81 LYS B N 1
ATOM 3157 C CA . LYS B 1 81 ? -13.547 -18.5 -12.852 1 96.62 81 LYS B CA 1
ATOM 3158 C C . LYS B 1 81 ? -12.406 -18.141 -13.797 1 96.62 81 LYS B C 1
ATOM 3160 O O . LYS B 1 81 ? -12.039 -16.969 -13.922 1 96.62 81 LYS B O 1
ATOM 3165 N N . TYR B 1 82 ? -11.867 -19.141 -14.398 1 96.38 82 TYR B N 1
ATOM 3166 C CA . TYR B 1 82 ? -10.781 -18.953 -15.344 1 96.38 82 TYR B CA 1
ATOM 3167 C C . TYR B 1 82 ? -11.219 -18.062 -16.5 1 96.38 82 TYR B C 1
ATOM 3169 O O . TYR B 1 82 ? -10.508 -17.125 -16.875 1 96.38 82 TYR B O 1
ATOM 3177 N N . TYR B 1 83 ? -12.344 -18.312 -17.078 1 94.44 83 TYR B N 1
ATOM 3178 C CA . TYR B 1 83 ? -12.836 -17.516 -18.188 1 94.44 83 TYR B CA 1
ATOM 3179 C C . TYR B 1 83 ? -13.188 -16.094 -17.719 1 94.44 83 TYR B C 1
ATOM 3181 O O . TYR B 1 83 ? -12.961 -15.125 -18.453 1 94.44 83 TYR B O 1
ATOM 3189 N N . LYS B 1 84 ? -13.703 -16.016 -16.547 1 93.19 84 LYS B N 1
ATOM 3190 C CA . LYS B 1 84 ? -14 -14.688 -16.016 1 93.19 84 LYS B CA 1
ATOM 3191 C C . LYS B 1 84 ? -12.727 -13.875 -15.812 1 93.19 84 LYS B C 1
ATOM 3193 O O . LYS B 1 84 ? -12.688 -12.68 -16.109 1 93.19 84 LYS B O 1
ATOM 3198 N N . GLN B 1 85 ? -11.75 -14.531 -15.266 1 91.06 85 GLN B N 1
ATOM 3199 C CA . GLN B 1 85 ? -10.469 -13.875 -15.047 1 91.06 85 GLN B CA 1
ATOM 3200 C C . GLN B 1 85 ? -9.828 -13.453 -16.359 1 91.06 85 GLN B C 1
ATOM 3202 O O . GLN B 1 85 ? -9.156 -12.43 -16.438 1 91.06 85 GLN B O 1
ATOM 3207 N N . SER B 1 86 ? -9.977 -14.227 -17.328 1 87.06 86 SER B N 1
ATOM 3208 C CA . SER B 1 86 ? -9.461 -13.875 -18.641 1 87.06 86 SER B CA 1
ATOM 3209 C C . SER B 1 86 ? -10.039 -12.555 -19.125 1 87.06 86 SER B C 1
ATOM 3211 O O . SER B 1 86 ? -9.352 -11.773 -19.781 1 87.06 86 SER B O 1
ATOM 3213 N N . ASP B 1 87 ? -11.211 -12.289 -18.75 1 85.5 87 ASP B N 1
ATOM 3214 C CA . ASP B 1 87 ? -11.852 -11.023 -19.109 1 85.5 87 ASP B CA 1
ATOM 3215 C C . ASP B 1 87 ? -11.25 -9.867 -18.328 1 85.5 87 ASP B C 1
ATOM 3217 O O . ASP B 1 87 ? -11.125 -8.758 -18.844 1 85.5 87 ASP B O 1
ATOM 3221 N N . VAL B 1 88 ? -10.945 -10.125 -17.141 1 84.06 88 VAL B N 1
ATOM 3222 C CA . VAL B 1 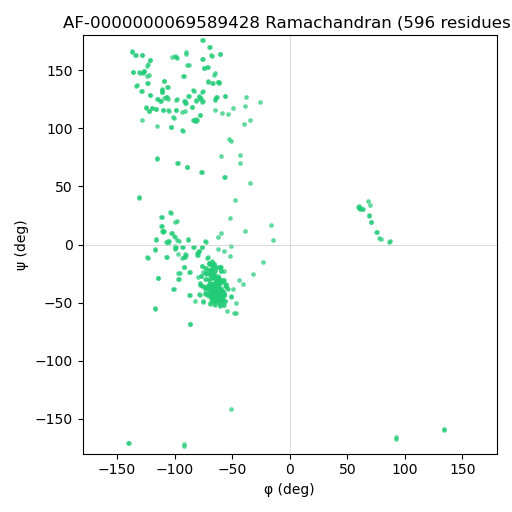88 ? -10.312 -9.117 -16.297 1 84.06 88 VAL B CA 1
ATOM 3223 C C . VAL B 1 88 ? -8.938 -8.766 -16.859 1 84.06 88 VAL B C 1
ATOM 3225 O O . VAL B 1 88 ? -8.539 -7.598 -16.844 1 84.06 88 VAL B O 1
ATOM 3228 N N . PHE B 1 89 ? -8.297 -9.781 -17.406 1 83.25 89 PHE B N 1
ATOM 3229 C CA . PHE B 1 89 ? -6.965 -9.586 -17.984 1 83.25 89 PHE B CA 1
ATOM 3230 C C . PHE B 1 89 ? -7.031 -8.68 -19.203 1 83.25 89 PHE B C 1
ATOM 3232 O O . PHE B 1 89 ? -6.074 -7.965 -19.516 1 83.25 89 PHE B O 1
ATOM 3239 N N . LEU B 1 90 ? -8.172 -8.688 -19.859 1 77.94 90 LEU B N 1
ATOM 3240 C CA . LEU B 1 90 ? -8.367 -7.824 -21.016 1 77.94 90 LEU B CA 1
ATOM 3241 C C . LEU B 1 90 ? -8.195 -6.355 -20.641 1 77.94 90 LEU B C 1
ATOM 3243 O O . LEU B 1 90 ? -7.562 -5.594 -21.375 1 77.94 90 LEU B O 1
ATOM 3247 N N . ASP B 1 91 ? -8.68 -6.035 -19.516 1 77.38 91 ASP B N 1
ATOM 3248 C CA . ASP B 1 91 ? -8.609 -4.652 -19.047 1 77.38 91 ASP B CA 1
ATOM 3249 C C . ASP B 1 91 ? -7.285 -4.383 -18.328 1 77.38 91 ASP B C 1
ATOM 3251 O O . ASP B 1 91 ? -6.637 -3.361 -18.578 1 77.38 91 ASP B O 1
ATOM 3255 N N . ALA B 1 92 ? -6.938 -5.309 -17.531 1 75.69 92 ALA B N 1
ATOM 3256 C CA . ALA B 1 92 ? -5.777 -5.121 -16.672 1 75.69 92 ALA B CA 1
ATOM 3257 C C . ALA B 1 92 ? -4.492 -5.027 -17.5 1 75.69 92 ALA B C 1
ATOM 3259 O O . ALA B 1 92 ? -3.57 -4.289 -17.141 1 75.69 92 ALA B O 1
ATOM 3260 N N . PHE B 1 93 ? -4.559 -5.785 -18.594 1 73 93 PHE B N 1
ATOM 3261 C CA . PHE B 1 93 ? -3.32 -5.875 -19.359 1 73 93 PHE B CA 1
ATOM 3262 C C . PHE B 1 93 ? -3.445 -5.129 -20.688 1 73 93 PHE B C 1
ATOM 3264 O O . PHE B 1 93 ? -2.646 -5.34 -21.594 1 73 93 PHE B O 1
ATOM 3271 N N . ARG B 1 94 ? -4.594 -4.348 -20.734 1 68.12 94 ARG B N 1
ATOM 3272 C CA . ARG B 1 94 ? -4.836 -3.607 -21.969 1 68.12 94 ARG B CA 1
ATOM 3273 C C . ARG B 1 94 ? -3.602 -2.816 -22.375 1 68.12 94 ARG B C 1
ATOM 3275 O O . ARG B 1 94 ? -3.287 -2.725 -23.562 1 68.12 94 ARG B O 1
ATOM 3282 N N . ASN B 1 95 ? -3.129 -2.229 -21.375 1 59.12 95 ASN B N 1
ATOM 3283 C CA . ASN B 1 95 ? -1.96 -1.408 -21.688 1 59.12 95 ASN B CA 1
ATOM 3284 C C . ASN B 1 95 ? -0.665 -2.203 -21.531 1 59.12 95 ASN B C 1
ATOM 3286 O O . ASN B 1 95 ? 0.427 -1.64 -21.625 1 59.12 95 ASN B O 1
ATOM 3290 N N . CYS B 1 96 ? -0.968 -3.332 -21 1 55.09 96 CYS B N 1
ATOM 3291 C CA . CYS B 1 96 ? 0.19 -4.207 -20.859 1 55.09 96 CYS B CA 1
ATOM 3292 C C . CYS B 1 96 ? 0.524 -4.879 -22.188 1 55.09 96 CYS B C 1
ATOM 3294 O O . CYS B 1 96 ? 1.475 -5.66 -22.266 1 55.09 96 CYS B O 1
ATOM 3296 N N . THR B 1 97 ? -0.864 -4.988 -23.047 1 48.81 97 THR B N 1
ATOM 3297 C CA . THR B 1 97 ? -0.285 -5.512 -24.281 1 48.81 97 THR B CA 1
ATOM 3298 C C . THR B 1 97 ? 1.062 -4.852 -24.562 1 48.81 97 THR B C 1
ATOM 3300 O O . THR B 1 97 ? 1.173 -4.027 -25.484 1 48.81 97 THR B O 1
ATOM 3303 N N . LEU B 1 98 ? 1.457 -4.188 -23.531 1 44.31 98 LEU B N 1
ATOM 3304 C CA . LEU B 1 98 ? 2.801 -3.623 -23.453 1 44.31 98 LEU B CA 1
ATOM 3305 C C . LEU B 1 98 ? 3.773 -4.414 -24.328 1 44.31 98 LEU B C 1
ATOM 3307 O O . LEU B 1 98 ? 3.67 -5.637 -24.422 1 44.31 98 LEU B O 1
ATOM 3311 N N . PRO B 1 99 ? 4.23 -3.68 -25.062 1 48.91 99 PRO B N 1
ATOM 3312 C CA . PRO B 1 99 ? 5.363 -4.309 -25.75 1 48.91 99 PRO B CA 1
ATOM 3313 C C . PRO B 1 99 ? 6.25 -5.109 -24.797 1 48.91 99 PRO B C 1
ATOM 3315 O O . PRO B 1 99 ? 6.742 -4.57 -23.797 1 48.91 99 PRO B O 1
ATOM 3318 N N . LEU B 1 100 ? 5.652 -6.465 -24.406 1 58.28 100 LEU B N 1
ATOM 3319 C CA . LEU B 1 100 ? 6.613 -7.383 -23.797 1 58.28 100 LEU B CA 1
ATOM 3320 C C . LEU B 1 100 ? 8.039 -6.898 -24.016 1 58.28 100 LEU B C 1
ATOM 3322 O O . LEU B 1 100 ? 8.984 -7.434 -23.438 1 58.28 100 LEU B O 1
ATOM 3326 N N . GLN B 1 101 ? 7.777 -5.793 -24.594 1 61.88 101 GLN B N 1
ATOM 3327 C CA . GLN B 1 101 ? 9.117 -5.297 -24.875 1 61.88 101 GLN B CA 1
ATOM 3328 C C . GLN B 1 101 ? 9.812 -4.84 -23.594 1 61.88 101 GLN B C 1
ATOM 3330 O O . GLN B 1 101 ? 11 -5.113 -23.391 1 61.88 101 GLN B O 1
ATOM 3335 N N . LYS B 1 102 ? 8.945 -4.211 -22.75 1 68.19 102 LYS B N 1
ATOM 3336 C CA . LYS B 1 102 ? 9.609 -3.729 -21.531 1 68.19 102 LYS B CA 1
ATOM 3337 C C . LYS B 1 102 ? 9.938 -4.883 -20.594 1 68.19 102 LYS B C 1
ATOM 3339 O O . LYS B 1 102 ? 10.875 -4.789 -19.797 1 68.19 102 LYS B O 1
ATOM 3344 N N . ALA B 1 103 ? 9.117 -5.883 -20.828 1 75.06 103 ALA B N 1
ATOM 3345 C CA . ALA B 1 103 ? 9.32 -7.031 -19.953 1 75.06 103 ALA B CA 1
ATOM 3346 C C . ALA B 1 103 ? 10.211 -8.078 -20.609 1 75.06 103 ALA B C 1
ATOM 3348 O O . ALA B 1 103 ? 10.484 -9.125 -20.016 1 75.06 103 ALA B O 1
ATOM 3349 N N . GLN B 1 104 ? 10.641 -7.793 -21.672 1 76.38 104 GLN B N 1
ATOM 3350 C CA . GLN B 1 104 ? 11.438 -8.758 -22.422 1 76.38 104 GLN B CA 1
ATOM 3351 C C . GLN B 1 104 ? 12.719 -9.117 -21.672 1 76.38 104 GLN B C 1
ATOM 3353 O O . GLN B 1 104 ? 13.172 -10.258 -21.703 1 76.38 104 GLN B O 1
ATOM 3358 N N . ASN B 1 105 ? 13.125 -8.141 -20.922 1 80.56 105 ASN B N 1
ATOM 3359 C CA . ASN B 1 105 ? 14.398 -8.391 -20.25 1 80.56 105 ASN B CA 1
ATOM 3360 C C . ASN B 1 105 ? 14.188 -8.758 -18.781 1 80.56 105 ASN B C 1
ATOM 3362 O O . ASN B 1 105 ? 15.156 -8.859 -18.031 1 80.56 105 ASN B O 1
ATOM 3366 N N . LEU B 1 106 ? 12.977 -8.969 -18.484 1 88.38 106 LEU B N 1
ATOM 3367 C CA . LEU B 1 106 ? 12.695 -9.359 -17.109 1 88.38 106 LEU B CA 1
ATOM 3368 C C . LEU B 1 106 ? 12.945 -10.852 -16.906 1 88.38 106 LEU B C 1
ATOM 3370 O O . LEU B 1 106 ? 12.188 -11.688 -17.391 1 88.38 106 LEU B O 1
ATOM 3374 N N . ASN B 1 107 ? 14.07 -11.234 -16.203 1 90.62 107 ASN B N 1
ATOM 3375 C CA . ASN B 1 107 ? 14.43 -12.609 -15.891 1 90.62 107 ASN B CA 1
ATOM 3376 C C . ASN B 1 107 ? 14.406 -12.875 -14.391 1 90.62 107 ASN B C 1
ATOM 3378 O O . ASN B 1 107 ? 15.453 -13.109 -13.781 1 90.62 107 ASN B O 1
ATOM 3382 N N . HIS B 1 108 ? 13.195 -12.961 -13.875 1 95.25 108 HIS B N 1
ATOM 3383 C CA . HIS B 1 108 ? 13.031 -13.039 -12.43 1 95.25 108 HIS B CA 1
ATOM 3384 C C . HIS B 1 108 ? 12.383 -14.359 -12.023 1 95.25 108 HIS B C 1
ATOM 3386 O O . HIS B 1 108 ? 12.242 -14.641 -10.828 1 95.25 108 HIS B O 1
ATOM 3392 N N . PHE B 1 109 ? 11.977 -15.188 -12.938 1 95.75 109 PHE B N 1
ATOM 3393 C CA . PHE B 1 109 ? 11.18 -16.391 -12.695 1 95.75 109 PHE B CA 1
ATOM 3394 C C . PHE B 1 109 ? 11.898 -17.625 -13.219 1 95.75 109 PHE B C 1
ATOM 3396 O O . PHE B 1 109 ? 12.086 -17.781 -14.43 1 95.75 109 PHE B O 1
ATOM 3403 N N . TRP B 1 110 ? 12.297 -18.562 -12.211 1 95.31 110 TRP B N 1
ATOM 3404 C CA . TRP B 1 110 ? 13.219 -19.641 -12.547 1 95.31 110 TRP B CA 1
ATOM 3405 C C . TRP B 1 110 ? 12.727 -20.969 -11.992 1 95.31 110 TRP B C 1
ATOM 3407 O O . TRP B 1 110 ? 11.836 -21 -11.141 1 95.31 110 TRP B O 1
ATOM 3417 N N . THR B 1 111 ? 13.281 -21.969 -12.516 1 94.94 111 THR B N 1
ATOM 3418 C CA . THR B 1 111 ? 13.172 -23.312 -11.953 1 94.94 111 THR B CA 1
ATOM 3419 C C . THR B 1 111 ? 14.516 -24.016 -11.984 1 94.94 111 THR B C 1
ATOM 3421 O O . THR B 1 111 ? 15.484 -23.5 -12.547 1 94.94 111 THR B O 1
ATOM 3424 N N . THR B 1 112 ? 14.625 -25.141 -11.219 1 92.94 112 THR B N 1
ATOM 3425 C CA . THR B 1 112 ? 15.82 -25.984 -11.219 1 92.94 112 THR B CA 1
ATOM 3426 C C . THR B 1 112 ? 15.641 -27.188 -12.141 1 92.94 112 THR B C 1
ATOM 3428 O O . THR B 1 112 ? 14.516 -27.516 -12.531 1 92.94 112 THR B O 1
ATOM 3431 N N . PRO B 1 113 ? 16.719 -27.812 -12.547 1 90.19 113 PRO B N 1
ATOM 3432 C CA . PRO B 1 113 ? 16.594 -29 -13.391 1 90.19 113 PRO B CA 1
ATOM 3433 C C . PRO B 1 113 ? 16.094 -30.219 -12.617 1 90.19 113 PRO B C 1
ATOM 3435 O O . PRO B 1 113 ? 15.953 -31.312 -13.188 1 90.19 113 PRO B O 1
ATOM 3438 N N . TYR B 1 114 ? 15.805 -30 -11.336 1 88.81 114 TYR B N 1
ATOM 3439 C CA . TYR B 1 114 ? 15.43 -31.125 -10.484 1 88.81 114 TYR B CA 1
ATOM 3440 C C . TYR B 1 114 ? 14.062 -30.891 -9.852 1 88.81 114 TYR B C 1
ATOM 3442 O O . TYR B 1 114 ? 13.625 -29.75 -9.695 1 88.81 114 TYR B O 1
ATOM 3450 N N . ARG B 1 115 ? 13.43 -32 -9.516 1 90.94 115 ARG B N 1
ATOM 3451 C CA . ARG B 1 115 ? 12.156 -31.953 -8.805 1 90.94 115 ARG B CA 1
ATOM 3452 C C . ARG B 1 115 ? 12.352 -32.25 -7.316 1 90.94 115 ARG B C 1
ATOM 3454 O O . ARG B 1 115 ? 13.383 -32.781 -6.91 1 90.94 115 ARG B O 1
ATOM 3461 N N . LEU B 1 116 ? 11.359 -31.859 -6.578 1 91.81 116 LEU B N 1
ATOM 3462 C CA . LEU B 1 116 ? 11.367 -32.156 -5.148 1 91.81 116 LEU B CA 1
ATOM 3463 C C . LEU B 1 116 ? 11.039 -33.625 -4.902 1 91.81 116 LEU B C 1
ATOM 3465 O O . LEU B 1 116 ? 10.719 -34.375 -5.84 1 91.81 116 LEU B O 1
ATOM 3469 N N . LYS B 1 117 ? 11.109 -34 -3.592 1 86 117 LYS B N 1
ATOM 3470 C CA . LYS B 1 117 ? 10.859 -35.375 -3.201 1 86 117 LYS B CA 1
ATOM 3471 C C . LYS B 1 117 ? 9.453 -35.812 -3.58 1 86 117 LYS B C 1
ATOM 3473 O O . LYS B 1 117 ? 9.227 -36.969 -3.953 1 86 117 LYS B O 1
ATOM 3478 N N . ASN B 1 118 ? 8.516 -34.969 -3.551 1 88.69 118 ASN B N 1
ATOM 3479 C CA . ASN B 1 118 ? 7.141 -35.281 -3.914 1 88.69 118 ASN B CA 1
ATOM 3480 C C . ASN B 1 118 ? 6.898 -35.094 -5.406 1 88.69 118 ASN B C 1
ATOM 3482 O O . ASN B 1 118 ? 5.75 -35.094 -5.859 1 88.69 118 ASN B O 1
ATOM 3486 N N . ASN B 1 119 ? 7.953 -34.781 -6.184 1 89.12 119 ASN B N 1
ATOM 3487 C CA . ASN B 1 119 ? 8.008 -34.625 -7.633 1 89.12 119 ASN B CA 1
ATOM 3488 C C . ASN B 1 119 ? 7.363 -33.312 -8.086 1 89.12 119 ASN B C 1
ATOM 3490 O O . ASN B 1 119 ? 7.105 -33.125 -9.273 1 89.12 119 ASN B O 1
ATOM 3494 N N . SER B 1 120 ? 7.09 -32.469 -7.137 1 92.75 120 SER B N 1
ATOM 3495 C CA . SER B 1 120 ? 6.637 -31.141 -7.535 1 92.75 120 SER B CA 1
ATOM 3496 C C . SER B 1 120 ? 7.773 -30.328 -8.141 1 92.75 120 SER B C 1
ATOM 3498 O O . SER B 1 120 ? 8.945 -30.609 -7.895 1 92.75 120 SER B O 1
ATOM 3500 N N . LEU B 1 121 ? 7.352 -29.453 -8.977 1 93.88 121 LEU B N 1
ATOM 3501 C CA . LEU B 1 121 ? 8.328 -28.562 -9.602 1 93.88 121 LEU B CA 1
ATOM 3502 C C . LEU B 1 121 ? 8.648 -27.375 -8.688 1 93.88 121 LEU B C 1
ATOM 3504 O O . LEU B 1 121 ? 7.738 -26.766 -8.117 1 93.88 121 LEU B O 1
ATOM 3508 N N . LEU B 1 122 ? 9.945 -27.109 -8.531 1 96.12 122 LEU B N 1
ATOM 3509 C CA . LEU B 1 122 ? 10.359 -25.938 -7.766 1 96.12 122 LEU B CA 1
ATOM 3510 C C . LEU B 1 122 ? 10.383 -24.688 -8.641 1 96.12 122 LEU B C 1
ATOM 3512 O O . LEU B 1 122 ? 11.078 -24.656 -9.664 1 96.12 122 LEU B O 1
ATOM 3516 N N . LEU B 1 123 ? 9.578 -23.703 -8.312 1 96.69 123 LEU B N 1
ATOM 3517 C CA . LEU B 1 123 ? 9.562 -22.406 -9.008 1 96.69 123 LEU B CA 1
ATOM 3518 C C . LEU B 1 123 ? 10.109 -21.312 -8.109 1 96.69 123 LEU B C 1
ATOM 3520 O O . LEU B 1 123 ? 9.75 -21.219 -6.93 1 96.69 123 LEU B O 1
ATOM 3524 N N . ILE B 1 124 ? 10.984 -20.5 -8.664 1 97.81 124 ILE B N 1
ATOM 3525 C CA . ILE B 1 124 ? 11.672 -19.469 -7.879 1 97.81 124 ILE B CA 1
ATOM 3526 C C . ILE B 1 124 ? 11.461 -18.109 -8.523 1 97.81 124 ILE B C 1
ATOM 3528 O O . ILE B 1 124 ? 11.836 -17.891 -9.672 1 97.81 124 ILE B O 1
ATOM 3532 N N . ALA B 1 125 ? 10.859 -17.25 -7.852 1 97.56 125 ALA B N 1
ATOM 3533 C CA . ALA B 1 125 ? 10.742 -15.852 -8.266 1 97.56 125 ALA B CA 1
ATOM 3534 C C . ALA B 1 125 ? 11.633 -14.945 -7.418 1 97.56 125 ALA B C 1
ATOM 3536 O O . ALA B 1 125 ? 11.547 -14.961 -6.188 1 97.56 125 ALA B O 1
ATOM 3537 N N . ILE B 1 126 ? 12.469 -14.148 -8.047 1 96.88 126 ILE B N 1
ATOM 3538 C CA . ILE B 1 126 ? 13.445 -13.328 -7.34 1 96.88 126 ILE B CA 1
ATOM 3539 C C . ILE B 1 126 ? 13.141 -11.852 -7.57 1 96.88 126 ILE B C 1
ATOM 3541 O O . ILE B 1 126 ? 13.32 -11.344 -8.68 1 96.88 126 ILE B O 1
ATOM 3545 N N . ASN B 1 127 ? 12.82 -11.125 -6.535 1 96.69 127 ASN B N 1
ATOM 3546 C CA . ASN B 1 127 ? 12.383 -9.742 -6.637 1 96.69 127 ASN B CA 1
ATOM 3547 C C . ASN B 1 127 ? 13.523 -8.82 -7.055 1 96.69 127 ASN B C 1
ATOM 3549 O O . ASN B 1 127 ? 13.305 -7.844 -7.773 1 96.69 127 ASN B O 1
ATOM 3553 N N . ARG B 1 128 ? 14.734 -9.102 -6.621 1 95.44 128 ARG B N 1
ATOM 3554 C CA . ARG B 1 128 ? 15.875 -8.234 -6.895 1 95.44 128 ARG B CA 1
ATOM 3555 C C . ARG B 1 128 ? 16.109 -8.094 -8.398 1 95.44 128 ARG B C 1
ATOM 3557 O O . ARG B 1 128 ? 16.766 -7.152 -8.844 1 95.44 128 ARG B O 1
ATOM 3564 N N . LYS B 1 129 ? 15.555 -9.039 -9.117 1 93.69 129 LYS B N 1
ATOM 3565 C CA . LYS B 1 129 ? 15.727 -9.031 -10.57 1 93.69 129 LYS B CA 1
ATOM 3566 C C . LYS B 1 129 ? 14.711 -8.117 -11.242 1 93.69 129 LYS B C 1
ATOM 3568 O O . LYS B 1 129 ? 14.758 -7.91 -12.453 1 93.69 129 LYS B O 1
ATOM 3573 N N . VAL B 1 130 ? 13.852 -7.531 -10.469 1 93.75 130 VAL B N 1
ATOM 3574 C CA . VAL B 1 130 ? 12.812 -6.66 -11.008 1 93.75 130 VAL B CA 1
ATOM 3575 C C . VAL B 1 130 ? 13.07 -5.219 -10.578 1 93.75 130 VAL B C 1
ATOM 3577 O O . VAL B 1 130 ? 13.211 -4.934 -9.391 1 93.75 130 VAL B O 1
ATOM 3580 N N . ASN B 1 131 ? 13.164 -4.359 -11.547 1 91.94 131 ASN B N 1
ATOM 3581 C CA . ASN B 1 131 ? 13.281 -2.926 -11.297 1 91.94 131 ASN B CA 1
ATOM 3582 C C . ASN B 1 131 ? 11.961 -2.201 -11.547 1 91.94 131 ASN B C 1
ATOM 3584 O O . ASN B 1 131 ? 11.648 -1.849 -12.688 1 91.94 131 ASN B O 1
ATOM 3588 N N . TYR B 1 132 ? 11.281 -1.896 -10.547 1 90.31 132 TYR B N 1
ATOM 3589 C CA . TYR B 1 132 ? 9.93 -1.353 -10.672 1 90.31 132 TYR B CA 1
ATOM 3590 C C . TYR B 1 132 ? 9.969 0.113 -11.086 1 90.31 132 TYR B C 1
ATOM 3592 O O . TYR B 1 132 ? 8.922 0.746 -11.25 1 90.31 132 TYR B O 1
ATOM 3600 N N . ARG B 1 133 ? 11.078 0.681 -11.234 1 86.12 133 ARG B N 1
ATOM 3601 C CA . ARG B 1 133 ? 11.195 1.981 -11.883 1 86.12 133 ARG B CA 1
ATOM 3602 C C . ARG B 1 133 ? 11.055 1.852 -13.398 1 86.12 133 ARG B C 1
ATOM 3604 O O . ARG B 1 133 ? 10.812 2.84 -14.094 1 86.12 133 ARG B O 1
ATOM 3611 N N . LYS B 1 134 ? 11.25 0.631 -13.875 1 85.62 134 LYS B N 1
ATOM 3612 C CA . LYS B 1 134 ? 11.258 0.399 -15.312 1 85.62 134 LYS B CA 1
ATOM 3613 C C . LYS B 1 134 ? 10.078 -0.482 -15.734 1 85.62 134 LYS B C 1
ATOM 3615 O O . LYS B 1 134 ? 9.641 -0.435 -16.891 1 85.62 134 LYS B O 1
ATOM 3620 N N . VAL B 1 135 ? 9.648 -1.341 -14.812 1 88.38 135 VAL B N 1
ATOM 3621 C CA . VAL B 1 135 ? 8.57 -2.266 -15.133 1 88.38 135 VAL B CA 1
ATOM 3622 C C . VAL B 1 135 ? 7.469 -2.16 -14.078 1 88.38 135 VAL B C 1
ATOM 3624 O O . VAL B 1 135 ? 7.742 -1.862 -12.914 1 88.38 135 VAL B O 1
ATOM 3627 N N . THR B 1 136 ? 6.238 -2.357 -14.438 1 87.44 136 THR B N 1
ATOM 3628 C CA . THR B 1 136 ? 5.109 -2.346 -13.508 1 87.44 136 THR B CA 1
ATOM 3629 C C . THR B 1 136 ? 4.855 -3.742 -12.953 1 87.44 136 THR B C 1
ATOM 3631 O O . THR B 1 136 ? 5.363 -4.73 -13.484 1 87.44 136 THR B O 1
ATOM 3634 N N . PHE B 1 137 ? 4.086 -3.824 -11.914 1 90 137 PHE B N 1
ATOM 3635 C CA . PHE B 1 137 ? 3.682 -5.113 -11.359 1 90 137 PHE B CA 1
ATOM 3636 C C . PHE B 1 137 ? 2.893 -5.914 -12.391 1 90 137 PHE B C 1
ATOM 3638 O O . PHE B 1 137 ? 3.033 -7.137 -12.469 1 90 137 PHE B O 1
ATOM 3645 N N . ALA B 1 138 ? 2.074 -5.203 -13.141 1 87.25 138 ALA B N 1
ATOM 3646 C CA . ALA B 1 138 ? 1.265 -5.855 -14.164 1 87.25 138 ALA B CA 1
ATOM 3647 C C . ALA B 1 138 ? 2.145 -6.574 -15.18 1 87.25 138 ALA B C 1
ATOM 3649 O O . ALA B 1 138 ? 1.84 -7.699 -15.586 1 87.25 138 ALA B O 1
ATOM 3650 N N . GLU B 1 139 ? 3.174 -5.953 -15.547 1 87.19 139 GLU B N 1
ATOM 3651 C CA . GLU B 1 139 ? 4.082 -6.551 -16.516 1 87.19 139 GLU B CA 1
ATOM 3652 C C . GLU B 1 139 ? 4.793 -7.77 -15.938 1 87.19 139 GLU B C 1
ATOM 3654 O O . GLU B 1 139 ? 4.941 -8.789 -16.609 1 87.19 139 GLU B O 1
ATOM 3659 N N . ARG B 1 140 ? 5.289 -7.633 -14.734 1 90.88 140 ARG B N 1
ATOM 3660 C CA . ARG B 1 140 ? 5.887 -8.781 -14.055 1 90.88 140 ARG B CA 1
ATOM 3661 C C . ARG B 1 140 ? 4.898 -9.938 -13.953 1 90.88 140 ARG B C 1
ATOM 3663 O O . ARG B 1 140 ? 5.234 -11.078 -14.281 1 90.88 140 ARG B O 1
ATOM 3670 N N . PHE B 1 141 ? 3.73 -9.594 -13.516 1 91.94 141 PHE B N 1
ATOM 3671 C CA . PHE B 1 141 ? 2.668 -10.578 -13.328 1 91.94 141 PHE B CA 1
ATOM 3672 C C . PHE B 1 141 ? 2.357 -11.289 -14.641 1 91.94 141 PHE B C 1
ATOM 3674 O O . PHE B 1 141 ? 2.238 -12.516 -14.672 1 91.94 141 PHE B O 1
ATOM 3681 N N . TYR B 1 142 ? 2.287 -10.617 -15.664 1 88.88 142 TYR B N 1
ATOM 3682 C CA . TYR B 1 142 ? 1.985 -11.18 -16.969 1 88.88 142 TYR B CA 1
ATOM 3683 C C . TYR B 1 142 ? 3.047 -12.188 -17.391 1 88.88 142 TYR B C 1
ATOM 3685 O O . TYR B 1 142 ? 2.725 -13.25 -17.922 1 88.88 142 TYR B O 1
ATOM 3693 N N . THR B 1 143 ? 4.281 -11.836 -17.156 1 89.81 143 THR B N 1
ATOM 3694 C CA . THR B 1 143 ? 5.363 -12.75 -17.516 1 89.81 143 THR B CA 1
ATOM 3695 C C . THR B 1 143 ? 5.25 -14.047 -16.719 1 89.81 143 THR B C 1
ATOM 3697 O O . THR B 1 143 ? 5.566 -15.125 -17.234 1 89.81 143 THR B O 1
ATOM 3700 N N . GLU B 1 144 ? 4.836 -13.945 -15.531 1 92.06 144 GLU B N 1
ATOM 3701 C CA . GLU B 1 144 ? 4.664 -15.148 -14.719 1 92.06 144 GLU B CA 1
ATOM 3702 C C . GLU B 1 144 ? 3.475 -15.969 -15.203 1 92.06 144 GLU B C 1
ATOM 3704 O O . GLU B 1 144 ? 3.529 -17.203 -15.211 1 92.06 144 GLU B O 1
ATOM 3709 N N . ILE B 1 145 ? 2.449 -15.297 -15.625 1 90.94 145 ILE B N 1
ATOM 3710 C CA . ILE B 1 145 ? 1.265 -15.984 -16.125 1 90.94 145 ILE B CA 1
ATOM 3711 C C . ILE B 1 145 ? 1.622 -16.781 -17.375 1 90.94 145 ILE B C 1
ATOM 3713 O O . ILE B 1 145 ? 1.255 -17.953 -17.5 1 90.94 145 ILE B O 1
ATOM 3717 N N . ILE B 1 146 ? 2.305 -16.188 -18.297 1 89.06 146 ILE B N 1
ATOM 3718 C CA . ILE B 1 146 ? 2.629 -16.891 -19.531 1 89.06 146 ILE B CA 1
ATOM 3719 C C . ILE B 1 146 ? 3.611 -18.016 -19.234 1 89.06 146 ILE B C 1
ATOM 3721 O O . ILE B 1 146 ? 3.561 -19.078 -19.859 1 89.06 146 ILE B O 1
ATOM 3725 N N . GLY B 1 147 ? 4.492 -17.797 -18.266 1 90.56 147 GLY B N 1
ATOM 3726 C CA . GLY B 1 147 ? 5.375 -18.875 -17.828 1 90.56 147 GLY B CA 1
ATOM 3727 C C . GLY B 1 147 ? 4.629 -20.047 -17.234 1 90.56 147 GLY B C 1
ATOM 3728 O O . GLY B 1 147 ? 4.891 -21.203 -17.609 1 90.56 147 GLY B O 1
ATOM 3729 N N . VAL B 1 148 ? 3.707 -19.766 -16.391 1 91.69 148 VAL B N 1
ATOM 3730 C CA . VAL B 1 148 ? 2.922 -20.812 -15.742 1 91.69 148 VAL B CA 1
ATOM 3731 C C . VAL B 1 148 ? 2.105 -21.562 -16.797 1 91.69 148 VAL B C 1
ATOM 3733 O O . VAL B 1 148 ? 1.978 -22.781 -16.719 1 91.69 148 VAL B O 1
ATOM 3736 N N . ASN B 1 149 ? 1.574 -20.859 -17.703 1 90.69 149 ASN B N 1
ATOM 3737 C CA . ASN B 1 149 ? 0.835 -21.5 -18.781 1 90.69 149 ASN B CA 1
ATOM 3738 C C . ASN B 1 149 ? 1.701 -22.516 -19.531 1 90.69 149 ASN B C 1
ATOM 3740 O O . ASN B 1 149 ? 1.239 -23.594 -19.875 1 90.69 149 ASN B O 1
ATOM 3744 N N . GLU B 1 150 ? 2.904 -22.125 -19.797 1 90.25 150 GLU B N 1
ATOM 3745 C CA . GLU B 1 150 ? 3.834 -23.016 -20.469 1 90.25 150 GLU B CA 1
ATOM 3746 C C . GLU B 1 150 ? 4.172 -24.234 -19.609 1 90.25 150 GLU B C 1
ATOM 3748 O O . GLU B 1 150 ? 4.195 -25.359 -20.094 1 90.25 150 GLU B O 1
ATOM 3753 N N . ILE B 1 151 ? 4.383 -23.984 -18.391 1 91.44 151 ILE B N 1
ATOM 3754 C CA . ILE B 1 151 ? 4.785 -25.016 -17.438 1 91.44 151 ILE B CA 1
ATOM 3755 C C . ILE B 1 151 ? 3.656 -26.031 -17.266 1 91.44 151 ILE B C 1
ATOM 3757 O O . ILE B 1 151 ? 3.91 -27.234 -17.125 1 91.44 151 ILE B O 1
ATOM 3761 N N . LEU B 1 152 ? 2.48 -25.641 -17.453 1 92.56 152 LEU B N 1
ATOM 3762 C CA . LEU B 1 152 ? 1.303 -26.469 -17.25 1 92.56 152 LEU B CA 1
ATOM 3763 C C . LEU B 1 152 ? 1.083 -27.391 -18.453 1 92.56 152 LEU B C 1
ATOM 3765 O O . LEU B 1 152 ? 0.251 -28.297 -18.406 1 92.56 152 LEU B O 1
ATOM 3769 N N . GLU B 1 153 ? 1.823 -27.234 -19.5 1 89.69 153 GLU B N 1
ATOM 3770 C CA . GLU B 1 153 ? 1.722 -28.141 -20.641 1 89.69 153 GLU B CA 1
ATOM 3771 C C . GLU B 1 153 ? 2.238 -29.531 -20.281 1 89.69 153 GLU B C 1
ATOM 3773 O O . GLU B 1 153 ? 1.812 -30.531 -20.859 1 89.69 153 GLU B O 1
ATOM 3778 N N . ASN B 1 154 ? 3.113 -29.516 -19.312 1 89.69 154 ASN B N 1
ATOM 3779 C CA . ASN B 1 154 ? 3.656 -30.781 -18.844 1 89.69 154 ASN B CA 1
ATOM 3780 C C . ASN B 1 154 ? 2.703 -31.469 -17.859 1 89.69 154 ASN B C 1
ATOM 3782 O O . ASN B 1 154 ? 2.391 -30.922 -16.797 1 89.69 154 ASN B O 1
ATOM 3786 N N . GLN B 1 155 ? 2.328 -32.656 -18.141 1 90.75 155 GLN B N 1
ATOM 3787 C CA . GLN B 1 155 ? 1.323 -33.375 -17.359 1 90.75 155 GLN B CA 1
ATOM 3788 C C . GLN B 1 155 ? 1.84 -33.688 -15.953 1 90.75 155 GLN B C 1
ATOM 3790 O O . GLN B 1 155 ? 1.071 -33.688 -14.992 1 90.75 155 GLN B O 1
ATOM 3795 N N . LEU B 1 156 ? 3.109 -33.969 -15.883 1 89.69 156 LEU B N 1
ATOM 3796 C CA . LEU B 1 156 ? 3.678 -34.281 -14.578 1 89.69 156 LEU B CA 1
ATOM 3797 C C . LEU B 1 156 ? 3.541 -33.062 -13.633 1 89.69 156 LEU B C 1
ATOM 3799 O O . LEU B 1 156 ? 3.316 -33.25 -12.43 1 89.69 156 LEU B O 1
ATOM 3803 N N . ASN B 1 157 ? 3.695 -31.859 -14.18 1 93 157 ASN B N 1
ATOM 3804 C CA . ASN B 1 157 ? 3.523 -30.656 -13.383 1 93 157 ASN B CA 1
ATOM 3805 C C . ASN B 1 157 ? 2.08 -30.5 -12.914 1 93 157 ASN B C 1
ATOM 3807 O O . ASN B 1 157 ? 1.834 -30.016 -11.805 1 93 157 ASN B O 1
ATOM 3811 N N . GLN B 1 158 ? 1.188 -30.891 -13.742 1 94.44 158 GLN B N 1
ATOM 3812 C CA . GLN B 1 158 ? -0.223 -30.844 -13.375 1 94.44 158 GLN B CA 1
ATOM 3813 C C . GLN B 1 158 ? -0.534 -31.781 -12.227 1 94.44 158 GLN B C 1
ATOM 3815 O O . GLN B 1 158 ? -1.293 -31.438 -11.32 1 94.44 158 GLN B O 1
ATOM 3820 N N . ILE B 1 159 ? 0.061 -32.906 -12.32 1 93.81 159 ILE B N 1
ATOM 3821 C CA . ILE B 1 159 ? -0.247 -33.969 -11.391 1 93.81 159 ILE B CA 1
ATOM 3822 C C . ILE B 1 159 ? 0.452 -33.719 -10.055 1 93.81 159 ILE B C 1
ATOM 3824 O O . ILE B 1 159 ? -0.154 -33.906 -8.992 1 93.81 159 ILE B O 1
ATOM 3828 N N . CYS B 1 160 ? 1.692 -33.312 -10.102 1 93.25 160 CYS B N 1
ATOM 3829 C CA . CYS B 1 160 ? 2.512 -33.281 -8.898 1 93.25 160 CYS B CA 1
ATOM 3830 C C . CYS B 1 160 ? 2.508 -31.906 -8.266 1 93.25 160 CYS B C 1
ATOM 3832 O O . CYS B 1 160 ? 2.834 -31.75 -7.086 1 93.25 160 CYS B O 1
ATOM 3834 N N . GLY B 1 161 ? 2.26 -30.859 -9.016 1 94.94 161 GLY B N 1
ATOM 3835 C CA . GLY B 1 161 ? 2.082 -29.531 -8.469 1 94.94 161 GLY B CA 1
ATOM 3836 C C . GLY B 1 161 ? 3.367 -28.719 -8.422 1 94.94 161 GLY B C 1
ATOM 3837 O O . GLY B 1 161 ? 4.344 -29.062 -9.094 1 94.94 161 GLY B O 1
ATOM 3838 N N . PHE B 1 162 ? 3.291 -27.625 -7.66 1 95.5 162 PHE B N 1
ATOM 3839 C CA . PHE B 1 162 ? 4.363 -26.641 -7.641 1 95.5 162 PHE B CA 1
ATOM 3840 C C . PHE B 1 162 ? 4.711 -26.234 -6.207 1 95.5 162 PHE B C 1
ATOM 3842 O O . PHE B 1 162 ? 3.822 -26.094 -5.363 1 95.5 162 PHE B O 1
ATOM 3849 N N . THR B 1 163 ? 5.953 -26.156 -5.969 1 97 163 THR B N 1
ATOM 3850 C CA . THR B 1 163 ? 6.488 -25.531 -4.77 1 97 163 THR B CA 1
ATOM 3851 C C . THR B 1 163 ? 7.207 -24.219 -5.121 1 97 163 THR B C 1
ATOM 3853 O O . THR B 1 163 ? 8.039 -24.188 -6.031 1 97 163 THR B O 1
ATOM 3856 N N . PHE B 1 164 ? 6.871 -23.172 -4.387 1 98 164 PHE B N 1
ATOM 3857 C CA . PHE B 1 164 ? 7.398 -21.859 -4.727 1 98 164 PHE B CA 1
ATOM 3858 C C . PHE B 1 164 ? 8.422 -21.406 -3.697 1 98 164 PHE B C 1
ATOM 3860 O O . PHE B 1 164 ? 8.242 -21.625 -2.498 1 98 164 PHE B O 1
ATOM 3867 N N . ILE B 1 165 ? 9.438 -20.797 -4.199 1 98.5 165 ILE B N 1
ATOM 3868 C CA . ILE B 1 165 ? 10.25 -19.875 -3.412 1 98.5 165 ILE B CA 1
ATOM 3869 C C . ILE B 1 165 ? 10.039 -18.438 -3.9 1 98.5 165 ILE B C 1
ATOM 3871 O O . ILE B 1 165 ? 10.336 -18.125 -5.055 1 98.5 165 ILE B O 1
ATOM 3875 N N . LEU B 1 166 ? 9.523 -17.672 -3.08 1 98.31 166 LEU B N 1
ATOM 3876 C CA . LEU B 1 166 ? 9.438 -16.25 -3.332 1 98.31 166 LEU B CA 1
ATOM 3877 C C . LEU B 1 166 ? 10.531 -15.492 -2.574 1 98.31 166 LEU B C 1
ATOM 3879 O O . LEU B 1 166 ? 10.492 -15.414 -1.344 1 98.31 166 LEU B O 1
ATOM 3883 N N . ASP B 1 167 ? 11.453 -15.016 -3.336 1 98.25 167 ASP B N 1
ATOM 3884 C CA . ASP B 1 167 ? 12.625 -14.344 -2.779 1 98.25 167 ASP B CA 1
ATOM 3885 C C . ASP B 1 167 ? 12.461 -12.828 -2.818 1 98.25 167 ASP B C 1
ATOM 3887 O O . ASP B 1 167 ? 12.508 -12.219 -3.891 1 98.25 167 ASP B O 1
ATOM 3891 N N . PHE B 1 168 ? 12.406 -12.211 -1.686 1 97.75 168 PHE B N 1
ATOM 3892 C CA . PHE B 1 168 ? 12.141 -10.781 -1.618 1 97.75 168 PHE B CA 1
ATOM 3893 C C . PHE B 1 168 ? 13.43 -10.008 -1.35 1 97.75 168 PHE B C 1
ATOM 3895 O O . PHE B 1 168 ? 13.391 -8.914 -0.778 1 97.75 168 PHE B O 1
ATOM 3902 N N . ASP B 1 169 ? 14.461 -10.625 -1.778 1 95.25 169 ASP B N 1
ATOM 3903 C CA . ASP B 1 169 ? 15.711 -9.883 -1.751 1 95.25 169 ASP B CA 1
ATOM 3904 C C . ASP B 1 169 ? 15.586 -8.57 -2.525 1 95.25 169 ASP B C 1
ATOM 3906 O O . ASP B 1 169 ? 15.094 -8.555 -3.654 1 95.25 169 ASP B O 1
ATOM 3910 N N . GLY B 1 170 ? 15.961 -7.477 -1.87 1 93.19 170 GLY B N 1
ATOM 3911 C CA . GLY B 1 170 ? 15.953 -6.184 -2.533 1 93.19 170 GLY B CA 1
ATOM 3912 C C . GLY B 1 170 ? 14.609 -5.484 -2.465 1 93.19 170 GLY B C 1
ATOM 3913 O O . GLY B 1 170 ? 14.438 -4.391 -3.008 1 93.19 170 GLY B O 1
ATOM 3914 N N . PHE B 1 171 ? 13.641 -6.035 -1.82 1 95.56 171 PHE B N 1
ATOM 3915 C CA . PHE B 1 171 ? 12.32 -5.43 -1.707 1 95.56 171 PHE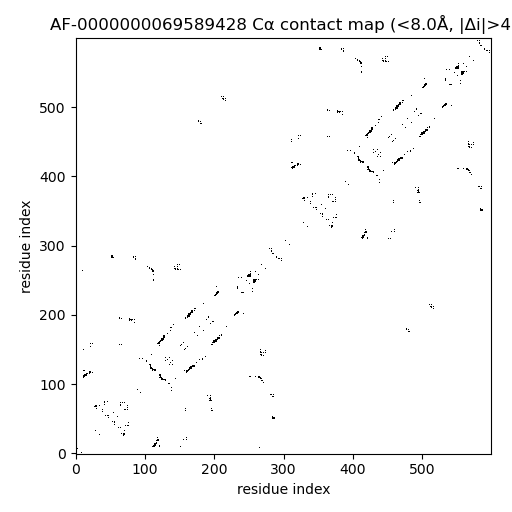 B CA 1
ATOM 3916 C C . PHE B 1 171 ? 12.391 -4.125 -0.917 1 95.56 171 PHE B C 1
ATOM 3918 O O . PHE B 1 171 ? 12.906 -4.098 0.202 1 95.56 171 PHE B O 1
ATOM 3925 N N . ASP B 1 172 ? 11.898 -3.076 -1.532 1 92.12 172 ASP B N 1
ATOM 3926 C CA . ASP B 1 172 ? 11.969 -1.775 -0.875 1 92.12 172 ASP B CA 1
ATOM 3927 C C . ASP B 1 172 ? 10.688 -0.976 -1.094 1 92.12 172 ASP B C 1
ATOM 3929 O O . ASP B 1 172 ? 9.68 -1.521 -1.555 1 92.12 172 ASP B O 1
ATOM 3933 N N . ILE B 1 173 ? 10.672 0.201 -0.75 1 87.31 173 ILE B N 1
ATOM 3934 C CA . ILE B 1 173 ? 9.469 1.032 -0.732 1 87.31 173 ILE B CA 1
ATOM 3935 C C . ILE B 1 173 ? 8.992 1.281 -2.162 1 87.31 173 ILE B C 1
ATOM 3937 O O . ILE B 1 173 ? 7.793 1.407 -2.408 1 87.31 173 ILE B O 1
ATOM 3941 N N . PHE B 1 174 ? 9.93 1.391 -3.066 1 86.25 174 PHE B N 1
ATOM 3942 C CA . PHE B 1 174 ? 9.539 1.575 -4.457 1 86.25 174 PHE B CA 1
ATOM 3943 C C . PHE B 1 174 ? 8.766 0.364 -4.965 1 86.25 174 PHE B C 1
ATOM 3945 O O . PHE B 1 174 ? 7.801 0.508 -5.727 1 86.25 174 PHE B O 1
ATOM 3952 N N . ASP B 1 175 ? 9.172 -0.823 -4.484 1 93 175 ASP B N 1
ATOM 3953 C CA . ASP B 1 175 ? 8.414 -2.029 -4.797 1 93 175 ASP B CA 1
ATOM 3954 C C . ASP B 1 175 ? 6.992 -1.938 -4.25 1 93 175 ASP B C 1
ATOM 3956 O O . ASP B 1 175 ? 6.031 -2.285 -4.941 1 93 175 ASP B O 1
ATOM 3960 N N . LEU B 1 176 ? 6.938 -1.429 -3.098 1 91.69 176 LEU B N 1
ATOM 3961 C CA . LEU B 1 176 ? 5.652 -1.359 -2.41 1 91.69 176 LEU B CA 1
ATOM 3962 C C . LEU B 1 176 ? 4.684 -0.455 -3.162 1 91.69 176 LEU B C 1
ATOM 3964 O O . LEU B 1 176 ? 3.469 -0.66 -3.107 1 91.69 176 LEU B O 1
ATOM 3968 N N . THR B 1 177 ? 5.176 0.529 -3.883 1 89.94 177 THR B N 1
ATOM 3969 C CA . THR B 1 177 ? 4.316 1.409 -4.668 1 89.94 177 THR B CA 1
ATOM 3970 C C . THR B 1 177 ? 3.59 0.626 -5.758 1 89.94 177 THR B C 1
ATOM 3972 O O . THR B 1 177 ? 2.467 0.969 -6.133 1 89.94 177 THR B O 1
ATOM 3975 N N . GLU B 1 178 ? 4.203 -0.411 -6.215 1 90.62 178 GLU B N 1
ATOM 3976 C CA . GLU B 1 178 ? 3.635 -1.229 -7.281 1 90.62 178 GLU B CA 1
ATOM 3977 C C . GLU B 1 178 ? 2.717 -2.311 -6.719 1 90.62 178 GLU B C 1
ATOM 3979 O O . GLU B 1 178 ? 1.777 -2.744 -7.387 1 90.62 178 GLU B O 1
ATOM 3984 N N . PHE B 1 179 ? 2.914 -2.68 -5.477 1 93.69 179 PHE B N 1
ATOM 3985 C CA . PHE B 1 179 ? 2.162 -3.758 -4.848 1 93.69 179 PHE B CA 1
ATOM 3986 C C . PHE B 1 179 ? 0.894 -3.225 -4.191 1 93.69 179 PHE B C 1
ATOM 3988 O O . PHE B 1 179 ? 0.722 -3.334 -2.977 1 93.69 179 PHE B O 1
ATOM 3995 N N . THR B 1 180 ? -0.019 -2.746 -5.004 1 90.44 180 THR B N 1
ATOM 3996 C CA . THR B 1 180 ? -1.271 -2.211 -4.484 1 90.44 180 THR B CA 1
ATOM 3997 C C . THR B 1 180 ? -2.211 -3.34 -4.066 1 90.44 180 THR B C 1
ATOM 3999 O O . THR B 1 180 ? -2.102 -4.461 -4.566 1 90.44 180 THR B O 1
ATOM 4002 N N . PRO B 1 181 ? -3.16 -2.982 -3.221 1 91.88 181 PRO B N 1
ATOM 4003 C CA . PRO B 1 181 ? -4.109 -4.02 -2.811 1 91.88 181 PRO B CA 1
ATOM 4004 C C . PRO B 1 181 ? -4.852 -4.641 -3.99 1 91.88 181 PRO B C 1
ATOM 4006 O O . PRO B 1 181 ? -5.059 -5.855 -4.027 1 91.88 181 PRO B O 1
ATOM 4009 N N . GLY B 1 182 ? -5.223 -3.832 -4.93 1 90.44 182 GLY B N 1
ATOM 4010 C CA . GLY B 1 182 ? -5.906 -4.344 -6.109 1 90.44 182 GLY B CA 1
ATOM 4011 C C . GLY B 1 182 ? -5.078 -5.34 -6.895 1 90.44 182 GLY B C 1
ATOM 4012 O O . GLY B 1 182 ? -5.555 -6.426 -7.234 1 90.44 182 GLY B O 1
ATOM 4013 N N . TRP B 1 183 ? -3.883 -5.008 -7.098 1 91.38 183 TRP B N 1
ATOM 4014 C CA . TRP B 1 183 ? -3 -5.891 -7.852 1 91.38 183 TRP B CA 1
ATOM 4015 C C . TRP B 1 183 ? -2.668 -7.145 -7.051 1 91.38 183 TRP B C 1
ATOM 4017 O O . TRP B 1 183 ? -2.607 -8.242 -7.602 1 91.38 183 TRP B O 1
ATOM 4027 N N . LEU B 1 184 ? -2.414 -6.98 -5.758 1 94.69 184 LEU B N 1
ATOM 4028 C CA . LEU B 1 184 ? -2.096 -8.125 -4.918 1 94.69 184 LEU B CA 1
ATOM 4029 C C . LEU B 1 184 ? -3.266 -9.102 -4.867 1 94.69 184 LEU B C 1
ATOM 4031 O O . LEU B 1 184 ? -3.068 -10.32 -4.93 1 94.69 184 LEU B O 1
ATOM 4035 N N . ARG B 1 185 ? -4.43 -8.562 -4.809 1 93.44 185 ARG B N 1
ATOM 4036 C CA . ARG B 1 185 ? -5.621 -9.406 -4.797 1 93.44 185 ARG B CA 1
ATOM 4037 C C . ARG B 1 185 ? -5.773 -10.156 -6.113 1 93.44 185 ARG B C 1
ATOM 4039 O O . ARG B 1 185 ? -6.062 -11.359 -6.121 1 93.44 185 ARG B O 1
ATOM 4046 N N . LEU B 1 186 ? -5.656 -9.453 -7.172 1 92.88 186 LEU B N 1
ATOM 4047 C CA . LEU B 1 186 ? -5.766 -10.078 -8.484 1 92.88 186 LEU B CA 1
ATOM 4048 C C . LEU B 1 186 ? -4.723 -11.18 -8.648 1 92.88 186 LEU B C 1
ATOM 4050 O O . LEU B 1 186 ? -5.031 -12.266 -9.148 1 92.88 186 LEU B O 1
ATOM 4054 N N . TYR B 1 187 ? -3.523 -10.922 -8.242 1 94.75 187 TYR B N 1
ATOM 4055 C CA . TYR B 1 187 ? -2.43 -11.883 -8.328 1 94.75 187 TYR B CA 1
ATOM 4056 C C . TYR B 1 187 ? -2.742 -13.133 -7.523 1 94.75 187 TYR B C 1
ATOM 4058 O O . TYR B 1 187 ? -2.645 -14.25 -8.031 1 94.75 187 TYR B O 1
ATOM 4066 N N . LEU B 1 188 ? -3.1 -12.906 -6.273 1 94.94 188 LEU B N 1
ATOM 4067 C CA . LEU B 1 188 ? -3.385 -14.008 -5.359 1 94.94 188 LEU B CA 1
ATOM 4068 C C . LEU B 1 188 ? -4.531 -14.867 -5.887 1 94.94 188 LEU B C 1
ATOM 4070 O O . LEU B 1 188 ? -4.422 -16.094 -5.945 1 94.94 188 LEU B O 1
ATOM 4074 N N . ASP B 1 189 ? -5.586 -14.234 -6.309 1 94.88 189 ASP B N 1
ATOM 4075 C CA . ASP B 1 189 ? -6.754 -14.961 -6.809 1 94.88 189 ASP B CA 1
ATOM 4076 C C . ASP B 1 189 ? -6.41 -15.75 -8.07 1 94.88 189 ASP B C 1
ATOM 4078 O O . ASP B 1 189 ? -6.848 -16.891 -8.227 1 94.88 189 ASP B O 1
ATOM 4082 N N . SER B 1 190 ? -5.664 -15.195 -8.914 1 94.81 190 SER B N 1
ATOM 4083 C CA . SER B 1 190 ? -5.273 -15.852 -10.156 1 94.81 190 SER B CA 1
ATOM 4084 C C . SER B 1 190 ? -4.461 -17.109 -9.883 1 94.81 190 SER B C 1
ATOM 4086 O O . SER B 1 190 ? -4.777 -18.188 -10.391 1 94.81 190 SER B O 1
ATOM 4088 N N . MET B 1 191 ? -3.475 -16.969 -9 1 94.25 191 MET B N 1
ATOM 4089 C CA . MET B 1 191 ? -2.518 -18.047 -8.781 1 94.25 191 MET B CA 1
ATOM 4090 C C . MET B 1 191 ? -3.125 -19.141 -7.914 1 94.25 191 MET B C 1
ATOM 4092 O O . MET B 1 191 ? -2.879 -20.328 -8.141 1 94.25 191 MET B O 1
ATOM 4096 N N . LEU B 1 192 ? -3.982 -18.703 -6.984 1 94.75 192 LEU B N 1
ATOM 4097 C CA . LEU B 1 192 ? -4.441 -19.672 -5.988 1 94.75 192 LEU B CA 1
ATOM 4098 C C . LEU B 1 192 ? -5.789 -20.266 -6.391 1 94.75 192 LEU B C 1
ATOM 4100 O O . LEU B 1 192 ? -6.062 -21.438 -6.109 1 94.75 192 LEU B O 1
ATOM 4104 N N . ASN B 1 193 ? -6.605 -19.453 -7.137 1 94.62 193 ASN B N 1
ATOM 4105 C CA . ASN B 1 193 ? -7.996 -19.875 -7.258 1 94.62 193 ASN B CA 1
ATOM 4106 C C . ASN B 1 193 ? -8.414 -20.016 -8.719 1 94.62 193 ASN B C 1
ATOM 4108 O O . ASN B 1 193 ? -9.438 -20.641 -9.016 1 94.62 193 ASN B O 1
ATOM 4112 N N . VAL B 1 194 ? -7.629 -19.562 -9.586 1 95.88 194 VAL B N 1
ATOM 4113 C CA . VAL B 1 194 ? -8.102 -19.516 -10.969 1 95.88 194 VAL B CA 1
ATOM 4114 C C . VAL B 1 194 ? -7.246 -20.422 -11.844 1 95.88 194 VAL B C 1
ATOM 4116 O O . VAL B 1 194 ? -7.754 -21.375 -12.438 1 95.88 194 VAL B O 1
ATOM 4119 N N . PHE B 1 195 ? -5.953 -20.219 -11.836 1 95.75 195 PHE B N 1
ATOM 4120 C CA . PHE B 1 195 ? -5.086 -21.062 -12.656 1 95.75 195 PHE B CA 1
ATOM 4121 C C . PHE B 1 195 ? -5.078 -22.5 -12.148 1 95.75 195 PHE B C 1
ATOM 4123 O O . PHE B 1 195 ? -5.09 -22.734 -10.938 1 95.75 195 PHE B O 1
ATOM 4130 N N . PRO B 1 196 ? -5.117 -23.391 -13.055 1 97.19 196 PRO B N 1
ATOM 4131 C CA . PRO B 1 196 ? -5.18 -24.797 -12.648 1 97.19 196 PRO B CA 1
ATOM 4132 C C . PRO B 1 196 ? -3.83 -25.328 -12.18 1 97.19 196 PRO B C 1
ATOM 4134 O O . PRO B 1 196 ? -3.301 -26.281 -12.758 1 97.19 196 PRO B O 1
ATOM 4137 N N . CYS B 1 197 ? -3.34 -24.719 -11.117 1 95.38 197 CYS B N 1
ATOM 4138 C CA . CYS B 1 197 ? -2.059 -25.062 -10.508 1 95.38 197 CYS B CA 1
ATOM 4139 C C . CYS B 1 197 ? -2.254 -25.625 -9.109 1 95.38 197 CYS B C 1
ATOM 4141 O O . CYS B 1 197 ? -2.924 -25.016 -8.273 1 95.38 197 CYS B O 1
ATOM 4143 N N . ARG B 1 198 ? -1.698 -26.797 -8.93 1 95.31 198 ARG B N 1
ATOM 4144 C CA . ARG B 1 198 ? -1.655 -27.344 -7.57 1 95.31 198 ARG B CA 1
ATOM 4145 C C . ARG B 1 198 ? -0.46 -26.781 -6.801 1 95.31 198 ARG B C 1
ATOM 4147 O O . ARG B 1 198 ? 0.683 -27.172 -7.059 1 95.31 198 ARG B O 1
ATOM 4154 N N . ILE B 1 199 ? -0.745 -25.922 -5.883 1 96.19 199 ILE B N 1
ATOM 4155 C CA . ILE B 1 199 ? 0.328 -25.328 -5.094 1 96.19 199 ILE B CA 1
ATOM 4156 C C . ILE B 1 199 ? 0.574 -26.172 -3.842 1 96.19 199 ILE B C 1
ATOM 4158 O O . ILE B 1 199 ? -0.339 -26.375 -3.041 1 96.19 199 ILE B O 1
ATOM 4162 N N . ARG B 1 200 ? 1.75 -26.625 -3.719 1 95.88 200 ARG B N 1
ATOM 4163 C CA . ARG B 1 200 ? 2.111 -27.453 -2.57 1 95.88 200 ARG B CA 1
ATOM 4164 C C . ARG B 1 200 ? 2.549 -26.578 -1.393 1 95.88 200 ARG B C 1
ATOM 4166 O O . ARG B 1 200 ? 1.862 -26.516 -0.372 1 95.88 200 ARG B O 1
ATOM 4173 N N . ASP B 1 201 ? 3.703 -25.906 -1.524 1 97.69 201 ASP B N 1
ATOM 4174 C CA . ASP B 1 201 ? 4.234 -25.031 -0.488 1 97.69 201 ASP B CA 1
ATOM 4175 C C . ASP B 1 201 ? 4.754 -23.719 -1.089 1 97.69 201 ASP B C 1
ATOM 4177 O O . ASP B 1 201 ? 5.172 -23.688 -2.248 1 97.69 201 ASP B O 1
ATOM 4181 N N . VAL B 1 202 ? 4.629 -22.734 -0.301 1 98.19 202 VAL B N 1
ATOM 4182 C CA . VAL B 1 202 ? 5.211 -21.453 -0.646 1 98.19 202 VAL B CA 1
ATOM 4183 C C . VAL B 1 202 ? 6.23 -21.031 0.415 1 98.19 202 VAL B C 1
ATOM 4185 O O . VAL B 1 202 ? 5.879 -20.859 1.586 1 98.19 202 VAL B O 1
ATOM 4188 N N . HIS B 1 203 ? 7.438 -20.906 0.031 1 98.75 203 HIS B N 1
ATOM 4189 C CA . HIS B 1 203 ? 8.523 -20.5 0.92 1 98.75 203 HIS B CA 1
ATOM 4190 C C . HIS B 1 203 ? 8.938 -19.062 0.661 1 98.75 203 HIS B C 1
ATOM 4192 O O . HIS B 1 203 ? 9.414 -18.734 -0.428 1 98.75 203 HIS B O 1
ATOM 4198 N N . ILE B 1 204 ? 8.727 -18.234 1.607 1 98.62 204 ILE B N 1
ATOM 4199 C CA . ILE B 1 204 ? 9.141 -16.828 1.542 1 98.62 204 ILE B CA 1
ATOM 4200 C C . ILE B 1 204 ? 10.539 -16.672 2.123 1 98.62 204 ILE B C 1
ATOM 4202 O O . ILE B 1 204 ? 10.789 -17.062 3.268 1 98.62 204 ILE B O 1
ATOM 4206 N N . VAL B 1 205 ? 11.43 -16.125 1.311 1 98.5 205 VAL B N 1
ATOM 4207 C CA . VAL B 1 205 ? 12.805 -15.977 1.776 1 98.5 205 VAL B CA 1
ATOM 4208 C C . VAL B 1 205 ? 13.25 -14.523 1.612 1 98.5 205 VAL B C 1
ATOM 4210 O O . VAL B 1 205 ? 12.758 -13.812 0.729 1 98.5 205 VAL B O 1
ATOM 4213 N N . ASN B 1 206 ? 14.133 -14.008 2.469 1 97.19 206 ASN B N 1
ATOM 4214 C CA . ASN B 1 206 ? 14.742 -12.68 2.443 1 97.19 206 ASN B CA 1
ATOM 4215 C C . ASN B 1 206 ? 13.688 -11.586 2.525 1 97.19 206 ASN B C 1
ATOM 4217 O O . ASN B 1 206 ? 13.805 -10.547 1.865 1 97.19 206 ASN B O 1
ATOM 4221 N N . ALA B 1 207 ? 12.617 -11.867 3.238 1 96 207 ALA B N 1
ATOM 4222 C CA . ALA B 1 207 ? 11.578 -10.859 3.4 1 96 207 ALA B CA 1
ATOM 4223 C C . ALA B 1 207 ? 11.977 -9.812 4.441 1 96 207 ALA B C 1
ATOM 4225 O O . ALA B 1 207 ? 12.125 -10.133 5.621 1 96 207 ALA B O 1
ATOM 4226 N N . PRO B 1 208 ? 12.227 -8.594 3.982 1 94 208 PRO B N 1
ATOM 4227 C CA . PRO B 1 208 ? 12.5 -7.551 4.977 1 94 208 PRO B CA 1
ATOM 4228 C C . PRO B 1 208 ? 11.266 -7.176 5.789 1 94 208 PRO B C 1
ATOM 4230 O O . PRO B 1 208 ? 10.156 -7.629 5.484 1 94 208 PRO B O 1
ATOM 4233 N N . SER B 1 209 ? 11.477 -6.41 6.824 1 90.06 209 SER B N 1
ATOM 4234 C CA . SER B 1 209 ? 10.359 -6.027 7.68 1 90.06 209 SER B CA 1
ATOM 4235 C C . SER B 1 209 ? 9.25 -5.359 6.875 1 90.06 209 SER B C 1
ATOM 4237 O O . SER B 1 209 ? 8.07 -5.523 7.18 1 90.06 209 SER B O 1
ATOM 4239 N N . LEU B 1 210 ? 9.641 -4.633 5.883 1 92 210 LEU B N 1
ATOM 4240 C CA . LEU B 1 210 ? 8.695 -3.924 5.023 1 92 210 LEU B CA 1
ATOM 4241 C C . LEU B 1 210 ? 7.742 -4.902 4.348 1 92 210 LEU B C 1
ATOM 4243 O O . LEU B 1 210 ? 6.637 -4.523 3.957 1 92 210 LEU B O 1
ATOM 4247 N N . PHE B 1 211 ? 8.133 -6.137 4.227 1 94.94 211 PHE B N 1
ATOM 4248 C CA . PHE B 1 211 ? 7.285 -7.148 3.604 1 94.94 211 PHE B CA 1
ATOM 4249 C C . PHE B 1 211 ? 6.027 -7.383 4.43 1 94.94 211 PHE B C 1
ATOM 4251 O O . PHE B 1 211 ? 5.02 -7.863 3.908 1 94.94 211 PHE B O 1
ATOM 4258 N N . SER B 1 212 ? 6.07 -7.07 5.629 1 92.5 212 SER B N 1
ATOM 4259 C CA . SER B 1 212 ? 4.906 -7.254 6.488 1 92.5 212 SER B CA 1
ATOM 4260 C C . SER B 1 212 ? 3.701 -6.484 5.957 1 92.5 212 SER B C 1
ATOM 4262 O O . SER B 1 212 ? 2.559 -6.906 6.141 1 92.5 212 SER B O 1
ATOM 4264 N N . VAL B 1 213 ? 3.908 -5.383 5.301 1 93.44 213 VAL B N 1
ATOM 4265 C CA . VAL B 1 213 ? 2.842 -4.602 4.68 1 93.44 213 VAL B CA 1
ATOM 4266 C C . VAL B 1 213 ? 2.115 -5.453 3.643 1 93.44 213 VAL B C 1
ATOM 4268 O O . VAL B 1 213 ? 0.886 -5.559 3.668 1 93.44 213 VAL B O 1
ATOM 4271 N N . VAL B 1 214 ? 2.885 -6.109 2.822 1 95.75 214 VAL B N 1
ATOM 4272 C CA . VAL B 1 214 ? 2.336 -6.953 1.77 1 95.75 214 VAL B CA 1
ATOM 4273 C C . VAL B 1 214 ? 1.551 -8.109 2.391 1 95.75 214 VAL B C 1
ATOM 4275 O O . VAL B 1 214 ? 0.415 -8.383 1.995 1 95.75 214 VAL B O 1
ATOM 4278 N N . TYR B 1 215 ? 2.176 -8.703 3.336 1 94.94 215 TYR B N 1
ATOM 4279 C CA . TYR B 1 215 ? 1.573 -9.875 3.957 1 94.94 215 TYR B CA 1
ATOM 4280 C C . TYR B 1 215 ? 0.282 -9.508 4.676 1 94.94 215 TYR B C 1
ATOM 4282 O O . TYR B 1 215 ? -0.697 -10.258 4.633 1 94.94 215 TYR B O 1
ATOM 4290 N N . THR B 1 216 ? 0.281 -8.367 5.324 1 92.94 216 THR B N 1
ATOM 4291 C CA . THR B 1 216 ? -0.929 -7.914 6 1 92.94 216 THR B CA 1
ATOM 4292 C C . THR B 1 216 ? -2.057 -7.684 5 1 92.94 216 THR B C 1
ATOM 4294 O O . THR B 1 216 ? -3.223 -7.945 5.297 1 92.94 216 THR B O 1
ATOM 4297 N N . ILE B 1 217 ? -1.752 -7.176 3.889 1 93.69 217 ILE B N 1
ATOM 4298 C CA . ILE B 1 217 ? -2.746 -6.906 2.855 1 93.69 217 ILE B CA 1
ATOM 4299 C C . ILE B 1 217 ? -3.307 -8.219 2.32 1 93.69 217 ILE B C 1
ATOM 4301 O O . ILE B 1 217 ? -4.516 -8.352 2.129 1 93.69 217 ILE B O 1
ATOM 4305 N N . VAL B 1 218 ? -2.512 -9.242 2.17 1 95.62 218 VAL B N 1
ATOM 4306 C CA . VAL B 1 218 ? -2.947 -10.438 1.449 1 95.62 218 VAL B CA 1
ATOM 4307 C C . VAL B 1 218 ? -3.545 -11.445 2.428 1 95.62 218 VAL B C 1
ATOM 4309 O O . VAL B 1 218 ? -4.355 -12.289 2.041 1 95.62 218 VAL B O 1
ATOM 4312 N N . TYR B 1 219 ? -3.252 -11.328 3.68 1 93.06 219 TYR B N 1
ATOM 4313 C CA . TYR B 1 219 ? -3.529 -12.336 4.695 1 93.06 219 TYR B CA 1
ATOM 4314 C C . TYR B 1 219 ? -5.023 -12.617 4.793 1 93.06 219 TYR B C 1
ATOM 4316 O O . TYR B 1 219 ? -5.441 -13.773 4.836 1 93.06 219 TYR B O 1
ATOM 4324 N N . PRO B 1 220 ? -5.879 -11.633 4.734 1 90.81 220 PRO B N 1
ATOM 4325 C CA . PRO B 1 220 ? -7.316 -11.867 4.883 1 90.81 220 PRO B CA 1
ATOM 4326 C C . PRO B 1 220 ? -7.902 -12.688 3.738 1 90.81 220 PRO B C 1
ATOM 4328 O O . PRO B 1 220 ? -8.969 -13.297 3.891 1 90.81 220 PRO B O 1
ATOM 4331 N N . PHE B 1 221 ? -7.172 -12.742 2.711 1 92.81 221 PHE B N 1
ATOM 4332 C CA . PHE B 1 221 ? -7.715 -13.43 1.539 1 92.81 221 PHE B CA 1
ATOM 4333 C C . PHE B 1 221 ? -7.172 -14.844 1.44 1 92.81 221 PHE B C 1
ATOM 4335 O O . PHE B 1 221 ? -7.547 -15.602 0.538 1 92.81 221 PHE B O 1
ATOM 4342 N N . LEU B 1 222 ? -6.305 -15.211 2.289 1 95.06 222 LEU B N 1
ATOM 4343 C CA . LEU B 1 222 ? -5.734 -16.547 2.301 1 95.06 222 LEU B CA 1
ATOM 4344 C C . LEU B 1 222 ? -6.598 -17.5 3.129 1 95.06 222 LEU B C 1
ATOM 4346 O O . LEU B 1 222 ? -6.922 -17.203 4.281 1 95.06 222 LEU B O 1
ATOM 4350 N N . SER B 1 223 ? -6.965 -18.625 2.537 1 94.19 223 SER B N 1
ATOM 4351 C CA . SER B 1 223 ? -7.637 -19.656 3.309 1 94.19 223 SER B CA 1
ATOM 4352 C C . SER B 1 223 ? -6.695 -20.281 4.332 1 94.19 223 SER B C 1
ATOM 4354 O O . SER B 1 223 ? -5.473 -20.156 4.223 1 94.19 223 SER B O 1
ATOM 4356 N N . LYS B 1 224 ? -7.27 -20.953 5.301 1 94.75 224 LYS B N 1
ATOM 4357 C CA . LYS B 1 224 ? -6.445 -21.656 6.281 1 94.75 224 LYS B CA 1
ATOM 4358 C C . LYS B 1 224 ? -5.523 -22.672 5.605 1 94.75 224 LYS B C 1
ATOM 4360 O O . LYS B 1 224 ? -4.348 -22.781 5.961 1 94.75 224 LYS B O 1
ATOM 4365 N N . LYS B 1 225 ? -6.07 -23.375 4.637 1 93.81 225 LYS B N 1
ATOM 4366 C CA . LYS B 1 225 ? -5.293 -24.375 3.914 1 93.81 225 LYS B CA 1
ATOM 4367 C C . LYS B 1 225 ? -4.047 -23.766 3.287 1 93.81 225 LYS B C 1
ATOM 4369 O O . LYS B 1 225 ? -2.951 -24.328 3.389 1 93.81 225 LYS B O 1
ATOM 4374 N N . ILE B 1 226 ? -4.211 -22.594 2.678 1 95.06 226 ILE B N 1
ATOM 4375 C CA . ILE B 1 226 ? -3.09 -21.938 2.014 1 95.06 226 ILE B CA 1
ATOM 4376 C C . ILE B 1 226 ? -2.131 -21.359 3.057 1 95.06 226 ILE B C 1
ATOM 4378 O O . ILE B 1 226 ? -0.912 -21.484 2.918 1 95.06 226 ILE B O 1
ATOM 4382 N N . ARG B 1 227 ? -2.652 -20.75 4.121 1 96.38 227 ARG B N 1
ATOM 4383 C CA . ARG B 1 227 ? -1.814 -20.203 5.184 1 96.38 227 ARG B CA 1
ATOM 4384 C C . ARG B 1 227 ? -0.896 -21.266 5.762 1 96.38 227 ARG B C 1
ATOM 4386 O O . ARG B 1 227 ? 0.275 -21 6.043 1 96.38 227 ARG B O 1
ATOM 4393 N N . ASP B 1 228 ? -1.393 -22.453 5.828 1 96.56 228 ASP B N 1
ATOM 4394 C CA . ASP B 1 228 ? -0.636 -23.562 6.402 1 96.56 228 ASP B CA 1
ATOM 4395 C C . ASP B 1 228 ? 0.501 -23.984 5.473 1 96.56 228 ASP B C 1
ATOM 4397 O O . ASP B 1 228 ? 1.405 -24.719 5.887 1 96.56 228 ASP B O 1
ATOM 4401 N N . ARG B 1 229 ? 0.482 -23.484 4.266 1 96.81 229 ARG B N 1
ATOM 4402 C CA . ARG B 1 229 ? 1.467 -23.891 3.27 1 96.81 229 ARG B CA 1
ATOM 4403 C C . ARG B 1 229 ? 2.502 -22.797 3.039 1 96.81 229 ARG B C 1
ATOM 4405 O O . ARG B 1 229 ? 3.357 -22.922 2.158 1 96.81 229 ARG B O 1
ATOM 4412 N N . ILE B 1 230 ? 2.357 -21.703 3.779 1 97.88 230 ILE B N 1
ATOM 4413 C CA . ILE B 1 230 ? 3.312 -20.609 3.656 1 97.88 230 ILE B CA 1
ATOM 4414 C C . ILE B 1 230 ? 4.344 -20.703 4.777 1 97.88 230 ILE B C 1
ATOM 4416 O O . ILE B 1 230 ? 3.988 -20.75 5.953 1 97.88 230 ILE B O 1
ATOM 4420 N N . PHE B 1 231 ? 5.59 -20.734 4.418 1 98.19 231 PHE B N 1
ATOM 4421 C CA . PHE B 1 231 ? 6.695 -20.828 5.363 1 98.19 231 PHE B CA 1
ATOM 4422 C C . PHE B 1 231 ? 7.676 -19.672 5.164 1 98.19 231 PHE B C 1
ATOM 4424 O O . PHE B 1 231 ? 7.98 -19.312 4.027 1 98.19 231 PHE B O 1
ATOM 4431 N N . PHE B 1 232 ? 8.148 -19.141 6.246 1 97.69 232 PHE B N 1
ATOM 4432 C CA . PHE B 1 232 ? 9.133 -18.062 6.203 1 97.69 232 PHE B CA 1
ATOM 4433 C C . PHE B 1 232 ? 10.508 -18.578 6.609 1 97.69 232 PHE B C 1
ATOM 4435 O O . PHE B 1 232 ? 10.641 -19.375 7.543 1 97.69 232 PHE B O 1
ATOM 4442 N N . HIS B 1 233 ? 11.445 -18.125 5.812 1 97.81 233 HIS B N 1
ATOM 4443 C CA . HIS B 1 233 ? 12.828 -18.516 6.094 1 97.81 233 HIS B CA 1
ATOM 4444 C C . HIS B 1 233 ? 13.75 -17.312 6.09 1 97.81 233 HIS B C 1
ATOM 4446 O O . HIS B 1 233 ? 13.5 -16.328 5.375 1 97.81 233 HIS B O 1
ATOM 4452 N N . SER B 1 234 ? 14.766 -17.375 6.898 1 91.19 234 SER B N 1
ATOM 4453 C CA . SER B 1 234 ? 15.734 -16.281 7.008 1 91.19 234 SER B CA 1
ATOM 4454 C C . SER B 1 234 ? 17.156 -16.781 6.727 1 91.19 234 SER B C 1
ATOM 4456 O O . SER B 1 234 ? 17.516 -17.891 7.105 1 91.19 234 SER B O 1
ATOM 4458 N N . LYS B 1 235 ? 17.938 -15.93 6.117 1 93.75 235 LYS B N 1
ATOM 4459 C CA . LYS B 1 235 ? 19.344 -16.203 5.895 1 93.75 235 LYS B CA 1
ATOM 4460 C C . LYS B 1 235 ? 20.109 -16.25 7.215 1 93.75 235 LYS B C 1
ATOM 4462 O O . LYS B 1 235 ? 21.172 -16.875 7.301 1 93.75 235 LYS B O 1
ATOM 4467 N N . ARG B 1 236 ? 19.594 -15.719 8.219 1 92 236 ARG B N 1
ATOM 4468 C CA . ARG B 1 236 ? 20.25 -15.57 9.508 1 92 236 ARG B CA 1
ATOM 4469 C C . ARG B 1 236 ? 20.594 -16.922 10.117 1 92 236 ARG B C 1
ATOM 4471 O O . ARG B 1 236 ? 21.562 -17.047 10.867 1 92 236 ARG B O 1
ATOM 4478 N N . ASP B 1 237 ? 19.891 -18 9.891 1 94.31 237 ASP B N 1
ATOM 4479 C CA . ASP B 1 237 ? 20.172 -19.328 10.414 1 94.31 237 ASP B CA 1
ATOM 4480 C C . ASP B 1 237 ? 20.906 -20.188 9.391 1 94.31 237 ASP B C 1
ATOM 4482 O O . ASP B 1 237 ? 20.812 -21.422 9.414 1 94.31 237 ASP B O 1
ATOM 4486 N N . ASP B 1 238 ? 21.516 -19.5 8.422 1 95.81 238 ASP B N 1
ATOM 4487 C CA . ASP B 1 238 ? 22.25 -20.156 7.348 1 95.81 238 ASP B CA 1
ATOM 4488 C C . ASP B 1 238 ? 21.344 -21.062 6.531 1 95.81 238 ASP B C 1
ATOM 4490 O O . ASP B 1 238 ? 21.75 -22.172 6.164 1 95.81 238 ASP B O 1
ATOM 4494 N N . TRP B 1 239 ? 20.094 -20.766 6.402 1 97.62 239 TRP B N 1
ATOM 4495 C CA . TRP B 1 239 ? 19.062 -21.406 5.578 1 97.62 239 TRP B CA 1
ATOM 4496 C C . TRP B 1 239 ? 18.703 -22.781 6.141 1 97.62 239 TRP B C 1
ATOM 4498 O O . TRP B 1 239 ? 18.125 -23.609 5.438 1 97.62 239 TRP B O 1
ATOM 4508 N N . LYS B 1 240 ? 18.984 -23.062 7.359 1 97.44 240 LYS B N 1
ATOM 4509 C CA . LYS B 1 240 ? 18.672 -24.359 7.953 1 97.44 240 LYS B CA 1
ATOM 4510 C C . LYS B 1 240 ? 17.172 -24.656 7.879 1 97.44 240 LYS B C 1
ATOM 4512 O O . LYS B 1 240 ? 16.766 -25.766 7.523 1 97.44 240 LYS B O 1
ATOM 4517 N N . SER B 1 241 ? 16.359 -23.625 8.18 1 97.62 241 SER B N 1
ATOM 4518 C CA . SER B 1 241 ? 14.914 -23.828 8.133 1 97.62 241 SER B CA 1
ATOM 4519 C C . SER B 1 241 ? 14.438 -24.156 6.723 1 97.62 241 SER B C 1
ATOM 4521 O O . SER B 1 241 ? 13.555 -25 6.539 1 97.62 241 SER B O 1
ATOM 4523 N N . LEU B 1 242 ? 14.977 -23.547 5.691 1 98.31 242 LEU B N 1
ATOM 4524 C CA . LEU B 1 242 ? 14.633 -23.844 4.305 1 98.31 242 LEU B CA 1
ATOM 4525 C C . LEU B 1 242 ? 15.094 -25.234 3.918 1 98.31 242 LEU B C 1
ATOM 4527 O O . LEU B 1 242 ? 14.352 -25.984 3.268 1 98.31 242 LEU B O 1
ATOM 4531 N N . HIS B 1 243 ? 16.281 -25.641 4.414 1 97.75 243 HIS B N 1
ATOM 4532 C CA . HIS B 1 243 ? 16.859 -26.938 4.09 1 97.75 243 HIS B CA 1
ATOM 4533 C C . HIS B 1 243 ? 16.062 -28.078 4.734 1 97.75 243 HIS B C 1
ATOM 4535 O O . HIS B 1 243 ? 16.094 -29.203 4.254 1 97.75 243 HIS B O 1
ATOM 4541 N N . ASN B 1 244 ? 15.359 -27.766 5.809 1 96.69 244 ASN B N 1
ATOM 4542 C CA . ASN B 1 244 ? 14.484 -28.75 6.422 1 96.69 244 ASN B CA 1
ATOM 4543 C C . ASN B 1 244 ? 13.266 -29.031 5.551 1 96.69 244 ASN B C 1
ATOM 4545 O O . ASN B 1 244 ? 12.68 -30.125 5.633 1 96.69 244 ASN B O 1
ATOM 4549 N N . SER B 1 245 ? 12.938 -28.125 4.691 1 96.12 245 SER B N 1
ATOM 4550 C CA . SER B 1 245 ? 11.758 -28.266 3.852 1 96.12 245 SER B CA 1
ATOM 4551 C C . SER B 1 245 ? 12.125 -28.719 2.447 1 96.12 245 SER B C 1
ATOM 4553 O O . SER B 1 245 ? 11.375 -29.469 1.818 1 96.12 245 SER B O 1
ATOM 4555 N N . ILE B 1 246 ? 13.211 -28.219 1.957 1 96.81 246 ILE B N 1
ATOM 4556 C CA . ILE B 1 246 ? 13.703 -28.531 0.618 1 96.81 246 ILE B CA 1
ATOM 4557 C C . ILE B 1 246 ? 15.164 -28.969 0.69 1 96.81 246 ILE B C 1
ATOM 4559 O O . ILE B 1 246 ? 16 -28.266 1.275 1 96.81 246 ILE B O 1
ATOM 4563 N N . SER B 1 247 ? 15.469 -30.047 0.043 1 95.06 247 SER B N 1
ATOM 4564 C CA . SER B 1 247 ? 16.828 -30.562 0.058 1 95.06 247 SER B CA 1
ATOM 4565 C C . SER B 1 247 ? 17.797 -29.562 -0.568 1 95.06 247 SER B C 1
ATOM 4567 O O . SER B 1 247 ? 17.516 -29 -1.634 1 95.06 247 SER B O 1
ATOM 4569 N N . ALA B 1 248 ? 19 -29.422 0.036 1 95.56 248 ALA B N 1
ATOM 4570 C CA . ALA B 1 248 ? 20.031 -28.547 -0.488 1 95.56 248 ALA B CA 1
ATOM 4571 C C . ALA B 1 248 ? 20.5 -29 -1.866 1 95.56 248 ALA B C 1
ATOM 4573 O O . ALA B 1 248 ? 20.984 -28.188 -2.662 1 95.56 248 ALA B O 1
ATOM 4574 N N . ASP B 1 249 ? 20.25 -30.219 -2.176 1 92.31 249 ASP B N 1
ATOM 4575 C CA . ASP B 1 249 ? 20.719 -30.797 -3.428 1 92.31 249 ASP B CA 1
ATOM 4576 C C . ASP B 1 249 ? 20.016 -30.172 -4.625 1 92.31 249 ASP B C 1
ATOM 4578 O O . ASP B 1 249 ? 20.547 -30.172 -5.738 1 92.31 249 ASP B O 1
ATOM 4582 N N . ILE B 1 250 ? 18.844 -29.625 -4.391 1 92.81 250 ILE B N 1
ATOM 4583 C CA . ILE B 1 250 ? 18.094 -29.125 -5.535 1 92.81 250 ILE B CA 1
ATOM 4584 C C . ILE B 1 250 ? 17.922 -27.609 -5.414 1 92.81 250 ILE B C 1
ATOM 4586 O O . ILE B 1 250 ? 17.234 -27 -6.227 1 92.81 250 ILE B O 1
ATOM 4590 N N . LEU B 1 251 ? 18.531 -27.047 -4.371 1 96.56 251 LEU B N 1
ATOM 4591 C CA . LEU B 1 251 ? 18.438 -25.609 -4.16 1 96.56 251 LEU B CA 1
ATOM 4592 C C . LEU B 1 251 ? 19.594 -24.875 -4.836 1 96.56 251 LEU B C 1
ATOM 4594 O O . LEU B 1 251 ? 20.703 -25.406 -4.906 1 96.56 251 LEU B O 1
ATOM 4598 N N . PRO B 1 252 ? 19.344 -23.703 -5.348 1 96.88 252 PRO B N 1
ATOM 4599 C CA . PRO B 1 252 ? 20.422 -22.875 -5.898 1 96.88 252 PRO B CA 1
ATOM 4600 C C . PRO B 1 252 ? 21.469 -22.516 -4.855 1 96.88 252 PRO B C 1
ATOM 4602 O O . PRO B 1 252 ? 21.188 -22.5 -3.656 1 96.88 252 PRO B O 1
ATOM 4605 N N . GLU B 1 253 ? 22.609 -22.078 -5.305 1 96.94 253 GLU B N 1
ATOM 4606 C CA . GLU B 1 253 ? 23.75 -21.734 -4.457 1 96.94 253 GLU B CA 1
ATOM 4607 C C . GLU B 1 253 ? 23.438 -20.531 -3.574 1 96.94 253 GLU B C 1
ATOM 4609 O O . GLU B 1 253 ? 23.922 -20.438 -2.445 1 96.94 253 GLU B O 1
ATOM 4614 N N . GLN B 1 254 ? 22.594 -19.672 -4 1 96.06 254 GLN B N 1
ATOM 4615 C CA . GLN B 1 254 ? 22.281 -18.469 -3.234 1 96.06 254 GLN B CA 1
ATOM 4616 C C . GLN B 1 254 ? 21.547 -18.812 -1.938 1 96.06 254 GLN B C 1
ATOM 4618 O O . GLN B 1 254 ? 21.484 -18 -1.019 1 96.06 254 GLN B O 1
ATOM 4623 N N . TYR B 1 255 ? 21.062 -20.031 -1.861 1 98.06 255 TYR B N 1
ATOM 4624 C CA . TYR B 1 255 ? 20.438 -20.516 -0.64 1 98.06 255 TYR B CA 1
ATOM 4625 C C . TYR B 1 255 ? 21.281 -21.609 0.003 1 98.06 255 TYR B C 1
ATOM 4627 O O . TYR B 1 255 ? 20.766 -22.5 0.687 1 98.06 255 TYR B O 1
ATOM 4635 N N . ASN B 1 256 ? 22.547 -21.594 -0.298 1 97.69 256 ASN B N 1
ATOM 4636 C CA . ASN B 1 256 ? 23.5 -22.594 0.155 1 97.69 256 ASN B CA 1
ATOM 4637 C C . ASN B 1 256 ? 23.156 -23.984 -0.382 1 97.69 256 ASN B C 1
ATOM 4639 O O . ASN B 1 256 ? 23.328 -24.984 0.319 1 97.69 256 ASN B O 1
ATOM 4643 N N . GLY B 1 257 ? 22.562 -24.031 -1.541 1 97.62 257 GLY B N 1
ATOM 4644 C CA . GLY B 1 257 ? 22.297 -25.281 -2.234 1 97.62 257 GLY B CA 1
ATOM 4645 C C . GLY B 1 257 ? 23.406 -25.688 -3.182 1 97.62 257 GLY B C 1
ATOM 4646 O O . GLY B 1 257 ? 24.484 -25.078 -3.189 1 97.62 257 GLY B O 1
ATOM 4647 N N . LYS B 1 258 ? 23.125 -26.719 -3.941 1 95.88 258 LYS B N 1
ATOM 4648 C CA . LYS B 1 258 ? 24.172 -27.281 -4.777 1 95.88 258 LYS B CA 1
ATOM 4649 C C . LYS B 1 258 ? 23.953 -26.953 -6.25 1 95.88 258 LYS B C 1
ATOM 4651 O O . LYS B 1 258 ? 24.828 -27.156 -7.082 1 95.88 258 LYS B O 1
ATOM 4656 N N . VAL B 1 259 ? 22.828 -26.438 -6.609 1 94.75 259 VAL B N 1
ATOM 4657 C CA . VAL B 1 259 ? 22.531 -26.125 -8.008 1 94.75 259 VAL B CA 1
ATOM 4658 C C . VAL B 1 259 ? 23.219 -24.812 -8.391 1 94.75 259 VAL B C 1
ATOM 4660 O O . VAL B 1 259 ? 23 -23.781 -7.754 1 94.75 259 VAL B O 1
ATOM 4663 N N . LYS B 1 260 ? 23.969 -24.828 -9.445 1 95.12 260 LYS B N 1
ATOM 4664 C CA . LYS B 1 260 ? 24.672 -23.641 -9.922 1 95.12 260 LYS B CA 1
ATOM 4665 C C . LYS B 1 260 ? 23.719 -22.656 -10.602 1 95.12 260 LYS B C 1
ATOM 4667 O O . LYS B 1 260 ? 22.719 -23.078 -11.195 1 95.12 260 LYS B O 1
ATOM 4672 N N . GLN B 1 261 ? 24.062 -21.406 -10.547 1 93.12 261 GLN B N 1
ATOM 4673 C CA . GLN B 1 261 ? 23.219 -20.359 -11.133 1 93.12 261 GLN B CA 1
ATOM 4674 C C . GLN B 1 261 ? 23.047 -20.594 -12.633 1 93.12 261 GLN B C 1
ATOM 4676 O O . GLN B 1 261 ? 21.969 -20.359 -13.18 1 93.12 261 GLN B O 1
ATOM 4681 N N . GLU B 1 262 ? 24.062 -21 -13.273 1 92.19 262 GLU B N 1
ATOM 4682 C CA . GLU B 1 262 ? 24.047 -21.188 -14.719 1 92.19 262 GLU B CA 1
ATOM 4683 C C . GLU B 1 262 ? 23.141 -22.344 -15.117 1 92.19 262 GLU B C 1
ATOM 4685 O O . GLU B 1 262 ? 22.75 -22.469 -16.281 1 92.19 262 GLU B O 1
ATOM 4690 N N . ASP B 1 263 ? 22.812 -23.188 -14.141 1 92.12 263 ASP B N 1
ATOM 4691 C CA . ASP B 1 263 ? 22 -24.359 -14.438 1 92.12 263 ASP B CA 1
ATOM 4692 C C . ASP B 1 263 ? 20.516 -24.062 -14.25 1 92.12 263 ASP B C 1
ATOM 4694 O O . ASP B 1 263 ? 19.656 -24.859 -14.648 1 92.12 263 ASP B O 1
ATOM 4698 N N . LEU B 1 264 ? 20.188 -22.953 -13.68 1 92.75 264 LEU B N 1
ATOM 4699 C CA . LEU B 1 264 ? 18.781 -22.562 -13.523 1 92.75 264 LEU B CA 1
ATOM 4700 C C . LEU B 1 264 ? 18.125 -22.328 -14.875 1 92.75 264 LEU B C 1
ATOM 4702 O O . LEU B 1 264 ? 18.797 -21.922 -15.828 1 92.75 264 LEU B O 1
ATOM 4706 N N . ILE B 1 265 ? 16.891 -22.641 -14.867 1 91.31 265 ILE B N 1
ATOM 4707 C CA . ILE B 1 265 ? 16.125 -22.516 -16.109 1 91.31 265 ILE B CA 1
ATOM 4708 C C . ILE B 1 265 ? 15.156 -21.344 -15.992 1 91.31 265 ILE B C 1
ATOM 4710 O O . ILE B 1 265 ? 14.367 -21.266 -15.047 1 91.31 265 ILE B O 1
ATOM 4714 N N . ASN B 1 266 ? 15.25 -20.453 -16.953 1 91.69 266 ASN B N 1
ATOM 4715 C CA . ASN B 1 266 ? 14.328 -19.328 -17 1 91.69 266 ASN B CA 1
ATOM 4716 C C . ASN B 1 266 ? 12.945 -19.75 -17.484 1 91.69 266 ASN B C 1
ATOM 4718 O O . ASN B 1 266 ? 12.797 -20.25 -18.594 1 91.69 266 ASN B O 1
ATOM 4722 N N . CYS B 1 267 ? 11.891 -19.484 -16.688 1 91.75 267 CYS B N 1
ATOM 4723 C CA . CYS B 1 267 ? 10.539 -19.953 -16.969 1 91.75 267 CYS B CA 1
ATOM 4724 C C . CYS B 1 267 ? 9.859 -19.062 -18 1 91.75 267 CYS B C 1
ATOM 4726 O O . CYS B 1 267 ? 8.789 -19.406 -18.516 1 91.75 267 CYS B O 1
ATOM 4728 N N . SER B 1 268 ? 10.516 -17.938 -18.312 1 84.81 268 SER B N 1
ATOM 4729 C CA . SER B 1 268 ? 9.961 -17.031 -19.328 1 84.81 268 SER B CA 1
ATOM 4730 C C . SER B 1 268 ? 11.016 -16.641 -20.359 1 84.81 268 SER B C 1
ATOM 4732 O O . SER B 1 268 ? 11.094 -15.477 -20.766 1 84.81 268 SER B O 1
ATOM 4734 N N . GLN B 1 269 ? 11.797 -17.516 -20.75 1 80.94 269 GLN B N 1
ATOM 4735 C CA . GLN B 1 269 ? 12.883 -17.234 -21.688 1 80.94 269 GLN B CA 1
ATOM 4736 C C . GLN B 1 269 ? 12.344 -16.844 -23.062 1 80.94 269 GLN B C 1
ATOM 4738 O O . GLN B 1 269 ? 12.789 -15.867 -23.656 1 80.94 269 GLN B O 1
ATOM 4743 N N . ASN B 1 270 ? 11.422 -17.625 -23.578 1 83.62 270 ASN B N 1
ATOM 4744 C CA . ASN B 1 270 ? 10.812 -17.359 -24.891 1 83.62 270 ASN B CA 1
ATOM 4745 C C . ASN B 1 270 ? 9.477 -16.641 -24.75 1 83.62 270 ASN B C 1
ATOM 4747 O O . ASN B 1 270 ? 8.445 -17.141 -25.203 1 83.62 270 ASN B O 1
ATOM 4751 N N . LYS B 1 271 ? 9.539 -15.414 -24.344 1 85.94 271 LYS B N 1
ATOM 4752 C CA . LYS B 1 271 ? 8.344 -14.68 -23.938 1 85.94 271 LYS B CA 1
ATOM 4753 C C . LYS B 1 271 ? 7.41 -14.445 -25.125 1 85.94 271 LYS B C 1
ATOM 4755 O O . LYS B 1 271 ? 6.191 -14.539 -25 1 85.94 271 LYS B O 1
ATOM 4760 N N . GLU B 1 272 ? 7.992 -14.195 -26.266 1 83.56 272 GLU B N 1
ATOM 4761 C CA . GLU B 1 272 ? 7.16 -13.906 -27.438 1 83.56 272 GLU B CA 1
ATOM 4762 C C . GLU B 1 272 ? 6.328 -15.117 -27.828 1 83.56 272 GLU B C 1
ATOM 4764 O O . GLU B 1 272 ? 5.125 -15 -28.062 1 83.56 272 GLU B O 1
ATOM 4769 N N . GLU B 1 273 ? 6.988 -16.203 -27.875 1 85.5 273 GLU B N 1
ATOM 4770 C CA . GLU B 1 273 ? 6.277 -17.438 -28.219 1 85.5 273 GLU B CA 1
ATOM 4771 C C . GLU B 1 273 ? 5.262 -17.812 -27.156 1 85.5 273 GLU B C 1
ATOM 4773 O O . GLU B 1 273 ? 4.156 -18.266 -27.469 1 85.5 273 GLU B O 1
ATOM 4778 N N . MET B 1 274 ? 5.656 -17.656 -25.953 1 88 274 MET B N 1
ATOM 4779 C CA . MET B 1 274 ? 4.773 -17.984 -24.844 1 88 274 MET B CA 1
ATOM 4780 C C . MET B 1 274 ? 3.555 -17.078 -24.828 1 88 274 MET B C 1
ATOM 4782 O O . MET B 1 274 ? 2.447 -17.516 -24.516 1 88 274 MET B O 1
ATOM 4786 N N . ASP B 1 275 ? 3.779 -15.844 -25.141 1 85.81 275 ASP B N 1
ATOM 4787 C CA . ASP B 1 275 ? 2.688 -14.875 -25.219 1 85.81 275 ASP B CA 1
ATOM 4788 C C . ASP B 1 275 ? 1.681 -15.266 -26.297 1 85.81 275 ASP B C 1
ATOM 4790 O O . ASP B 1 275 ? 0.471 -15.242 -26.062 1 85.81 275 ASP B O 1
ATOM 4794 N N . LYS B 1 276 ? 2.188 -15.656 -27.422 1 83.88 276 LYS B N 1
ATOM 4795 C CA . LYS B 1 276 ? 1.318 -16.078 -28.516 1 83.88 276 LYS B CA 1
ATOM 4796 C C . LYS B 1 276 ? 0.459 -17.266 -28.109 1 83.88 276 LYS B C 1
ATOM 4798 O O . LYS B 1 276 ? -0.74 -17.297 -28.406 1 83.88 276 LYS B O 1
ATOM 4803 N N . LYS B 1 277 ? 1.148 -18.172 -27.484 1 85.25 277 LYS B N 1
ATOM 4804 C CA . LYS B 1 277 ? 0.436 -19.375 -27.047 1 85.25 277 LYS B CA 1
ATOM 4805 C C . LYS B 1 277 ? -0.617 -19.031 -25.984 1 85.25 277 LYS B C 1
ATOM 4807 O O . LYS B 1 277 ? -1.737 -19.547 -26.031 1 85.25 277 LYS B O 1
ATOM 4812 N N . PHE B 1 278 ? -0.258 -18.188 -25.094 1 86.62 278 PHE B N 1
ATOM 4813 C CA . PHE B 1 278 ? -1.171 -17.812 -24.016 1 86.62 278 PHE B CA 1
ATOM 4814 C C . PHE B 1 278 ? -2.393 -17.094 -24.562 1 86.62 278 PHE B C 1
ATOM 4816 O O . PHE B 1 278 ? -3.508 -17.297 -24.078 1 86.62 278 PHE B O 1
ATOM 4823 N N . ARG B 1 279 ? -2.248 -16.359 -25.516 1 84 279 ARG B N 1
ATOM 4824 C CA . ARG B 1 279 ? -3.326 -15.547 -26.062 1 84 279 ARG B CA 1
ATOM 4825 C C . ARG B 1 279 ? -4.395 -16.406 -26.719 1 84 279 ARG B C 1
ATOM 4827 O O . ARG B 1 279 ? -5.508 -15.945 -26.969 1 84 279 ARG B O 1
ATOM 4834 N N . ASP B 1 280 ? -4.059 -17.594 -26.984 1 84.44 280 ASP B N 1
ATOM 4835 C CA . ASP B 1 280 ? -5.055 -18.5 -27.531 1 84.44 280 ASP B CA 1
ATOM 4836 C C . ASP B 1 280 ? -6.23 -18.672 -26.578 1 84.44 280 ASP B C 1
ATOM 4838 O O . ASP B 1 280 ? -7.328 -19.047 -26.984 1 84.44 280 ASP B O 1
ATOM 4842 N N . ILE B 1 281 ? -5.973 -18.344 -25.375 1 83.81 281 ILE B N 1
ATOM 4843 C CA . ILE B 1 281 ? -7.016 -18.547 -24.375 1 83.81 281 ILE B CA 1
ATOM 4844 C C . ILE B 1 281 ? -8.18 -17.578 -24.656 1 83.81 281 ILE B C 1
ATOM 4846 O O . ILE B 1 281 ? -9.312 -17.844 -24.266 1 83.81 281 ILE B O 1
ATOM 4850 N N . PHE B 1 282 ? -7.859 -16.547 -25.328 1 84.12 282 PHE B N 1
ATOM 4851 C CA . PHE B 1 282 ? -8.867 -15.523 -25.547 1 84.12 282 PHE B CA 1
ATOM 4852 C C . PHE B 1 282 ? -9.828 -15.938 -26.656 1 84.12 282 PHE B C 1
ATOM 4854 O O . PHE B 1 282 ? -10.828 -15.266 -26.906 1 84.12 282 PHE B O 1
ATOM 4861 N N . LEU B 1 283 ? -9.539 -17.031 -27.281 1 87.62 283 LEU B N 1
ATOM 4862 C CA . LEU B 1 283 ? -10.477 -17.594 -28.234 1 87.62 283 LEU B CA 1
ATOM 4863 C C . LEU B 1 283 ? -11.703 -18.156 -27.531 1 87.62 283 LEU B C 1
ATOM 4865 O O . LEU B 1 283 ? -12.75 -18.359 -28.156 1 87.62 283 LEU B O 1
ATOM 4869 N N . PHE B 1 284 ? -11.539 -18.312 -26.297 1 92.44 284 PHE B N 1
ATOM 4870 C CA . PHE B 1 284 ? -12.602 -18.938 -25.5 1 92.44 284 PHE B CA 1
ATOM 4871 C C . PHE B 1 284 ? -13.055 -18 -24.391 1 92.44 284 PHE B C 1
ATOM 4873 O O . PHE B 1 284 ? -12.352 -17.062 -24.031 1 92.44 284 PHE B O 1
ATOM 4880 N N . GLY B 1 285 ? -14.32 -18.25 -23.875 1 93.06 285 GLY B N 1
ATOM 4881 C CA . GLY B 1 285 ? -14.797 -17.438 -22.766 1 93.06 285 GLY B CA 1
ATOM 4882 C C . GLY B 1 285 ? -16.219 -16.953 -22.953 1 93.06 285 GLY B C 1
ATOM 4883 O O . GLY B 1 285 ? -17 -17.562 -23.688 1 93.06 285 GLY B O 1
ATOM 4884 N N . TYR B 1 286 ? -16.5 -15.945 -22.25 1 92.88 286 TYR B N 1
ATOM 4885 C CA . TYR B 1 286 ? -17.859 -15.414 -22.25 1 92.88 286 TYR B CA 1
ATOM 4886 C C . TYR B 1 286 ? -18.188 -14.742 -23.578 1 92.88 286 TYR B C 1
ATOM 4888 O O . TYR B 1 286 ? -17.359 -14.008 -24.125 1 92.88 286 TYR B O 1
ATOM 4896 N N . SER B 1 287 ? -19.406 -14.984 -24.016 1 91.81 287 SER B N 1
ATOM 4897 C CA . SER B 1 287 ? -19.844 -14.461 -25.312 1 91.81 287 SER B CA 1
ATOM 4898 C C . SER B 1 287 ? -19.953 -12.945 -25.281 1 91.81 287 SER B C 1
ATOM 4900 O O . SER B 1 287 ? -19.719 -12.281 -26.297 1 91.81 287 SER B O 1
ATOM 4902 N N . GLU B 1 288 ? -20.234 -12.422 -24.141 1 90.44 288 GLU B N 1
ATOM 4903 C CA . GLU B 1 288 ? -20.438 -10.977 -24 1 90.44 288 GLU B CA 1
ATOM 4904 C C . GLU B 1 288 ? -19.141 -10.211 -24.281 1 90.44 288 GLU B C 1
ATOM 4906 O O . GLU B 1 288 ? -19.188 -9.062 -24.734 1 90.44 288 GLU B O 1
ATOM 4911 N N . THR B 1 289 ? -18.047 -10.875 -24.078 1 88 289 THR B N 1
ATOM 4912 C CA . THR B 1 289 ? -16.781 -10.18 -24.266 1 88 289 THR B CA 1
ATOM 4913 C C . THR B 1 289 ? -16.031 -10.719 -25.484 1 88 289 THR B C 1
ATOM 4915 O O . THR B 1 289 ? -14.844 -10.469 -25.656 1 88 289 THR B O 1
ATOM 4918 N N . LYS B 1 290 ? -16.703 -11.43 -26.312 1 88.88 290 LYS B N 1
ATOM 4919 C CA . LYS B 1 290 ? -16.094 -12.125 -27.438 1 88.88 290 LYS B CA 1
ATOM 4920 C C . LYS B 1 290 ? -15.359 -11.156 -28.344 1 88.88 290 LYS B C 1
ATOM 4922 O O . LYS B 1 290 ? -14.211 -11.398 -28.719 1 88.88 290 LYS B O 1
ATOM 4927 N N . GLN B 1 291 ? -15.906 -10.086 -28.656 1 85.44 291 GLN B N 1
ATOM 4928 C CA . GLN B 1 291 ? -15.289 -9.117 -29.578 1 85.44 291 GLN B CA 1
ATOM 4929 C C . GLN B 1 291 ? -14.016 -8.539 -28.969 1 85.44 291 GLN B C 1
ATOM 4931 O O . GLN B 1 291 ? -12.992 -8.438 -29.656 1 85.44 291 GLN B O 1
ATOM 4936 N N . ARG B 1 292 ? -14.062 -8.195 -27.719 1 82.75 292 ARG B N 1
ATOM 4937 C CA . ARG B 1 292 ? -12.898 -7.641 -27.047 1 82.75 292 ARG B CA 1
ATOM 4938 C C . ARG B 1 292 ? -11.773 -8.672 -26.953 1 82.75 292 ARG B C 1
ATOM 4940 O O . ARG B 1 292 ? -10.602 -8.336 -27.156 1 82.75 292 ARG B O 1
ATOM 4947 N N . ARG B 1 293 ? -12.109 -9.898 -26.688 1 83.19 293 ARG B N 1
ATOM 4948 C CA . ARG B 1 293 ? -11.133 -10.977 -26.547 1 83.19 293 ARG B CA 1
ATOM 4949 C C . ARG B 1 293 ? -10.445 -11.258 -27.875 1 83.19 293 ARG B C 1
ATOM 4951 O O . ARG B 1 293 ? -9.227 -11.438 -27.922 1 83.19 293 ARG B O 1
ATOM 4958 N N . GLN B 1 294 ? -11.203 -11.203 -28.906 1 78.94 294 GLN B N 1
ATOM 4959 C CA . GLN B 1 294 ? -10.664 -11.531 -30.219 1 78.94 294 GLN B CA 1
ATOM 4960 C C . GLN B 1 294 ? -9.742 -10.422 -30.719 1 78.94 294 GLN B C 1
ATOM 4962 O O . GLN B 1 294 ? -8.812 -10.688 -31.484 1 78.94 294 GLN B O 1
ATOM 4967 N N . SER B 1 295 ? -9.969 -9.266 -30.234 1 74.94 295 SER B N 1
ATOM 4968 C CA . SER B 1 295 ? -9.086 -8.164 -30.609 1 74.94 295 SER B CA 1
ATOM 4969 C C . SER B 1 295 ? -7.727 -8.289 -29.938 1 74.94 295 SER B C 1
ATOM 4971 O O . SER B 1 295 ? -6.73 -7.754 -30.422 1 74.94 295 SER B O 1
ATOM 4973 N N . MET B 1 296 ? -7.648 -8.859 -28.797 1 67.75 296 MET B N 1
ATOM 4974 C CA . MET B 1 296 ? -6.406 -9.023 -28.047 1 67.75 296 MET B CA 1
ATOM 4975 C C . MET B 1 296 ? -5.562 -10.148 -28.625 1 67.75 296 MET B C 1
ATOM 4977 O O . MET B 1 296 ? -4.352 -10.195 -28.422 1 67.75 296 MET B O 1
ATOM 4981 N N . LYS B 1 297 ? -6.156 -11.109 -29.25 1 62.84 297 LYS B N 1
ATOM 4982 C CA . LYS B 1 297 ? -5.426 -12.211 -29.859 1 62.84 297 LYS B CA 1
ATOM 4983 C C . LYS B 1 297 ? -4.504 -11.719 -30.969 1 62.84 297 LYS B C 1
ATOM 4985 O O . LYS B 1 297 ? -3.398 -12.242 -31.141 1 62.84 297 LYS B O 1
ATOM 4990 N N . VAL B 1 298 ? -4.879 -10.555 -31.703 1 56.53 298 VAL B N 1
ATOM 4991 C CA . VAL B 1 298 ? -4.223 -10.141 -32.938 1 56.53 298 VAL B CA 1
ATOM 4992 C C . VAL B 1 298 ? -3.209 -9.039 -32.625 1 56.53 298 VAL B C 1
ATOM 4994 O O . VAL B 1 298 ? -2.488 -8.594 -33.531 1 56.53 298 VAL B O 1
ATOM 4997 N N . LEU B 1 299 ? -3.041 -8.602 -31.516 1 51 299 LEU B N 1
ATOM 4998 C CA . LEU B 1 299 ? -2.254 -7.371 -31.453 1 51 299 LEU B CA 1
ATOM 4999 C C . LEU B 1 299 ? -0.846 -7.598 -31.984 1 51 299 LEU B C 1
ATOM 5001 O O . LEU B 1 299 ? 0.004 -6.711 -31.906 1 51 299 LEU B O 1
ATOM 5005 N N . CYS B 1 300 ? -0.349 -8.75 -32.594 1 38.91 300 CYS B N 1
ATOM 5006 C CA . CYS B 1 300 ? 0.915 -8.562 -33.281 1 38.91 300 CYS B CA 1
ATOM 5007 C C . CYS B 1 300 ? 0.704 -7.82 -34.594 1 38.91 300 CYS B C 1
ATOM 5009 O O . CYS B 1 300 ? -0.313 -8.016 -35.281 1 38.91 300 CYS B O 1
#

Solvent-accessible surface area (backbone atoms only — not comparable to full-atom values): 32026 Å² total; per-residue (Å²): 137,83,72,45,66,80,81,44,50,44,70,63,27,48,52,84,67,72,74,31,60,58,56,31,31,56,74,25,53,61,43,77,63,47,47,56,52,42,48,53,51,41,45,54,54,43,70,66,39,80,64,39,45,66,75,75,48,64,79,61,49,45,36,31,26,42,51,38,38,56,33,50,68,56,18,50,51,29,49,52,43,35,37,52,48,54,54,50,46,55,63,69,32,55,83,43,62,48,79,50,59,73,47,63,76,54,76,32,44,30,29,43,58,41,32,44,85,62,44,16,40,45,36,36,38,40,43,61,53,56,57,62,91,76,41,54,52,63,42,55,51,48,48,49,50,33,22,50,57,57,53,53,70,39,62,62,41,35,56,38,11,32,31,39,36,44,30,31,40,79,68,47,69,71,51,50,58,52,60,35,60,68,55,50,49,53,52,49,44,40,57,70,60,28,46,56,53,33,73,63,40,37,35,39,28,48,63,48,78,74,45,51,43,58,50,62,68,49,48,83,74,50,50,69,76,55,54,74,25,54,44,80,35,52,67,86,66,74,30,48,70,47,43,74,77,41,60,42,73,62,27,45,46,93,66,72,21,65,29,53,76,87,60,46,39,62,52,49,70,59,48,69,62,33,46,58,59,50,36,54,56,38,80,35,25,44,55,91,47,41,70,64,31,52,55,62,56,52,75,120,138,85,75,51,67,84,74,49,60,50,71,65,27,47,48,84,62,70,74,32,59,60,55,32,29,56,75,24,53,61,42,77,65,46,48,55,52,42,49,52,50,41,45,53,54,44,70,64,37,80,62,40,45,66,75,75,49,64,78,61,50,47,36,34,28,44,53,38,37,55,33,49,68,57,16,50,52,30,49,53,44,36,37,53,47,53,55,50,46,54,64,71,34,54,75,47,72,31,61,56,60,70,47,63,77,54,74,31,44,32,29,44,64,40,30,42,82,62,43,16,39,46,38,36,38,39,45,61,54,55,56,62,91,75,40,53,50,66,49,55,50,49,48,49,50,33,21,49,58,58,53,55,71,39,63,63,42,38,57,37,12,31,30,38,36,43,31,31,40,78,67,46,70,70,49,52,60,52,60,34,61,68,56,49,49,52,50,49,44,38,57,69,60,28,46,55,52,32,74,62,39,38,35,38,30,49,64,50,78,74,44,51,44,57,48,62,68,50,49,83,76,49,51,69,74,56,55,75,26,55,44,81,37,51,66,87,65,72,31,48,72,47,44,74,76,42,59,41,74,64,27,44,46,94,67,73,20,65,30,52,76,87,60,47,40,60,51,49,72,60,50,69,62,34,47,58,58,50,38,55,56,38,79,34,24,46,55,91,48,40,70,64,31,53,55,62,56,51,75,118

Sequence (600 aa):
MNHSLADFLPFDATSIDNPSVIANKREINESEESRTRCLEILRRESENLEGIEPCLDESFLLRFLRVSKFDTSKALERLKKYYKQSDVFLDAFRNCTLPLQKAQNLNHFWTTPYRLKNNSLLLIAINRKVNYRKVTFAERFYTEIIGVNEILENQLNQICGFTFILDFDGFDIFDLTEFTPGWLRLYLDSMLNVFPCRIRDVHIVNAPSLFSVVYTIVYPFLSKKIRDRIFFHSKRDDWKSLHNSISADILPEQYNGKVKQEDLINCSQNKEEMDKKFRDIFLFGYSETKQRRQSMKVLCMNHSLADFLPFDATSIDNPSVIANKREINESEESRTRCLEILRRESENLEGIEPCLDESFLLRFLRVSKFDTSKALERLKKYYKQSDVFLDAFRNCTLPLQKAQNLNHFWTTPYRLKNNSLLLIAINRKVNYRKVTFAERFYTEIIGVNEILENQLNQICGFTFILDFDGFDIFDLTEFTPGWLRLYLDSMLNVFPCRIRDVHIVNAPSLFSVVYTIVYPFLSKKIRDRIFFHSKRDDWKSLHNSISADILPEQYNGKVKQEDLINCSQNKEEMDKKFRDIFLFGYSETKQRRQSMKVLC

Organism: Araneus ventricosus (NCBI:txid182803)

pLDDT: mean 87.87, std 15.48, range [21.31, 98.75]

Foldseek 3Di:
DCCPCVNCVLLVAPAPDPPLLVVLLVVLVDDPVLLVVLLVVLLVVQVPDPQWFDDSDSLVLVLLCQLNSSPSVLSNVLRQVQQVLLLVCLVLCVVVPDPCVLVLQQQFKWWFSHAFNSRATEIEGACVSDDCVRPAPSNVLVLVVLLVVVVSSDVSNSRRFYEYEYECVPPDVSNVVRLDLVSLVSSCCCVPRHGSTNYQAYEYEPDDPVCVVNCVSCVVVDDPVHVVRYHYAYCVVLLPVVCVVTPLAGDECVSPRDGDPVRIGGSRNPVVVSSLVVLVNLCIHGNVCNVSSVVSNPSD/DCPPPVVPVLLCAPEPDPPLLVVLLVVLVDDPVLLVVLLVVLLVVQVPDPQWFDDSDSLVLVLLCQLNSSPSVLSNVLRQVQQVLLVVCLVLCVVVVPPVPLVLQQQFKWWFSHAFNSRATEIEGACVSDDCVRPAPSNVLVLVVLLVVVVSSDVSNSRSFYEYEYECVPPDVSNVVRLDLVSLVSSCCCVPRHGSTNYQAYEYEPDDPVCVVNCVSCVVVDDPVHVVRYHYAYCPVLLVVVCVVGPLAGDECVSPRDGDPVRIGGSRNPVVVSVLVVLVNLCIHGNVCNVSSVVSNPPD

Secondary structure (DSSP, 8-state):
----TTT--TT--B-SSTHHHHHHHHHTT--HHHHHHHHHHHHHHHHT-TTEE----HHHHHHHHHHTTT-HHHHHHHHHHHHHHHHHHHHHTTTTSS-TTTTTT---EEEEEEE-TT-PEEEEEEGGG--TTTS-HHHHHHHHHHHHHHHTTSHHHHHH-EEEEEE-TT--HHHHHH--HHHHHHHHHIIIIIS---EEEEEEES--TTHHHHHHHHGGG--HHHHTTEEEE-GGGTTHHHHHHS-GGGSBGGGT-SB-GGG-EETTTTHHHHHHHHGGGGGSEEGGGHHHHHHHH---/----HHHH-----B-SS-THHHHHHHHTT--HHHHHHHHHHHHHHHHT-TTEE----HHHHHHHHHHTTT-HHHHHHHHHHHHHHHHHHHHHTTTTS--HHHHTT---EEEEEEE-TT-PEEEEEEGGG--TTTS-HHHHHHHHHHHHHHHTTSHHHHHH-EEEEEE-TT--HHHHHH--HHHHHHHHHIIIIIS---EEEEEEES--TTHHHHHHHHGGG--HHHHTTEEEE-GGGTTHHHHHHS-GGGSBGGGT-SB-GGG-EETTTTHHHHHHHHGGGGGSEEGGGHHHHHHHH---